Protein AF-0000000074023931 (afdb_homodimer)

Radius of gyration: 25.96 Å; Cα contacts (8 Å, |Δi|>4): 726; chains: 2; bounding box: 60×71×60 Å

InterPro domains:
  IPR027417 P-loop containing nucleoside triphosphate hydrolase [G3DSA:3.40.50.300] (7-245)
  IPR027417 P-loop containing nucleoside triphosphate hydrolase [SSF52540] (7-135)

Sequence (490 aa):
MSTPKPPQRTVVLHYHLFKNAGTSLDQILKHNFGTTWVTAEFDTGLASNTPDVENWIVQNPEACAFSSHTMKGPLPLIEGVKIIPVLLLRDPVSRIRSAYQFERAQTSDSWGAQLAKQHDFEGYVRARLERVKDRQCRNFQTHRLASFSQNKQPELMRAFDGVRLINATGVIGLVSDFNGTIQLLSKRLRTDFPDFHWVHARENSSKSNSILVSENLNQLLREKNADDLVVLRTLRDLLQTQRGEMSTPKPPQRTVVLHYHLFKNAGTSLDQILKHNFGTTWVTAEFDTGLASNTPDVENWIVQNPEACAFSSHTMKGPLPLIEGVKIIPVLLLRDPVSRIRSAYQFERAQTSDSWGAQLAKQHDFEGYVRARLERVKDRQCRNFQTHRLASFSQNKQPELMRAFDGVRLINATGVIGLVSDFNGTIQLLSKRLRTDFPDFHWVHARENSSKSNSILVSENLNQLLREKNADDLVVLRTLRDLLQTQRGE

Solvent-accessible surface area (backbone atoms only — not comparable to full-atom values): 26670 Å² total; per-residue (Å²): 131,82,72,78,71,76,62,79,39,67,33,36,36,33,50,31,44,87,55,26,60,34,68,45,52,47,49,35,47,34,69,67,44,44,87,23,37,46,74,59,78,55,72,68,87,51,83,51,38,31,70,59,50,42,50,53,51,65,74,37,77,77,44,41,34,39,38,23,67,40,74,36,23,44,77,68,85,49,92,47,48,41,66,30,39,34,40,48,43,54,60,65,66,61,23,41,52,45,43,43,55,49,29,42,70,45,96,51,83,46,70,66,19,47,40,27,64,74,32,57,69,66,55,32,51,52,58,44,62,69,38,82,84,49,35,80,71,34,29,40,64,31,53,58,30,14,30,41,37,85,68,92,61,40,59,67,62,22,16,50,49,22,52,51,50,29,48,73,54,38,36,64,35,37,49,92,41,46,67,60,34,51,53,51,42,43,64,70,34,35,86,85,37,70,80,57,61,90,55,89,48,71,74,74,64,65,74,71,70,75,71,82,69,51,69,66,56,49,50,49,46,47,63,49,21,43,60,32,51,51,53,51,53,47,48,52,49,40,53,52,54,56,67,76,98,131,83,72,80,71,76,62,79,39,67,33,38,37,34,49,32,44,88,58,28,60,36,68,45,52,48,49,36,47,34,70,67,45,46,87,23,37,45,74,58,77,55,70,69,87,51,82,51,38,30,70,60,51,44,49,52,51,64,73,36,77,78,43,40,35,41,38,22,68,41,76,37,22,45,81,67,84,49,92,47,47,40,66,29,39,33,40,46,44,53,60,64,67,60,23,43,52,47,44,43,54,49,30,40,68,44,95,52,82,46,68,65,19,46,42,27,62,73,32,56,72,66,54,33,51,51,58,44,61,70,38,82,85,49,36,79,71,34,30,41,64,32,54,58,30,15,29,40,37,84,67,91,62,41,58,69,61,24,16,50,50,23,51,51,50,31,50,73,56,37,36,61,34,38,49,94,39,47,69,59,33,50,51,51,43,42,63,70,34,37,86,86,38,69,80,58,63,92,55,91,50,72,73,76,62,64,73,73,69,75,70,82,69,52,69,67,56,48,51,49,46,46,63,48,21,43,61,32,52,51,52,49,53,47,50,51,50,40,52,52,54,57,67,75,98

Secondary structure (DSSP, 8-state):
-------SEEEEEEE--TTSSHHHHHHHHHHHHGGGEEE-----SSS--HHHHHHHHHH-TT--EEEESS--SSPP--TTEEEEEEEEE--HHHHHHHHHHHHHHS---SHHHHHHHHS-HHHHHHHHHHSTT--TTSSHHHHHHHTT--SSS-HHHHHHHHHHHHHHHSEEEEGGGHHHHHHHHHHHHTTT-TT-------------------HHHHHHHHHHTHHHHHHHHHHHHHHHHHHH-/-------SEEEEEEE--TTSSHHHHHHHHHHHHGGGEEE-----SSS--HHHHHHHHHH-TT--EEEESS--SSPP--TTEEEEEEEEE--HHHHHHHHHHHHHHS---SHHHHHHHHS-HHHHHHHHHHSTT--TTSSHHHHHHHTT--SSS-HHHHHHHHHHHHHHHSEEEEGGGHHHHHHHHHHHHTTT-TT-------------------HHHHHHHHHHTHHHHHHHHHHHHHHHHHHH-

pLDDT: mean 90.83, std 12.88, range [29.36, 98.75]

Nearest PDB structures (foldseek):
  1y63-assembly1_A  TM=3.913E-01  e=3.8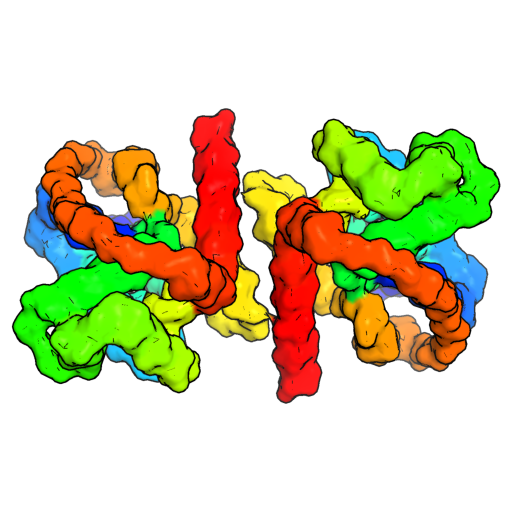46E-01  Leishmania major strain Friedlin
  7fsf-assembly1_A  TM=1.666E-01  e=6.868E-01  Thermotoga maritima MSB8
  2egw-assembly1_B  TM=2.455E-01  e=2.321E+00  Aquifex aeolicus
  9avj-assembly1_C  TM=2.202E-01  e=2.190E+00  Bacillus sp. PS3
  9avj-assembly1_B  TM=1.889E-01  e=1.092E+00  Bacillus sp. PS3

Foldseek 3Di:
DPDQDAQPEEAEEEQQAQQQCSVLVLVLVCVQFPPLEDEDEDDQPDLAPLVVVLVVCVVSVSHRYYYYNRHFAAHHDDRSYAYAYEEAAEDLVNSLVSQLVVLCPDPDPDPLSVQSVVDPSLSSLVVQVVDPPRCSLAQVLLQRLLRNDDDPDDSLVSSVVSVVVNVVRHFYYYSVCVVVRVVRRCVNCCVVRVPRDDDPRPPCVVPCPVPPDDPVRVVVSCVRNVSSVVSVVVVVVVVVVVVVD/DPDQDAQPEEAEEEQQAQQQCSVLVLVLVCVQFPPLEDEDEDDQPDLAPLVVVLVVCVVSVSHRYYYYNRHFAAHHDDRSYAYAYEEAAEDLVNSLVSQLVVLCPDPDPDPLSVQSVVDPSLSSLVVQVVDPPRCSLAQVLLQRLLRNDDDPDDSLVSSVVSVVVNVVRHFYYYSVCVVVRVVRRCVNCCVVRVPRDDDPRPPPPVPCPVPPDDPVRVVVSCVRNVSSVVSVVVVVVVVVVVVVD

Organism: NCBI:txid1655543

Structure (mmCIF, N/CA/C/O backbone):
data_AF-0000000074023931-model_v1
#
loop_
_entity.id
_entity.type
_entity.pdbx_description
1 polymer 'Sulfotransferase family protein'
#
loop_
_atom_site.group_PDB
_atom_site.id
_atom_site.type_symbol
_atom_site.label_atom_id
_atom_site.label_alt_id
_atom_site.label_comp_id
_atom_site.label_asym_id
_atom_site.label_entity_id
_atom_site.label_seq_id
_atom_site.pdbx_PDB_ins_code
_atom_site.Cartn_x
_atom_site.Cartn_y
_atom_site.Cartn_z
_atom_site.occupancy
_atom_site.B_iso_or_equiv
_atom_site.auth_seq_id
_atom_site.auth_comp_id
_atom_site.auth_asym_id
_atom_site.auth_atom_id
_atom_site.pdbx_PDB_model_num
ATOM 1 N N . MET A 1 1 ? 32.875 1.22 -12.375 1 29.64 1 MET A N 1
ATOM 2 C CA . MET A 1 1 ? 31.734 0.337 -12.109 1 29.64 1 MET A CA 1
ATOM 3 C C . MET A 1 1 ? 31.453 -0.554 -13.312 1 29.64 1 MET A C 1
ATOM 5 O O . MET A 1 1 ? 31.25 -0.059 -14.43 1 29.64 1 MET A O 1
ATOM 9 N N . SER A 1 2 ? 31.906 -1.811 -13.328 1 40.12 2 SER A N 1
ATOM 10 C CA . SER A 1 2 ? 31.828 -2.697 -14.484 1 40.12 2 SER A CA 1
ATOM 11 C C . SER A 1 2 ? 30.375 -2.84 -14.969 1 40.12 2 SER A C 1
ATOM 13 O O . SER A 1 2 ? 29.453 -2.945 -14.156 1 40.12 2 SER A O 1
ATOM 15 N N . THR A 1 3 ? 30.016 -2.418 -16.109 1 46.78 3 THR A N 1
ATOM 16 C CA . THR A 1 3 ? 28.703 -2.572 -16.734 1 46.78 3 THR A CA 1
ATOM 17 C C . THR A 1 3 ? 28.234 -4.023 -16.641 1 46.78 3 THR A C 1
ATOM 19 O O . THR A 1 3 ? 28.969 -4.941 -17.016 1 46.78 3 THR A O 1
ATOM 22 N N . PRO A 1 4 ? 27.281 -4.309 -15.695 1 49.06 4 PRO A N 1
ATOM 23 C CA . PRO A 1 4 ? 26.844 -5.711 -15.703 1 49.06 4 PRO A CA 1
ATOM 24 C C . PRO A 1 4 ? 26.703 -6.273 -17.109 1 49.06 4 PRO A C 1
ATOM 26 O O . PRO A 1 4 ? 26.234 -5.574 -18.016 1 49.06 4 PRO A O 1
ATOM 29 N N . LYS A 1 5 ? 27.438 -7.172 -17.438 1 55.62 5 LYS A N 1
ATOM 30 C CA . LYS A 1 5 ? 27.422 -7.863 -18.734 1 55.62 5 LYS A CA 1
ATOM 31 C C . LYS A 1 5 ? 26 -8.289 -19.094 1 55.62 5 LYS A C 1
ATOM 33 O O . LYS A 1 5 ? 25.234 -8.727 -18.234 1 55.62 5 LYS A O 1
ATOM 38 N N . PRO A 1 6 ? 25.422 -8.023 -20.328 1 59.28 6 PRO A N 1
ATOM 39 C CA . PRO A 1 6 ? 24.078 -8.391 -20.766 1 59.28 6 PRO A CA 1
ATOM 40 C C . PRO A 1 6 ? 23.703 -9.828 -20.406 1 59.28 6 PRO A C 1
ATOM 42 O O . PRO A 1 6 ? 24.578 -10.703 -20.391 1 59.28 6 PRO A O 1
ATOM 45 N N . PRO A 1 7 ? 22.422 -9.969 -19.781 1 61.53 7 PRO A N 1
ATOM 46 C CA . PRO A 1 7 ? 22.062 -11.344 -19.453 1 61.53 7 PRO A CA 1
ATOM 47 C C . PRO A 1 7 ? 22.203 -12.297 -20.641 1 61.53 7 PRO A C 1
ATOM 49 O O . PRO A 1 7 ? 21.922 -11.914 -21.781 1 61.53 7 PRO A O 1
ATOM 52 N N . GLN A 1 8 ? 22.719 -13.43 -20.391 1 78.81 8 GLN A N 1
ATOM 53 C CA . GLN A 1 8 ? 22.938 -14.477 -21.391 1 78.81 8 GLN A CA 1
ATOM 54 C C . GLN A 1 8 ? 21.703 -15.359 -21.547 1 78.81 8 GLN A C 1
ATOM 56 O O . GLN A 1 8 ? 21.484 -15.945 -22.609 1 78.81 8 GLN A O 1
ATOM 61 N N . ARG A 1 9 ? 20.812 -15.281 -20.578 1 93.75 9 ARG A N 1
ATOM 62 C CA . ARG A 1 9 ? 19.672 -16.188 -20.547 1 93.75 9 ARG A CA 1
ATOM 63 C C . ARG A 1 9 ? 18.453 -15.531 -19.906 1 93.75 9 ARG A C 1
ATOM 65 O O . ARG A 1 9 ? 18.578 -14.844 -18.891 1 93.75 9 ARG A O 1
ATOM 72 N N . THR A 1 10 ? 17.25 -15.641 -20.594 1 96.5 10 THR A N 1
ATOM 73 C CA . THR A 1 10 ? 16.016 -15.102 -20.031 1 96.5 10 THR A CA 1
ATOM 74 C C . THR A 1 10 ? 15.07 -16.234 -19.625 1 96.5 10 THR A C 1
ATOM 76 O O . THR A 1 10 ? 14.875 -17.188 -20.391 1 96.5 10 THR A O 1
ATOM 79 N N . VAL A 1 11 ? 14.492 -16.156 -18.453 1 97.25 11 VAL A N 1
ATOM 80 C CA . VAL A 1 11 ? 13.562 -17.188 -17.969 1 97.25 11 VAL A CA 1
ATOM 81 C C . VAL A 1 11 ? 12.266 -16.531 -17.516 1 97.25 11 VAL A C 1
ATOM 83 O O . VAL A 1 11 ? 12.281 -15.484 -16.859 1 97.25 11 VAL A O 1
ATOM 86 N N . VAL A 1 12 ? 11.141 -17.156 -17.891 1 98.12 12 VAL A N 1
ATOM 87 C CA . VAL A 1 12 ? 9.82 -16.766 -17.406 1 98.12 12 VAL A CA 1
ATOM 88 C C . VAL A 1 12 ? 9.469 -17.562 -16.156 1 98.12 12 VAL A C 1
ATOM 90 O O . VAL A 1 12 ? 9.523 -18.797 -16.172 1 98.12 12 VAL A O 1
ATOM 93 N N . LEU A 1 13 ? 9.195 -16.906 -15.117 1 98.56 13 LEU A N 1
ATOM 94 C CA . LEU A 1 13 ? 8.789 -17.547 -13.875 1 98.56 13 LEU A CA 1
ATOM 95 C C . LEU A 1 13 ? 7.309 -17.312 -13.594 1 98.56 13 LEU A C 1
ATOM 97 O O . LEU A 1 13 ? 6.914 -16.219 -13.203 1 98.56 13 LEU A O 1
ATOM 101 N N . HIS A 1 14 ? 6.539 -18.328 -13.805 1 98.69 14 HIS A N 1
ATOM 102 C CA . HIS A 1 14 ? 5.098 -18.234 -13.594 1 98.69 14 HIS A CA 1
ATOM 103 C C . HIS A 1 14 ? 4.719 -18.625 -12.172 1 98.69 14 HIS A C 1
ATOM 105 O O . HIS A 1 14 ? 4.758 -19.812 -11.82 1 98.69 14 HIS A O 1
ATOM 111 N N . TYR A 1 15 ? 4.41 -17.656 -11.375 1 98.62 15 TYR A N 1
ATOM 112 C CA . TYR A 1 15 ? 3.83 -17.922 -10.062 1 98.62 15 TYR A CA 1
ATOM 113 C C . TYR A 1 15 ? 2.375 -18.359 -10.188 1 98.62 15 TYR A C 1
ATOM 115 O O . TYR A 1 15 ? 1.471 -17.516 -10.219 1 98.62 15 TYR A O 1
ATOM 123 N N . HIS A 1 16 ? 2.201 -19.656 -10.188 1 97.69 16 HIS A N 1
ATOM 124 C CA . HIS A 1 16 ? 0.919 -20.297 -10.461 1 97.69 16 HIS A CA 1
ATOM 125 C C . HIS A 1 16 ? 0.048 -20.328 -9.211 1 97.69 16 HIS A C 1
ATOM 127 O O . HIS A 1 16 ? -0.22 -21.406 -8.672 1 97.69 16 HIS A O 1
ATOM 133 N N . LEU A 1 17 ? -0.462 -19.172 -8.875 1 97.62 17 LEU A N 1
ATOM 134 C CA . LEU A 1 17 ? -1.33 -19.109 -7.703 1 97.62 17 LEU A CA 1
ATOM 135 C C . LEU A 1 17 ? -2.557 -19.984 -7.887 1 97.62 17 LEU A C 1
ATOM 137 O O . LEU A 1 17 ? -3.121 -20.062 -8.977 1 97.62 17 LEU A O 1
ATOM 141 N N . PHE A 1 18 ? -2.955 -20.578 -6.781 1 95.12 18 PHE A N 1
ATOM 142 C CA . PHE A 1 18 ? -4.051 -21.547 -6.797 1 95.12 18 PHE A CA 1
ATOM 143 C C . PHE A 1 18 ? -5.355 -20.875 -7.219 1 95.12 18 PHE A C 1
ATOM 145 O O . PHE A 1 18 ? -5.832 -19.953 -6.543 1 95.12 18 PHE A O 1
ATOM 152 N N . LYS A 1 19 ? -5.871 -21.25 -8.391 1 96.12 19 LYS A N 1
ATOM 153 C CA . LYS A 1 19 ? -7.16 -20.875 -8.961 1 96.12 19 LYS A CA 1
ATOM 154 C C . LYS A 1 19 ? -7.176 -19.406 -9.367 1 96.12 19 LYS A C 1
ATOM 156 O O . LYS A 1 19 ? -8.172 -18.719 -9.164 1 96.12 19 LYS A O 1
ATOM 161 N N . ASN A 1 20 ? -6.094 -19.016 -9.891 1 97.06 20 ASN A N 1
ATOM 162 C CA . ASN A 1 20 ? -5.949 -17.688 -10.484 1 97.06 20 ASN A CA 1
ATOM 163 C C . ASN A 1 20 ? -5.695 -17.781 -11.992 1 97.06 20 ASN A C 1
ATOM 165 O O . ASN A 1 20 ? -4.902 -17.016 -12.539 1 97.06 20 ASN A O 1
ATOM 169 N N . ALA A 1 21 ? -6.262 -18.734 -12.648 1 93.5 21 ALA A N 1
ATOM 170 C CA . ALA A 1 21 ? -6.211 -18.922 -14.094 1 93.5 21 ALA A CA 1
ATOM 171 C C . ALA A 1 21 ? -4.801 -19.297 -14.547 1 93.5 21 ALA A C 1
ATOM 173 O O . ALA A 1 21 ? -4.391 -18.984 -15.664 1 93.5 21 ALA A O 1
ATOM 174 N N . GLY A 1 22 ? -4.078 -19.969 -13.703 1 95.25 22 GLY A N 1
ATOM 175 C CA . GLY A 1 22 ? -2.717 -20.375 -14 1 95.25 22 GLY A CA 1
ATOM 176 C C . GLY A 1 22 ? -2.641 -21.484 -15.031 1 95.25 22 GLY A C 1
ATOM 177 O O . GLY A 1 22 ? -1.677 -21.562 -15.797 1 95.25 22 GLY A O 1
ATOM 178 N N . THR A 1 23 ? -3.691 -22.312 -15.016 1 94.25 23 THR A N 1
ATOM 179 C CA . THR A 1 23 ? -3.707 -23.406 -15.977 1 94.25 23 THR A CA 1
ATOM 180 C C . THR A 1 23 ? -3.768 -22.875 -17.406 1 94.25 23 THR A C 1
ATOM 182 O O . THR A 1 23 ? -3.08 -23.375 -18.297 1 94.25 23 THR A O 1
ATOM 185 N N . SER A 1 24 ? -4.57 -21.891 -17.594 1 93.12 24 SER A N 1
ATOM 186 C CA . SER A 1 24 ? -4.656 -21.266 -18.906 1 93.12 24 SER A CA 1
ATOM 187 C C . SER A 1 24 ? -3.326 -20.641 -19.312 1 93.12 24 SER A C 1
ATOM 189 O O . SER A 1 24 ? -2.885 -20.812 -20.453 1 93.12 24 SER A O 1
ATOM 191 N N . LEU A 1 25 ? -2.695 -19.969 -18.391 1 95.5 25 LEU A N 1
ATOM 192 C CA . LEU A 1 25 ? -1.4 -19.375 -18.688 1 95.5 25 LEU A CA 1
ATOM 193 C C . LEU A 1 25 ? -0.35 -20.438 -18.953 1 95.5 25 LEU A C 1
ATOM 195 O O . LEU A 1 25 ? 0.446 -20.312 -19.891 1 95.5 25 LEU A O 1
ATOM 199 N N . ASP A 1 26 ? -0.365 -21.5 -18.219 1 95.69 26 ASP A N 1
ATOM 200 C CA . ASP A 1 26 ? 0.569 -22.609 -18.422 1 95.69 26 ASP A CA 1
ATOM 201 C C . ASP A 1 26 ? 0.402 -23.219 -19.812 1 95.69 26 ASP A C 1
ATOM 203 O O . ASP A 1 26 ? 1.382 -23.625 -20.438 1 95.69 26 ASP A O 1
ATOM 207 N N . GLN A 1 27 ? -0.812 -23.312 -20.234 1 93.94 27 GLN A N 1
ATOM 208 C CA . GLN A 1 27 ? -1.05 -23.844 -21.562 1 93.94 27 GLN A CA 1
ATOM 209 C C . GLN A 1 27 ? -0.392 -22.969 -22.625 1 93.94 27 GLN A C 1
ATOM 211 O O . GLN A 1 27 ? 0.195 -23.484 -23.578 1 93.94 27 GLN A O 1
ATOM 216 N N . ILE A 1 28 ? -0.504 -21.734 -22.469 1 94.44 28 ILE A N 1
ATOM 217 C CA . ILE A 1 28 ? 0.1 -20.797 -23.406 1 94.44 28 ILE A CA 1
ATOM 218 C C . ILE A 1 28 ? 1.62 -20.922 -23.359 1 94.44 28 ILE A C 1
ATOM 220 O O . ILE A 1 28 ? 2.277 -20.969 -24.406 1 94.44 28 ILE A O 1
ATOM 224 N N . LEU A 1 29 ? 2.184 -21.016 -22.141 1 95.62 29 LEU A N 1
ATOM 225 C CA . LEU A 1 29 ? 3.627 -21.156 -22 1 95.62 29 LEU A CA 1
ATOM 226 C C . LEU A 1 29 ? 4.109 -22.469 -22.594 1 95.62 29 LEU A C 1
ATOM 228 O O . LEU A 1 29 ? 5.121 -22.5 -23.297 1 95.62 29 LEU A O 1
ATOM 232 N N . LYS A 1 30 ? 3.314 -23.5 -22.344 1 94.56 30 LYS A N 1
ATOM 233 C CA . LYS A 1 30 ? 3.656 -24.812 -22.875 1 94.56 30 LYS A CA 1
ATOM 234 C C . LYS A 1 30 ? 3.605 -24.828 -24.406 1 94.56 30 LYS A C 1
ATOM 236 O O . LYS A 1 30 ? 4.457 -25.438 -25.062 1 94.56 30 LYS A O 1
ATOM 241 N N . HIS A 1 31 ? 2.652 -24.188 -24.875 1 93 31 HIS A N 1
ATOM 242 C CA . HIS A 1 31 ? 2.512 -24.094 -26.328 1 93 31 HIS A CA 1
ATOM 243 C C . HIS A 1 31 ? 3.699 -23.375 -26.953 1 93 31 HIS A C 1
ATOM 245 O O . HIS A 1 31 ? 4.18 -23.766 -28.031 1 93 31 HIS A O 1
ATOM 251 N N . ASN A 1 32 ? 4.164 -22.359 -26.375 1 93.81 32 ASN A N 1
ATOM 252 C CA . ASN A 1 32 ? 5.223 -21.531 -26.938 1 93.81 32 ASN A CA 1
ATOM 253 C C . ASN A 1 32 ? 6.602 -22.125 -26.688 1 93.81 32 ASN A C 1
ATOM 255 O O . ASN A 1 32 ? 7.496 -22.016 -27.531 1 93.81 32 ASN A O 1
ATOM 259 N N . PHE A 1 33 ? 6.738 -22.812 -25.547 1 94.94 33 PHE A N 1
ATOM 260 C CA . PHE A 1 33 ? 8.094 -23.188 -25.156 1 94.94 33 PHE A CA 1
ATOM 261 C C . PHE A 1 33 ? 8.266 -24.703 -25.188 1 94.94 33 PHE A C 1
ATOM 263 O O . PHE A 1 33 ? 9.391 -25.203 -25.109 1 94.94 33 PHE A O 1
ATOM 270 N N . GLY A 1 34 ? 7.148 -25.438 -25.297 1 93.62 34 GLY A N 1
ATOM 271 C CA . GLY A 1 34 ? 7.207 -26.891 -25.453 1 93.62 34 GLY A CA 1
ATOM 272 C C . GLY A 1 34 ? 7.902 -27.578 -24.297 1 93.62 34 GLY A C 1
ATOM 273 O O . GLY A 1 34 ? 7.539 -27.375 -23.125 1 93.62 34 GLY A O 1
ATOM 274 N N . THR A 1 35 ? 9.039 -28.266 -24.625 1 95 35 THR A N 1
ATOM 275 C CA . THR A 1 35 ? 9.75 -29.062 -23.625 1 95 35 THR A CA 1
ATOM 276 C C . THR A 1 35 ? 10.57 -28.156 -22.703 1 95 35 THR A C 1
ATOM 278 O O . THR A 1 35 ? 11.047 -28.609 -21.656 1 95 35 THR A O 1
ATOM 281 N N . THR A 1 36 ? 10.727 -26.922 -23.047 1 96.69 36 THR A N 1
ATOM 282 C CA . THR A 1 36 ? 11.516 -26.016 -22.219 1 96.69 36 THR A CA 1
ATOM 283 C C . THR A 1 36 ? 10.641 -25.312 -21.203 1 96.69 36 THR A C 1
ATOM 285 O O . THR A 1 36 ? 11.109 -24.438 -20.453 1 96.69 36 THR A O 1
ATOM 288 N N . TRP A 1 37 ? 9.367 -25.703 -21.188 1 97.62 37 TRP A N 1
ATOM 289 C CA . TRP A 1 37 ? 8.477 -25.375 -20.078 1 97.62 37 TRP A CA 1
ATOM 290 C C . TRP A 1 37 ? 8.523 -26.453 -19 1 97.62 37 TRP A C 1
ATOM 292 O O . TRP A 1 37 ? 8.281 -27.625 -19.281 1 97.62 37 TRP A O 1
ATOM 302 N N . VAL A 1 38 ? 8.867 -26.047 -17.812 1 98.38 38 VAL A N 1
ATOM 303 C CA . VAL A 1 38 ? 9.031 -27.047 -16.75 1 98.38 38 VAL A CA 1
ATOM 304 C C . VAL A 1 38 ? 8.266 -26.609 -15.508 1 98.38 38 VAL A C 1
ATOM 306 O O . VAL A 1 38 ? 7.988 -25.422 -15.32 1 98.38 38 VAL A O 1
ATOM 309 N N . THR A 1 39 ? 7.883 -27.578 -14.648 1 98.38 39 THR A N 1
ATOM 310 C CA . THR A 1 39 ? 7.152 -27.328 -13.406 1 98.38 39 THR A CA 1
ATOM 311 C C . THR A 1 39 ? 7.828 -28.016 -12.227 1 98.38 39 THR A C 1
ATOM 313 O O . THR A 1 39 ? 8.508 -29.031 -12.398 1 98.38 39 THR A O 1
ATOM 316 N N . ALA A 1 40 ? 7.75 -27.438 -11.148 1 98.12 40 ALA A N 1
ATOM 317 C CA . ALA A 1 40 ? 8.219 -28.031 -9.898 1 98.12 40 ALA A CA 1
ATOM 318 C C . ALA A 1 40 ? 7.5 -27.406 -8.703 1 98.12 40 ALA A C 1
ATOM 320 O O . ALA A 1 40 ? 6.883 -26.344 -8.82 1 98.12 40 ALA A O 1
ATOM 321 N N . GLU A 1 41 ? 7.5 -28.109 -7.566 1 97.69 41 GLU A N 1
ATOM 322 C CA . GLU A 1 41 ? 6.98 -27.609 -6.301 1 97.69 41 GLU A CA 1
ATOM 323 C C . GLU A 1 41 ? 8.047 -27.641 -5.211 1 97.69 41 GLU A C 1
ATOM 325 O O . GLU A 1 41 ? 8.953 -28.469 -5.25 1 97.69 41 GLU A O 1
ATOM 330 N N . PHE A 1 42 ? 7.91 -26.781 -4.266 1 97.5 42 PHE A N 1
ATOM 331 C CA . PHE A 1 42 ? 8.938 -26.594 -3.244 1 97.5 42 PHE A CA 1
ATOM 332 C C . PHE A 1 42 ? 8.32 -26.609 -1.849 1 97.5 42 PHE A C 1
ATOM 334 O O . PHE A 1 42 ? 7.109 -26.438 -1.694 1 97.5 42 PHE A O 1
ATOM 341 N N . ASP A 1 43 ? 9.156 -26.828 -0.959 1 94.38 43 ASP A N 1
ATOM 342 C CA . ASP A 1 43 ? 8.734 -26.797 0.437 1 94.38 43 ASP A CA 1
ATOM 343 C C . ASP A 1 43 ? 8.273 -25.391 0.836 1 94.38 43 ASP A C 1
ATOM 345 O O . ASP A 1 43 ? 8.945 -24.406 0.526 1 94.38 43 ASP A O 1
ATOM 349 N N . THR A 1 44 ? 7.137 -25.422 1.561 1 90.31 44 THR A N 1
ATOM 350 C CA . THR A 1 44 ? 6.562 -24.125 1.914 1 90.31 44 THR A CA 1
ATOM 351 C C . THR A 1 44 ? 6.688 -23.875 3.414 1 90.31 44 THR A C 1
ATOM 353 O O . THR A 1 44 ? 6.016 -22.984 3.957 1 90.31 44 THR A O 1
ATOM 356 N N . GLY A 1 45 ? 7.445 -24.641 4.047 1 88.44 45 GLY A N 1
ATOM 357 C CA . GLY A 1 45 ? 7.605 -24.5 5.488 1 88.44 45 GLY A CA 1
ATOM 358 C C . GLY A 1 45 ? 8.352 -23.25 5.891 1 88.44 45 GLY A C 1
ATOM 359 O O . GLY A 1 45 ? 8.148 -22.719 6.988 1 88.44 45 GLY A O 1
ATOM 360 N N . LEU A 1 46 ? 9.227 -22.828 4.988 1 86.25 46 LEU A N 1
ATOM 361 C CA . LEU A 1 46 ? 10.016 -21.625 5.266 1 86.25 46 LEU A CA 1
ATOM 362 C C . LEU A 1 46 ? 9.352 -20.391 4.652 1 86.25 46 LEU A C 1
ATOM 364 O O . LEU A 1 46 ? 8.492 -20.516 3.781 1 86.25 46 LEU A O 1
ATOM 368 N N . ALA A 1 47 ? 9.805 -19.234 5.168 1 88.06 47 ALA A N 1
ATOM 369 C CA . ALA A 1 47 ? 9.281 -17.953 4.664 1 88.06 47 ALA A CA 1
ATOM 370 C C . ALA A 1 47 ? 9.633 -17.766 3.193 1 88.06 47 ALA A C 1
ATOM 372 O O . ALA A 1 47 ? 8.891 -17.125 2.447 1 88.06 47 ALA A O 1
ATOM 373 N N . SER A 1 48 ? 10.742 -18.344 2.803 1 95.94 48 SER A N 1
ATOM 374 C CA . SER A 1 48 ? 11.219 -18.234 1.426 1 95.94 48 SER A CA 1
ATOM 375 C C . SER A 1 48 ? 11.852 -19.547 0.963 1 95.94 48 SER A C 1
ATOM 377 O O . SER A 1 48 ? 12.516 -20.234 1.743 1 95.94 48 SER A O 1
ATOM 379 N N . ASN A 1 49 ? 11.617 -19.906 -0.332 1 97.88 49 ASN A N 1
ATOM 380 C CA . ASN A 1 49 ? 12.312 -21.031 -0.945 1 97.88 49 ASN A CA 1
ATOM 381 C C . ASN A 1 49 ? 13.086 -20.594 -2.188 1 97.88 49 ASN A C 1
ATOM 383 O O . ASN A 1 49 ? 13.328 -21.406 -3.086 1 97.88 49 ASN A O 1
ATOM 387 N N . THR A 1 50 ? 13.461 -19.312 -2.211 1 98 50 THR A N 1
ATOM 388 C CA . THR A 1 50 ? 14.148 -18.703 -3.342 1 98 50 THR A CA 1
ATOM 389 C C . THR A 1 50 ? 15.43 -19.469 -3.678 1 98 50 THR A C 1
ATOM 391 O O . THR A 1 50 ? 15.703 -19.734 -4.848 1 98 50 THR A O 1
ATOM 394 N N . PRO A 1 51 ? 16.172 -19.922 -2.656 1 97.75 51 PRO A N 1
ATOM 395 C CA . PRO A 1 51 ? 17.391 -20.656 -3.008 1 97.75 51 PRO A CA 1
ATOM 396 C C . PRO A 1 51 ? 17.094 -21.953 -3.764 1 97.75 51 PRO A C 1
ATOM 398 O O . PRO A 1 51 ? 17.844 -22.312 -4.688 1 97.75 51 PRO A O 1
ATOM 401 N N . ASP A 1 52 ? 16.062 -22.609 -3.377 1 98.31 52 ASP A N 1
ATOM 402 C CA . ASP A 1 52 ? 15.68 -23.828 -4.07 1 98.31 52 ASP A CA 1
ATOM 403 C C . ASP A 1 52 ? 15.242 -23.531 -5.504 1 98.31 52 ASP A C 1
ATOM 405 O O . ASP A 1 52 ? 15.539 -24.312 -6.418 1 98.31 52 ASP A O 1
ATOM 409 N N . VAL A 1 53 ? 14.562 -22.469 -5.688 1 98.5 53 VAL A N 1
ATOM 410 C CA . VAL A 1 53 ? 14.109 -22.047 -7.012 1 98.5 53 VAL A CA 1
ATOM 411 C C . VAL A 1 53 ? 15.312 -21.703 -7.887 1 98.5 53 VAL A C 1
ATOM 413 O O . VAL A 1 53 ? 15.359 -22.078 -9.062 1 98.5 53 VAL A O 1
ATOM 416 N N . GLU A 1 54 ? 16.281 -21 -7.32 1 98.44 54 GLU A N 1
ATOM 417 C CA . GLU A 1 54 ? 17.5 -20.672 -8.039 1 98.44 54 GLU A CA 1
ATOM 418 C C . GLU A 1 54 ? 18.219 -21.938 -8.508 1 98.44 54 GLU A C 1
ATOM 420 O O . GLU A 1 54 ? 18.656 -22.031 -9.656 1 98.44 54 GLU A O 1
ATOM 425 N N . ASN A 1 55 ? 18.297 -22.844 -7.594 1 98.31 55 ASN A N 1
ATOM 426 C CA . ASN A 1 55 ? 18.922 -24.109 -7.938 1 98.31 55 ASN A CA 1
ATOM 427 C C . ASN A 1 55 ? 18.172 -24.828 -9.062 1 98.31 55 ASN A C 1
ATOM 429 O O . ASN A 1 55 ? 18.781 -25.406 -9.953 1 98.31 55 ASN A O 1
ATOM 433 N N . TRP A 1 56 ? 16.844 -24.828 -8.969 1 98.62 56 TRP A N 1
ATOM 434 C CA . TRP A 1 56 ? 15.992 -25.422 -9.992 1 98.62 56 TRP A CA 1
ATOM 435 C C . TRP A 1 56 ? 16.281 -24.812 -11.359 1 98.62 56 TRP A C 1
ATOM 437 O O . TRP A 1 56 ? 16.422 -25.531 -12.352 1 98.62 56 TRP A O 1
ATOM 447 N N . ILE A 1 57 ? 16.438 -23.5 -11.438 1 98.12 57 ILE A N 1
ATOM 448 C CA . ILE A 1 57 ? 16.688 -22.797 -12.688 1 98.12 57 ILE A CA 1
ATOM 449 C C . ILE A 1 57 ? 18.078 -23.156 -13.211 1 98.12 57 ILE A C 1
ATOM 451 O O . ILE A 1 57 ? 18.234 -23.453 -14.398 1 98.12 57 ILE A O 1
ATOM 455 N N . VAL A 1 58 ? 19.047 -23.188 -12.328 1 97.75 58 VAL A N 1
ATOM 456 C CA . VAL A 1 58 ? 20.422 -23.484 -12.703 1 97.75 58 VAL A CA 1
ATOM 457 C C . VAL A 1 58 ? 20.531 -24.906 -13.227 1 97.75 58 VAL A C 1
ATOM 459 O O . VAL A 1 58 ? 21.266 -25.188 -14.18 1 97.75 58 VAL A O 1
ATOM 462 N N . GLN A 1 59 ? 19.797 -25.797 -12.641 1 97.75 59 GLN A N 1
ATOM 463 C CA . GLN A 1 59 ? 19.875 -27.203 -12.969 1 97.75 59 GLN A CA 1
ATOM 464 C C . GLN A 1 59 ? 19.094 -27.516 -14.242 1 97.75 59 GLN A C 1
ATOM 466 O O . GLN A 1 59 ? 19.172 -28.641 -14.766 1 97.75 59 GLN A O 1
ATOM 471 N N . ASN A 1 60 ? 18.344 -26.562 -14.742 1 97.56 60 ASN A N 1
ATOM 472 C CA . ASN A 1 60 ? 17.609 -26.719 -15.992 1 97.56 60 ASN A CA 1
ATOM 473 C C . ASN A 1 60 ? 18 -25.641 -17 1 97.56 60 ASN A C 1
ATOM 475 O O . ASN A 1 60 ? 17.172 -24.812 -17.375 1 97.56 60 ASN A O 1
ATOM 479 N N . PRO A 1 61 ? 19.203 -25.734 -17.531 1 95.56 61 PRO A N 1
ATOM 480 C CA . PRO A 1 61 ? 19.75 -24.656 -18.359 1 95.56 61 PRO A CA 1
ATOM 481 C C . PRO A 1 61 ? 19 -24.5 -19.688 1 95.56 61 PRO A C 1
ATOM 483 O O . PRO A 1 61 ? 19.031 -23.422 -20.297 1 95.56 61 PRO A O 1
ATOM 486 N N . GLU A 1 62 ? 18.312 -25.516 -20.125 1 95.44 62 GLU A N 1
ATOM 487 C CA . GLU A 1 62 ? 17.625 -25.438 -21.406 1 95.44 62 GLU A CA 1
ATOM 488 C C . GLU A 1 62 ? 16.219 -24.859 -21.25 1 95.44 62 GLU A C 1
ATOM 490 O O . GLU A 1 62 ? 15.602 -24.453 -22.234 1 95.44 62 GLU A O 1
ATOM 495 N N . ALA A 1 63 ? 15.688 -24.828 -20.047 1 97.5 63 ALA A N 1
ATOM 496 C CA . ALA A 1 63 ? 14.312 -24.391 -19.812 1 97.5 63 ALA A CA 1
ATOM 497 C C . ALA A 1 63 ? 14.203 -22.875 -19.906 1 97.5 63 ALA A C 1
ATOM 499 O O . ALA A 1 63 ? 15.094 -22.141 -19.484 1 97.5 63 ALA A O 1
ATOM 500 N N . CYS A 1 64 ? 13.102 -22.438 -20.469 1 95.94 64 CYS A N 1
ATOM 501 C CA . CYS A 1 64 ? 12.859 -21.016 -20.656 1 95.94 64 CYS A CA 1
ATOM 502 C C . CYS A 1 64 ? 11.688 -20.547 -19.812 1 95.94 64 CYS A C 1
ATOM 504 O O . CYS A 1 64 ? 11.555 -19.344 -19.516 1 95.94 64 CYS A O 1
ATOM 506 N N . ALA A 1 65 ? 10.797 -21.453 -19.406 1 98.12 65 ALA A N 1
ATOM 507 C CA . ALA A 1 65 ? 9.617 -21.109 -18.609 1 98.12 65 ALA A CA 1
ATOM 508 C C . ALA A 1 65 ? 9.445 -22.094 -17.453 1 98.12 65 ALA A C 1
ATOM 510 O O . ALA A 1 65 ? 9.531 -23.312 -17.625 1 98.12 65 ALA A O 1
ATOM 511 N N . PHE A 1 66 ? 9.312 -21.516 -16.297 1 98.75 66 PHE A N 1
ATOM 512 C CA . PHE A 1 66 ? 9.195 -22.266 -15.055 1 98.75 66 PHE A CA 1
ATOM 513 C C . PHE A 1 66 ? 7.883 -21.953 -14.352 1 98.75 66 PHE A C 1
ATOM 515 O O . PHE A 1 66 ? 7.566 -20.781 -14.125 1 98.75 66 PHE A O 1
ATOM 522 N N . SER A 1 67 ? 7.098 -22.922 -14.078 1 98.62 67 SER A N 1
ATOM 523 C CA . SER A 1 67 ? 5.824 -22.703 -13.398 1 98.62 67 SER A CA 1
ATOM 524 C C . SER A 1 67 ? 5.762 -23.469 -12.078 1 98.62 67 SER A C 1
ATOM 526 O O . SER A 1 67 ? 6.184 -24.625 -12 1 98.62 67 SER A O 1
ATOM 528 N N . SER A 1 68 ? 5.379 -22.828 -11.055 1 98.56 68 SER A N 1
ATOM 529 C CA . SER A 1 68 ? 5.293 -23.438 -9.734 1 98.56 68 SER A CA 1
ATOM 530 C C . SER A 1 68 ? 4.152 -22.828 -8.922 1 98.56 68 SER A C 1
ATOM 532 O O . SER A 1 68 ? 3.936 -21.625 -8.953 1 98.56 68 SER A O 1
ATOM 534 N N . HIS A 1 69 ? 3.445 -23.656 -8.141 1 97.38 69 HIS A N 1
ATOM 535 C CA . HIS A 1 69 ? 2.398 -23.219 -7.23 1 97.38 69 HIS A CA 1
ATOM 536 C C . HIS A 1 69 ? 2.988 -22.734 -5.91 1 97.38 69 HIS A C 1
ATOM 538 O O . HIS A 1 69 ? 2.33 -22 -5.164 1 97.38 69 HIS A O 1
ATOM 544 N N . THR A 1 70 ? 4.227 -23.094 -5.652 1 97.19 70 THR A N 1
ATOM 545 C CA . THR A 1 70 ? 4.664 -22.984 -4.266 1 97.19 70 THR A CA 1
ATOM 546 C C . THR A 1 70 ? 5.879 -22.062 -4.156 1 97.19 70 THR A C 1
ATOM 548 O O . THR A 1 70 ? 6.367 -21.797 -3.055 1 97.19 70 THR A O 1
ATOM 551 N N . MET A 1 71 ? 6.395 -21.594 -5.273 1 97.38 71 MET A N 1
ATOM 552 C CA . MET A 1 71 ? 7.52 -20.672 -5.176 1 97.38 71 MET A CA 1
ATOM 553 C C . MET A 1 71 ? 7.133 -19.422 -4.391 1 97.38 71 MET A C 1
ATOM 555 O O . MET A 1 71 ? 6.047 -18.875 -4.594 1 97.38 71 MET A O 1
ATOM 559 N N . LYS A 1 72 ? 7.949 -19.109 -3.455 1 97.06 72 LYS A N 1
ATOM 560 C CA . LYS A 1 72 ? 7.703 -17.922 -2.641 1 97.06 72 LYS A CA 1
ATOM 561 C C . LYS A 1 72 ? 9.016 -17.328 -2.141 1 97.06 72 LYS A C 1
ATOM 563 O O . LYS A 1 72 ? 9.992 -18.047 -1.919 1 97.06 72 LYS A O 1
ATOM 568 N N . GLY A 1 73 ? 8.969 -15.953 -1.971 1 97.75 73 GLY A N 1
ATOM 569 C CA . GLY A 1 73 ? 10.148 -15.211 -1.547 1 97.75 73 GLY A CA 1
ATOM 570 C C . GLY A 1 73 ? 10.625 -14.211 -2.582 1 97.75 73 GLY A C 1
ATOM 571 O O . GLY A 1 73 ? 9.992 -14.031 -3.623 1 97.75 73 GLY A O 1
ATOM 572 N N . PRO A 1 74 ? 11.727 -13.578 -2.27 1 97.88 74 PRO A N 1
ATOM 573 C CA . PRO A 1 74 ? 12.305 -12.641 -3.236 1 97.88 74 PRO A CA 1
ATOM 574 C C . PRO A 1 74 ? 12.602 -13.289 -4.586 1 97.88 74 PRO A C 1
ATOM 576 O O . PRO A 1 74 ? 12.797 -14.508 -4.66 1 97.88 74 PRO A O 1
ATOM 579 N N . LEU A 1 75 ? 12.617 -12.492 -5.629 1 98.19 75 LEU A N 1
ATOM 580 C CA . LEU A 1 75 ? 12.961 -13.016 -6.945 1 98.19 75 LEU A CA 1
ATOM 581 C C . LEU A 1 75 ? 14.359 -13.625 -6.938 1 98.19 75 LEU A C 1
ATOM 583 O O . LEU A 1 75 ? 15.273 -13.086 -6.316 1 98.19 75 LEU A O 1
ATOM 587 N N . PRO A 1 76 ? 14.539 -14.68 -7.664 1 97.69 76 PRO A N 1
ATOM 588 C CA . PRO A 1 76 ? 15.891 -15.234 -7.801 1 97.69 76 PRO A CA 1
ATOM 589 C C . PRO A 1 76 ? 16.875 -14.258 -8.43 1 97.69 76 PRO A C 1
ATOM 591 O O . PRO A 1 76 ? 16.5 -13.492 -9.328 1 97.69 76 PRO A O 1
ATOM 594 N N . LEU A 1 77 ? 18.031 -14.297 -7.898 1 96.56 77 LEU A N 1
ATOM 595 C CA . LEU A 1 77 ? 19.156 -13.57 -8.477 1 96.56 77 LEU A CA 1
ATOM 596 C C . LEU A 1 77 ? 20.25 -14.531 -8.938 1 96.56 77 LEU A C 1
ATOM 598 O O . LEU A 1 77 ? 21 -15.062 -8.125 1 96.56 77 LEU A O 1
ATOM 602 N N . ILE A 1 78 ? 20.312 -14.711 -10.172 1 96.56 78 ILE A N 1
ATOM 603 C CA . ILE A 1 78 ? 21.266 -15.633 -10.797 1 96.56 78 ILE A CA 1
ATOM 604 C C . ILE A 1 78 ? 22.109 -14.891 -11.82 1 96.56 78 ILE A C 1
ATOM 606 O O . ILE A 1 78 ? 21.562 -14.219 -12.711 1 96.56 78 ILE A O 1
ATOM 610 N N . GLU A 1 79 ? 23.391 -15 -11.719 1 94.44 79 GLU A N 1
ATOM 611 C CA . GLU A 1 79 ? 24.281 -14.32 -12.656 1 94.44 79 GLU A CA 1
ATOM 612 C C . GLU A 1 79 ? 23.984 -14.75 -14.094 1 94.44 79 GLU A C 1
ATOM 614 O O . GLU A 1 79 ? 23.891 -15.938 -14.383 1 94.44 79 GLU A O 1
ATOM 619 N N . GLY A 1 80 ? 23.844 -13.781 -14.938 1 94.56 80 GLY A N 1
ATOM 620 C CA . GLY A 1 80 ? 23.656 -14.031 -16.359 1 94.56 80 GLY A CA 1
ATOM 621 C C . GLY A 1 80 ? 22.234 -14.438 -16.719 1 94.56 80 GLY A C 1
ATOM 622 O O . GLY A 1 80 ? 21.953 -14.789 -17.859 1 94.56 80 GLY A O 1
ATOM 623 N N . VAL A 1 81 ? 21.359 -14.469 -15.773 1 96.69 81 VAL A N 1
ATOM 624 C CA . VAL A 1 81 ? 19.984 -14.883 -16.031 1 96.69 81 VAL A CA 1
ATOM 625 C C . VAL A 1 81 ? 19.031 -13.727 -15.75 1 96.69 81 VAL A C 1
ATOM 627 O O . VAL A 1 81 ? 19.047 -13.156 -14.656 1 96.69 81 VAL A O 1
ATOM 630 N N . LYS A 1 82 ? 18.25 -13.375 -16.719 1 97.12 82 LYS A N 1
ATOM 631 C CA . LYS A 1 82 ? 17.172 -12.414 -16.547 1 97.12 82 LYS A CA 1
AT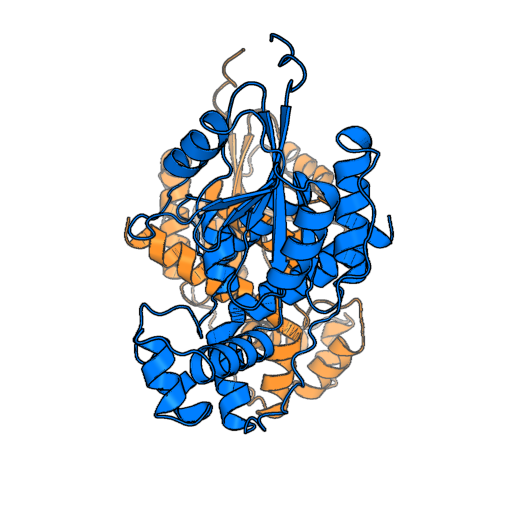OM 632 C C . LYS A 1 82 ? 15.875 -13.109 -16.156 1 97.12 82 LYS A C 1
ATOM 634 O O . LYS A 1 82 ? 15.406 -14.008 -16.859 1 97.12 82 LYS A O 1
ATOM 639 N N . ILE A 1 83 ? 15.297 -12.719 -15.07 1 98 83 ILE A N 1
ATOM 640 C CA . ILE A 1 83 ? 14.07 -13.336 -14.57 1 98 83 ILE A CA 1
ATOM 641 C C . ILE A 1 83 ? 12.875 -12.461 -14.938 1 98 83 ILE A C 1
ATOM 643 O O . ILE A 1 83 ? 12.852 -11.266 -14.641 1 98 83 ILE A O 1
ATOM 647 N N . ILE A 1 84 ? 11.875 -13.016 -15.531 1 98.25 84 ILE A N 1
ATOM 648 C CA . ILE A 1 84 ? 10.617 -12.344 -15.836 1 98.25 84 ILE A CA 1
ATOM 649 C C . ILE A 1 84 ? 9.469 -13.031 -15.094 1 98.25 84 ILE A C 1
ATOM 651 O O . ILE A 1 84 ? 8.945 -14.047 -15.555 1 98.25 84 ILE A O 1
ATOM 655 N N . PRO A 1 85 ? 9.117 -12.508 -13.945 1 98.69 85 PRO A N 1
ATOM 656 C CA . PRO A 1 85 ? 8.008 -13.094 -13.195 1 98.69 85 PRO A CA 1
ATOM 657 C C . PRO A 1 85 ? 6.648 -12.758 -13.797 1 98.69 85 PRO A C 1
ATOM 659 O O . PRO A 1 85 ? 6.445 -11.648 -14.305 1 98.69 85 PRO A O 1
ATOM 662 N N . VAL A 1 86 ? 5.734 -13.727 -13.703 1 98.5 86 VAL A N 1
ATOM 663 C CA . VAL A 1 86 ? 4.363 -13.523 -14.148 1 98.5 86 VAL A CA 1
ATOM 664 C C . VAL A 1 86 ? 3.391 -13.992 -13.07 1 98.5 86 VAL A C 1
ATOM 666 O O . VAL A 1 86 ? 3.551 -15.078 -12.516 1 98.5 86 VAL A O 1
ATOM 669 N N . LEU A 1 87 ? 2.438 -13.172 -12.781 1 98.25 87 LEU A N 1
ATOM 670 C CA . LEU A 1 87 ? 1.467 -13.461 -11.727 1 98.25 87 LEU A CA 1
ATOM 671 C C . LEU A 1 87 ? 0.103 -12.867 -12.07 1 98.25 87 LEU A C 1
ATOM 673 O O . LEU A 1 87 ? 0.016 -11.742 -12.562 1 98.25 87 LEU A O 1
ATOM 677 N N . LEU A 1 88 ? -0.986 -13.602 -11.859 1 98.31 88 LEU A N 1
ATOM 678 C CA . LEU A 1 88 ? -2.355 -13.148 -12.094 1 98.31 88 LEU A CA 1
ATOM 679 C C . LEU A 1 88 ? -3.115 -13.031 -10.773 1 98.31 88 LEU A C 1
ATOM 681 O O . LEU A 1 88 ? -3.01 -13.898 -9.906 1 98.31 88 LEU A O 1
ATOM 685 N N . LEU A 1 89 ? -3.822 -11.953 -10.664 1 98.62 89 LEU A N 1
ATOM 686 C CA . LEU A 1 89 ? -4.719 -11.789 -9.523 1 98.62 89 LEU A CA 1
ATOM 687 C C . LEU A 1 89 ? -6.176 -11.953 -9.953 1 98.62 89 LEU A C 1
ATOM 689 O O . LEU A 1 89 ? -6.527 -11.664 -11.094 1 98.62 89 LEU A O 1
ATOM 693 N N . ARG A 1 90 ? -6.949 -12.414 -9.016 1 98.12 90 ARG A N 1
ATOM 694 C CA . ARG A 1 90 ? -8.367 -12.688 -9.227 1 98.12 90 ARG A CA 1
ATOM 695 C C . ARG A 1 90 ? -9.211 -12.133 -8.078 1 98.12 90 ARG A C 1
ATOM 697 O O . ARG A 1 90 ? -8.695 -11.922 -6.977 1 98.12 90 ARG A O 1
ATOM 704 N N . ASP A 1 91 ? -10.445 -11.812 -8.375 1 97.81 91 ASP A N 1
ATOM 705 C CA . ASP A 1 91 ? -11.367 -11.531 -7.281 1 97.81 91 ASP A CA 1
ATOM 706 C C . ASP A 1 91 ? -11.336 -12.648 -6.238 1 97.81 91 ASP A C 1
ATOM 708 O O . ASP A 1 91 ? -11.508 -13.82 -6.566 1 97.81 91 ASP A O 1
ATOM 712 N N . PRO A 1 92 ? -11.109 -12.242 -5.012 1 97.81 92 PRO A N 1
ATOM 713 C CA . PRO A 1 92 ? -10.867 -13.289 -4.02 1 97.81 92 PRO A CA 1
ATOM 714 C C . PRO A 1 92 ? -12.078 -14.195 -3.811 1 97.81 92 PRO A C 1
ATOM 716 O O . PRO A 1 92 ? -11.93 -15.383 -3.543 1 97.81 92 PRO A O 1
ATOM 719 N N . VAL A 1 93 ? -13.273 -13.648 -3.93 1 96.62 93 VAL A N 1
ATOM 720 C CA . VAL A 1 93 ? -14.461 -14.469 -3.756 1 96.62 93 VAL A CA 1
ATOM 721 C C . VAL A 1 93 ? -14.578 -15.469 -4.906 1 96.62 93 VAL A C 1
ATOM 723 O O . VAL A 1 93 ? -14.836 -16.656 -4.684 1 96.62 93 VAL A O 1
ATOM 726 N N . SER A 1 94 ? -14.352 -14.969 -6.07 1 95.62 94 SER A N 1
ATOM 727 C CA . SER A 1 94 ? -14.359 -15.844 -7.238 1 95.62 94 SER A CA 1
ATOM 728 C C . SER A 1 94 ? -13.273 -16.906 -7.133 1 95.62 94 SER A C 1
ATOM 730 O O . SER A 1 94 ? -13.508 -18.062 -7.488 1 95.62 94 SER A O 1
ATOM 732 N N . ARG A 1 95 ? -12.156 -16.578 -6.68 1 97 95 ARG A N 1
ATOM 733 C CA . ARG A 1 95 ? -11.055 -17.516 -6.523 1 97 95 ARG A CA 1
ATOM 734 C C . ARG A 1 95 ? -11.414 -18.625 -5.543 1 97 95 ARG A C 1
ATOM 736 O O . ARG A 1 95 ? -11.18 -19.812 -5.816 1 97 95 ARG A O 1
ATOM 743 N N . ILE A 1 96 ? -11.953 -18.203 -4.406 1 96.81 96 ILE A N 1
ATOM 744 C CA . ILE A 1 96 ? -12.305 -19.156 -3.354 1 96.81 96 ILE A CA 1
ATOM 745 C C . ILE A 1 96 ? -13.383 -20.109 -3.855 1 96.81 96 ILE A C 1
ATOM 747 O O . ILE A 1 96 ? -13.336 -21.312 -3.578 1 96.81 96 ILE A O 1
ATOM 751 N N . ARG A 1 97 ? -14.344 -19.562 -4.605 1 94.75 97 ARG A N 1
ATOM 752 C CA . ARG A 1 97 ? -15.367 -20.422 -5.219 1 94.75 97 ARG A CA 1
ATOM 753 C C . ARG A 1 97 ? -14.734 -21.438 -6.16 1 94.75 97 ARG A C 1
ATOM 755 O O . ARG A 1 97 ? -15.094 -22.609 -6.141 1 94.75 97 ARG A O 1
ATOM 762 N N . SER A 1 98 ? -13.82 -20.969 -6.953 1 93.44 98 SER A N 1
ATOM 763 C CA . SER A 1 98 ? -13.117 -21.844 -7.883 1 93.44 98 SER A CA 1
ATOM 764 C C . SER A 1 98 ? -12.32 -22.906 -7.137 1 93.44 98 SER A C 1
ATOM 766 O O . SER A 1 98 ? -12.297 -24.078 -7.543 1 93.44 98 SER A O 1
ATOM 768 N N . ALA A 1 99 ? -11.703 -22.531 -6.07 1 94.56 99 ALA A N 1
ATOM 769 C CA . ALA A 1 99 ? -10.93 -23.469 -5.258 1 94.56 99 ALA A CA 1
ATOM 770 C C . ALA A 1 99 ? -11.828 -24.562 -4.664 1 94.56 99 ALA A C 1
ATOM 772 O O . ALA A 1 99 ? -11.484 -25.734 -4.684 1 94.56 99 ALA A O 1
ATOM 773 N N . TYR A 1 100 ? -12.984 -24.125 -4.176 1 94.81 100 TYR A N 1
ATOM 774 C CA . TYR A 1 100 ? -13.945 -25.062 -3.615 1 94.81 100 TYR A CA 1
ATOM 775 C C . TYR A 1 100 ? -14.391 -26.078 -4.66 1 94.81 100 TYR A C 1
ATOM 777 O O . TYR A 1 100 ? -14.375 -27.281 -4.406 1 94.81 100 TYR A O 1
ATOM 785 N N . GLN A 1 101 ? -14.742 -25.578 -5.836 1 92.69 101 GLN A N 1
ATOM 786 C CA . GLN A 1 101 ? -15.211 -26.453 -6.91 1 92.69 101 GLN A CA 1
ATOM 787 C C . GLN A 1 101 ? -14.117 -27.422 -7.344 1 92.69 101 GLN A C 1
ATOM 789 O O . GLN A 1 101 ? -14.391 -28.594 -7.582 1 92.69 101 GLN A O 1
ATOM 794 N N . PHE A 1 102 ? -12.992 -26.984 -7.41 1 92.06 102 PHE A N 1
ATOM 795 C CA . PHE A 1 102 ? -11.859 -27.797 -7.816 1 92.06 102 PHE A CA 1
ATOM 796 C C . PHE A 1 102 ? -11.586 -28.891 -6.793 1 92.06 102 PHE A C 1
ATOM 798 O O . PHE A 1 102 ? -11.438 -30.062 -7.152 1 92.06 102 PHE A O 1
ATOM 805 N N . GLU A 1 103 ? -11.492 -28.469 -5.531 1 91.44 103 GLU A N 1
ATOM 806 C CA . GLU A 1 103 ? -11.195 -29.422 -4.469 1 91.44 103 GLU A CA 1
ATOM 807 C C . GLU A 1 103 ? -12.32 -30.438 -4.305 1 91.44 103 GLU A C 1
ATOM 809 O O . GLU A 1 103 ? -12.062 -31.594 -3.988 1 91.44 103 GLU A O 1
ATOM 814 N N . ARG A 1 104 ? -13.547 -30.016 -4.57 1 90.75 104 ARG A N 1
ATOM 815 C CA . ARG A 1 104 ? -14.688 -30.906 -4.48 1 90.75 104 ARG A CA 1
ATOM 816 C C . ARG A 1 104 ? -14.641 -31.969 -5.578 1 90.75 104 ARG A C 1
ATOM 818 O O . ARG A 1 104 ? -15.047 -33.125 -5.367 1 90.75 104 ARG A O 1
ATOM 825 N N . ALA A 1 105 ? -14.133 -31.625 -6.707 1 88.44 105 ALA A N 1
ATOM 826 C CA . ALA A 1 105 ? -14.102 -32.5 -7.875 1 88.44 105 ALA A CA 1
ATOM 827 C C . ALA A 1 105 ? -12.891 -33.438 -7.828 1 88.44 105 ALA A C 1
ATOM 829 O O . ALA A 1 105 ? -12.867 -34.469 -8.508 1 88.44 105 ALA A O 1
ATOM 830 N N . GLN A 1 106 ? -11.953 -33.125 -7.109 1 82.81 106 GLN A N 1
ATOM 831 C CA . GLN A 1 106 ? -10.703 -33.875 -7.105 1 82.81 106 GLN A CA 1
ATOM 832 C C . GLN A 1 106 ? -10.852 -35.188 -6.332 1 82.81 106 GLN A C 1
ATOM 834 O O . GLN A 1 106 ? -11.57 -35.219 -5.332 1 82.81 106 GLN A O 1
ATOM 839 N N . THR A 1 107 ? -10.156 -36.094 -6.914 1 78.44 107 THR A N 1
ATOM 840 C CA . THR A 1 107 ? -10.031 -37.375 -6.176 1 78.44 107 THR A CA 1
ATOM 841 C C . THR A 1 107 ? -8.836 -37.312 -5.23 1 78.44 107 THR A C 1
ATOM 843 O O . THR A 1 107 ? -7.727 -37.719 -5.605 1 78.44 107 THR A O 1
ATOM 846 N N . SER A 1 108 ? -8.703 -36.406 -4.461 1 75.62 108 SER A N 1
ATOM 847 C CA . SER A 1 108 ? -7.613 -36.219 -3.51 1 75.62 108 SER A CA 1
ATOM 848 C C . SER A 1 108 ? -8.086 -36.438 -2.076 1 75.62 108 SER A C 1
ATOM 850 O O . SER A 1 108 ? -9.273 -36.281 -1.779 1 75.62 108 SER A O 1
ATOM 852 N N . ASP A 1 109 ? -7.137 -36.812 -1.314 1 77.31 109 ASP A N 1
ATOM 853 C CA . ASP A 1 109 ? -7.449 -37 0.098 1 77.31 109 ASP A CA 1
ATOM 854 C C . ASP A 1 109 ? -6.887 -35.875 0.947 1 77.31 109 ASP A C 1
ATOM 856 O O . ASP A 1 109 ? -6.75 -36 2.164 1 77.31 109 ASP A O 1
ATOM 860 N N . SER A 1 110 ? -6.52 -34.844 0.281 1 81.06 110 SER A N 1
ATOM 861 C CA . SER A 1 110 ? -6.055 -33.719 1.066 1 81.06 110 SER A CA 1
ATOM 862 C C . SER A 1 110 ? -7.152 -33.188 1.979 1 81.06 110 SER A C 1
ATOM 864 O O . SER A 1 110 ? -8.336 -33.469 1.765 1 81.06 110 SER A O 1
ATOM 866 N N . TRP A 1 111 ? -6.738 -32.562 2.992 1 82.56 111 TRP A N 1
ATOM 867 C CA . TRP A 1 111 ? -7.707 -32.031 3.941 1 82.56 111 TRP A CA 1
ATOM 868 C C . TRP A 1 111 ? -8.695 -31.094 3.24 1 82.56 111 TRP A C 1
ATOM 870 O O . TRP A 1 111 ? -9.906 -31.188 3.457 1 82.56 111 TRP A O 1
ATOM 880 N N . GLY A 1 112 ? -8.242 -30.266 2.43 1 82.94 112 GLY A N 1
ATOM 881 C CA . GLY A 1 112 ? -9.102 -29.359 1.687 1 82.94 112 GLY A CA 1
ATOM 882 C C . GLY A 1 112 ? -10.102 -30.078 0.8 1 82.94 112 GLY A C 1
ATOM 883 O O . GLY A 1 112 ? -11.273 -29.688 0.743 1 82.94 112 GLY A O 1
ATOM 884 N N . ALA A 1 113 ? -9.672 -31.047 0.139 1 83.69 113 ALA A N 1
ATOM 885 C CA . ALA A 1 113 ? -10.555 -31.828 -0.727 1 83.69 113 ALA A CA 1
ATOM 886 C C . ALA A 1 113 ? -11.633 -32.531 0.084 1 83.69 113 ALA A C 1
ATOM 888 O O . ALA A 1 113 ? -12.805 -32.562 -0.311 1 83.69 113 ALA A O 1
ATOM 889 N N . GLN A 1 114 ? -11.203 -33.094 1.156 1 86.06 114 GLN A N 1
ATOM 890 C CA . GLN A 1 114 ? -12.172 -33.781 2.021 1 86.06 114 GLN A CA 1
ATOM 891 C C . GLN A 1 114 ? -13.195 -32.781 2.559 1 86.06 114 GLN A C 1
ATOM 893 O O . GLN A 1 114 ? -14.391 -33.094 2.598 1 86.06 114 GLN A O 1
ATOM 898 N N . LEU A 1 115 ? -12.695 -31.641 2.982 1 88.19 115 LEU A N 1
ATOM 899 C CA . LEU A 1 115 ? -13.57 -30.594 3.486 1 88.19 115 LEU A CA 1
ATOM 900 C C . LEU A 1 115 ? -14.586 -30.172 2.428 1 88.19 115 LEU A C 1
ATOM 902 O O . LEU A 1 115 ? -15.773 -30.016 2.727 1 88.19 115 LEU A O 1
ATOM 906 N N . ALA A 1 116 ? -14.18 -30.016 1.254 1 87.75 116 ALA A N 1
ATOM 907 C CA . ALA A 1 116 ? -15.039 -29.578 0.159 1 87.75 116 ALA A CA 1
ATOM 908 C C . ALA A 1 116 ? -16.094 -30.625 -0.18 1 87.75 116 ALA A C 1
ATOM 910 O O . ALA A 1 116 ? -17.234 -30.281 -0.521 1 87.75 116 ALA A O 1
ATOM 911 N N . LYS A 1 117 ? -15.734 -31.875 -0.068 1 87.38 117 LYS A N 1
ATOM 912 C CA . LYS A 1 117 ? -16.641 -32.969 -0.388 1 87.38 117 LYS A CA 1
ATOM 913 C C . LYS A 1 117 ? -17.688 -33.156 0.712 1 87.38 117 LYS A C 1
ATOM 915 O O . LYS A 1 117 ? -18.812 -33.562 0.442 1 87.38 117 LYS A O 1
ATOM 920 N N . GLN A 1 118 ? -17.297 -32.75 1.89 1 90.56 118 GLN A N 1
ATOM 921 C CA . GLN A 1 118 ? -18.141 -33.031 3.047 1 90.56 118 GLN A CA 1
ATOM 922 C C . GLN A 1 118 ? -19.031 -31.859 3.381 1 90.56 118 GLN A C 1
ATOM 924 O O . GLN A 1 118 ? -20 -31.984 4.141 1 90.56 118 GLN A O 1
ATOM 929 N N . HIS A 1 119 ? -18.75 -30.719 2.855 1 92.38 119 HIS A N 1
ATOM 930 C CA . HIS A 1 119 ? -19.484 -29.5 3.188 1 92.38 119 HIS A CA 1
ATOM 931 C C . HIS A 1 119 ? -19.953 -28.781 1.928 1 92.38 119 HIS A C 1
ATOM 933 O O . HIS A 1 119 ? -19.391 -28.969 0.849 1 92.38 119 HIS A O 1
ATOM 939 N N . ASP A 1 120 ? -21 -27.969 2.1 1 93.25 120 ASP A N 1
ATOM 940 C CA . ASP A 1 120 ? -21.312 -27.016 1.038 1 93.25 120 ASP A CA 1
ATOM 941 C C . ASP A 1 120 ? -20.344 -25.844 1.051 1 93.25 120 ASP A C 1
ATOM 943 O O . ASP A 1 120 ? -19.406 -25.828 1.848 1 93.25 120 ASP A O 1
ATOM 947 N N . PHE A 1 121 ? -20.453 -24.953 0.19 1 94.75 121 PHE A N 1
ATOM 948 C CA . PHE A 1 121 ? -19.5 -23.859 0.011 1 94.75 121 PHE A CA 1
ATOM 949 C C . PHE A 1 121 ? -19.328 -23.078 1.304 1 94.75 121 PHE A C 1
ATOM 951 O O . PHE A 1 121 ? -18.203 -22.797 1.714 1 94.75 121 PHE A O 1
ATOM 958 N N . GLU A 1 122 ? -20.453 -22.719 1.946 1 95.06 122 GLU A N 1
ATOM 959 C CA . GLU A 1 122 ? -20.375 -21.953 3.186 1 95.06 122 GLU A CA 1
ATOM 960 C C . GLU A 1 122 ? -19.656 -22.734 4.277 1 95.06 122 GLU A C 1
ATOM 962 O O . GLU A 1 122 ? -18.812 -22.188 4.992 1 95.06 122 GLU A O 1
ATOM 967 N N . GLY A 1 123 ? -20.062 -23.984 4.449 1 94.5 123 GLY A N 1
ATOM 968 C CA . GLY A 1 123 ? -19.375 -24.828 5.414 1 94.5 123 GLY A CA 1
ATOM 969 C C . GLY A 1 123 ? -17.891 -24.938 5.152 1 94.5 123 GLY A C 1
ATOM 970 O O . GLY A 1 123 ? -17.078 -24.875 6.082 1 94.5 123 GLY A O 1
ATOM 971 N N . TYR A 1 124 ? -17.516 -25.125 3.898 1 95.69 124 TYR A N 1
ATOM 972 C CA . TYR A 1 124 ? -16.125 -25.172 3.467 1 95.69 124 TYR A CA 1
ATOM 973 C C . TYR A 1 124 ? -15.383 -23.906 3.869 1 95.69 124 TYR A C 1
ATOM 975 O O . TYR A 1 124 ? -14.305 -23.984 4.477 1 95.69 124 TYR A O 1
ATOM 983 N N . VAL A 1 125 ? -15.914 -22.719 3.596 1 96.31 125 VAL A N 1
ATOM 984 C CA . VAL A 1 125 ? -15.312 -21.422 3.854 1 96.31 125 VAL A CA 1
ATOM 985 C C . VAL A 1 125 ? -15.148 -21.219 5.359 1 96.31 125 VAL A C 1
ATOM 987 O O . VAL A 1 125 ? -14.07 -20.844 5.832 1 96.31 125 VAL A O 1
ATOM 990 N N . ARG A 1 126 ? -16.156 -21.516 6.109 1 95 126 ARG A N 1
ATOM 991 C CA . ARG A 1 126 ? -16.125 -21.281 7.551 1 95 126 ARG A CA 1
ATOM 992 C C . ARG A 1 126 ? -15.109 -22.203 8.227 1 95 126 ARG A C 1
ATOM 994 O O . ARG A 1 126 ? -14.414 -21.781 9.156 1 95 126 ARG A O 1
ATOM 1001 N N . ALA A 1 127 ? -15.109 -23.422 7.754 1 94.75 127 ALA A N 1
ATOM 1002 C CA . ALA A 1 127 ? -14.141 -24.359 8.305 1 94.75 127 ALA A CA 1
ATOM 1003 C C . ALA A 1 127 ? -12.711 -23.875 8.062 1 94.75 127 ALA A C 1
ATOM 1005 O O . ALA A 1 127 ? -11.859 -23.969 8.953 1 94.75 127 ALA A O 1
ATOM 1006 N N . ARG A 1 128 ? -12.453 -23.391 6.941 1 95.5 128 ARG A N 1
ATOM 1007 C CA . ARG A 1 128 ? -11.117 -22.891 6.609 1 95.5 128 ARG A CA 1
ATOM 1008 C C . ARG A 1 128 ? -10.797 -21.609 7.375 1 95.5 128 ARG A C 1
ATOM 1010 O O . ARG A 1 128 ? -9.672 -21.438 7.859 1 95.5 128 ARG A O 1
ATOM 1017 N N . LEU A 1 129 ? -11.766 -20.75 7.551 1 95.5 129 LEU A N 1
ATOM 1018 C CA . LEU A 1 129 ? -11.57 -19.484 8.258 1 95.5 129 LEU A CA 1
ATOM 1019 C C . LEU A 1 129 ? -11.312 -19.734 9.734 1 95.5 129 LEU A C 1
ATOM 1021 O O . LEU A 1 129 ? -10.727 -18.891 10.414 1 95.5 129 LEU A O 1
ATOM 1025 N N . GLU A 1 130 ? -11.75 -20.891 10.242 1 93.81 130 GLU A N 1
ATOM 1026 C CA . GLU A 1 130 ? -11.523 -21.219 11.648 1 93.81 130 GLU A CA 1
ATOM 1027 C C . GLU A 1 130 ? -10.062 -21.578 11.906 1 93.81 130 GLU A C 1
ATOM 1029 O O . GLU A 1 130 ? -9.586 -21.484 13.039 1 93.81 130 GLU A O 1
ATOM 1034 N N . ARG A 1 131 ? -9.438 -21.938 10.844 1 92.44 131 ARG A N 1
ATOM 1035 C CA . ARG A 1 131 ? -8.008 -22.219 10.961 1 92.44 131 ARG A CA 1
ATOM 1036 C C . ARG A 1 131 ? -7.191 -20.953 10.727 1 92.44 131 ARG A C 1
ATOM 1038 O O . ARG A 1 131 ? -7.035 -20.5 9.578 1 92.44 131 ARG A O 1
ATOM 1045 N N . VAL A 1 132 ? -6.57 -20.422 11.656 1 86.94 132 VAL A N 1
ATOM 1046 C CA . VAL A 1 132 ? -5.977 -19.094 11.672 1 86.94 132 VAL A CA 1
ATOM 1047 C C . VAL A 1 132 ? -4.816 -19.031 10.68 1 86.94 132 VAL A C 1
ATOM 1049 O O . VAL A 1 132 ? -4.605 -18 10.023 1 86.94 132 VAL A O 1
ATOM 1052 N N . LYS A 1 133 ? -4.164 -20.078 10.461 1 89.5 133 LYS A N 1
ATOM 1053 C CA . LYS A 1 133 ? -2.975 -20.062 9.609 1 89.5 133 LYS A CA 1
ATOM 1054 C C . LYS A 1 133 ? -3.324 -20.406 8.164 1 89.5 133 LYS A C 1
ATOM 1056 O O . LYS A 1 133 ? -2.471 -20.328 7.281 1 89.5 133 LYS A O 1
ATOM 1061 N N . ASP A 1 134 ? -4.492 -20.828 7.914 1 93.38 134 ASP A N 1
ATOM 1062 C CA . ASP A 1 134 ? -4.938 -21.141 6.559 1 93.38 134 ASP A CA 1
ATOM 1063 C C . ASP A 1 134 ? -5.254 -19.859 5.781 1 93.38 134 ASP A C 1
ATOM 1065 O O . ASP A 1 134 ? -6.211 -19.156 6.102 1 93.38 134 ASP A O 1
ATOM 1069 N N . ARG A 1 135 ? -4.594 -19.594 4.789 1 95.69 135 ARG A N 1
ATOM 1070 C CA . ARG A 1 135 ? -4.719 -18.344 4.051 1 95.69 135 ARG A CA 1
ATOM 1071 C C . ARG A 1 135 ? -5.559 -18.531 2.793 1 95.69 135 ARG A C 1
ATOM 1073 O O . ARG A 1 135 ? -5.836 -17.562 2.078 1 95.69 135 ARG A O 1
ATOM 1080 N N . GLN A 1 136 ? -6.039 -19.672 2.566 1 95.81 136 GLN A N 1
ATOM 1081 C CA . GLN A 1 136 ? -6.73 -19.969 1.315 1 95.81 136 GLN A CA 1
ATOM 1082 C C . GLN A 1 136 ? -7.996 -19.125 1.175 1 95.81 136 GLN A C 1
ATOM 1084 O O . GLN A 1 136 ? -8.383 -18.75 0.064 1 95.81 136 GLN A O 1
ATOM 1089 N N . CYS A 1 137 ? -8.664 -18.812 2.314 1 97.31 137 CYS A N 1
ATOM 1090 C CA . CYS A 1 137 ? -9.875 -18 2.283 1 97.31 137 CYS A CA 1
ATOM 1091 C C . CYS A 1 137 ? -9.664 -16.672 2.996 1 97.31 137 CYS A C 1
ATOM 1093 O O . CYS A 1 137 ? -10.625 -16.047 3.438 1 97.31 137 CYS A O 1
ATOM 1095 N N . ARG A 1 138 ? -8.383 -16.344 3.217 1 97.81 138 ARG A N 1
ATOM 1096 C CA . ARG A 1 138 ? -8.039 -15.125 3.943 1 97.81 138 ARG A CA 1
ATOM 1097 C C . ARG A 1 138 ? -6.836 -14.43 3.305 1 97.81 138 ARG A C 1
ATOM 1099 O O . ARG A 1 138 ? -5.688 -14.789 3.574 1 97.81 138 ARG A O 1
ATOM 1106 N N . ASN A 1 139 ? -7.098 -13.43 2.514 1 98.25 139 ASN A N 1
ATOM 1107 C CA . ASN A 1 139 ? -6.055 -12.594 1.926 1 98.25 139 ASN A CA 1
ATOM 1108 C C . ASN A 1 139 ? -4.926 -13.438 1.338 1 98.25 139 ASN A C 1
ATOM 1110 O O . ASN A 1 139 ? -3.75 -13.172 1.587 1 98.25 139 ASN A O 1
ATOM 1114 N N . PHE A 1 140 ? -5.293 -14.5 0.599 1 98.5 140 PHE A N 1
ATOM 1115 C CA . PHE A 1 140 ? -4.352 -15.438 -0.004 1 98.5 140 PHE A CA 1
ATOM 1116 C C . PHE A 1 140 ? -3.396 -14.719 -0.946 1 98.5 140 PHE A C 1
ATOM 1118 O O . PHE A 1 140 ? -2.18 -14.906 -0.869 1 98.5 140 PHE A O 1
ATOM 1125 N N . GLN A 1 141 ? -3.898 -13.852 -1.787 1 98.75 141 GLN A N 1
ATOM 1126 C CA . GLN A 1 141 ? -3.098 -13.195 -2.818 1 98.75 141 GLN A CA 1
ATOM 1127 C C . GLN A 1 141 ? -2.17 -12.148 -2.215 1 98.75 141 GLN A C 1
ATOM 1129 O O . GLN A 1 141 ? -1.016 -12.016 -2.625 1 98.75 141 GLN A O 1
ATOM 1134 N N . THR A 1 142 ? -2.701 -11.422 -1.22 1 98.69 142 THR A N 1
ATOM 1135 C CA . THR A 1 142 ? -1.876 -10.469 -0.485 1 98.69 142 THR A CA 1
ATOM 1136 C C . THR A 1 142 ? -0.704 -11.172 0.189 1 98.69 142 THR A C 1
ATOM 1138 O O . THR A 1 142 ? 0.433 -10.703 0.127 1 98.69 142 THR A O 1
ATOM 1141 N N . HIS A 1 143 ? -1.01 -12.305 0.757 1 98.06 143 HIS A N 1
ATOM 1142 C CA . HIS A 1 143 ? 0.01 -13.094 1.44 1 98.06 143 HIS A CA 1
ATOM 1143 C C . HIS A 1 143 ? 1.1 -13.539 0.472 1 98.06 143 HIS A C 1
ATOM 1145 O O . HIS A 1 143 ? 2.289 -13.445 0.781 1 98.06 143 HIS A O 1
ATOM 1151 N N . ARG A 1 144 ? 0.731 -13.984 -0.634 1 98.19 144 ARG A N 1
ATOM 1152 C CA . ARG A 1 144 ? 1.676 -14.469 -1.634 1 98.19 144 ARG A CA 1
ATOM 1153 C C . ARG A 1 144 ? 2.518 -13.328 -2.193 1 98.19 144 ARG A C 1
ATOM 1155 O O . ARG A 1 144 ? 3.734 -13.461 -2.346 1 98.19 144 ARG A O 1
ATOM 1162 N N . LEU A 1 145 ? 1.892 -12.195 -2.438 1 98.62 145 LEU A N 1
ATOM 1163 C CA . LEU A 1 145 ? 2.605 -11.023 -2.941 1 98.62 145 LEU A CA 1
ATOM 1164 C C . LEU A 1 145 ? 3.592 -10.5 -1.903 1 98.62 145 LEU A C 1
ATOM 1166 O O . LEU A 1 145 ? 4.695 -10.078 -2.25 1 98.62 145 LEU A O 1
ATOM 1170 N N . ALA A 1 146 ? 3.193 -10.586 -0.69 1 98.12 146 ALA A N 1
ATOM 1171 C CA . ALA A 1 146 ? 4.02 -10.047 0.386 1 98.12 146 ALA A CA 1
ATOM 1172 C C . ALA A 1 146 ? 5.316 -10.836 0.528 1 98.12 146 ALA A C 1
ATOM 1174 O O . ALA A 1 146 ? 6.309 -10.32 1.052 1 98.12 146 ALA A O 1
ATOM 1175 N N . SER A 1 147 ? 5.332 -12.062 0.047 1 97.62 147 SER A N 1
ATOM 1176 C CA . SER A 1 147 ? 6.496 -12.922 0.216 1 97.62 147 SER A CA 1
ATOM 1177 C C . SER A 1 147 ? 7.688 -12.406 -0.586 1 97.62 147 SER A C 1
ATOM 1179 O O . SER A 1 147 ? 8.836 -12.766 -0.308 1 97.62 147 SER A O 1
ATOM 1181 N N . PHE A 1 148 ? 7.477 -11.539 -1.543 1 98 148 PHE A N 1
ATOM 1182 C CA . PHE A 1 148 ? 8.547 -11.016 -2.383 1 98 148 PHE A CA 1
ATOM 1183 C C . PHE A 1 148 ? 9.43 -10.055 -1.599 1 98 148 PHE A C 1
ATOM 1185 O O . PHE A 1 148 ? 10.539 -9.727 -2.029 1 98 148 PHE A O 1
ATOM 1192 N N . SER A 1 149 ? 8.828 -9.531 -0.548 1 95.69 149 SER A N 1
ATOM 1193 C CA . SER A 1 149 ? 9.547 -8.578 0.293 1 95.69 149 SER A CA 1
ATOM 1194 C C . SER A 1 149 ? 9.742 -9.125 1.702 1 95.69 149 SER A C 1
ATOM 1196 O O . SER A 1 149 ? 8.781 -9.5 2.371 1 95.69 149 SER A O 1
ATOM 1198 N N . GLN A 1 150 ? 10.977 -9.164 2.182 1 92.12 150 GLN A N 1
ATOM 1199 C CA . GLN A 1 150 ? 11.273 -9.773 3.475 1 92.12 150 GLN A CA 1
ATOM 1200 C C . GLN A 1 150 ? 11.5 -8.703 4.543 1 92.12 150 GLN A C 1
ATOM 1202 O O . GLN A 1 150 ? 11.984 -9.008 5.637 1 92.12 150 GLN A O 1
ATOM 1207 N N . ASN A 1 151 ? 11.133 -7.523 4.258 1 90.56 151 ASN A N 1
ATOM 1208 C CA . ASN A 1 151 ? 11.305 -6.492 5.277 1 90.56 151 ASN A CA 1
ATOM 1209 C C . ASN A 1 151 ? 10.289 -6.641 6.406 1 90.56 151 ASN A C 1
ATOM 1211 O O . ASN A 1 151 ? 9.469 -7.559 6.391 1 90.56 151 ASN A O 1
ATOM 1215 N N . LYS A 1 152 ? 10.32 -5.848 7.445 1 90.69 152 LYS A N 1
ATOM 1216 C CA . LYS A 1 152 ? 9.523 -6.012 8.656 1 90.69 152 LYS A CA 1
ATOM 1217 C C . LYS A 1 152 ? 8.25 -5.168 8.594 1 90.69 152 LYS A C 1
ATOM 1219 O O . LYS A 1 152 ? 7.551 -5.012 9.602 1 90.69 152 LYS A O 1
ATOM 1224 N N . GLN A 1 153 ? 7.918 -4.711 7.465 1 93.94 153 GLN A N 1
ATOM 1225 C CA . GLN A 1 153 ? 6.727 -3.887 7.301 1 93.94 153 GLN A CA 1
ATOM 1226 C C . GLN A 1 153 ? 5.461 -4.738 7.324 1 93.94 153 GLN A C 1
ATOM 1228 O O . GLN A 1 153 ? 5.527 -5.961 7.188 1 93.94 153 GLN A O 1
ATOM 1233 N N . PRO A 1 154 ? 4.301 -4.129 7.523 1 95.5 154 PRO A N 1
ATOM 1234 C CA . PRO A 1 154 ? 3.037 -4.875 7.492 1 95.5 154 PRO A CA 1
ATOM 1235 C C . PRO A 1 154 ? 2.816 -5.605 6.168 1 95.5 154 PRO A C 1
ATOM 1237 O O . PRO A 1 154 ? 3.301 -5.16 5.125 1 95.5 154 PRO A O 1
ATOM 1240 N N . GLU A 1 155 ? 2.082 -6.648 6.199 1 96.88 155 GLU A N 1
ATOM 1241 C CA . GLU A 1 155 ? 1.884 -7.559 5.078 1 96.88 155 GLU A CA 1
ATOM 1242 C C . GLU A 1 155 ? 1.373 -6.816 3.848 1 96.88 155 GLU A C 1
ATOM 1244 O O . GLU A 1 155 ? 1.855 -7.039 2.734 1 96.88 155 GLU A O 1
ATOM 1249 N N . LEU A 1 156 ? 0.406 -5.914 4.035 1 97.69 156 LEU A N 1
ATOM 1250 C CA . LEU A 1 156 ? -0.174 -5.207 2.896 1 97.69 156 LEU A CA 1
ATOM 1251 C C . LEU A 1 156 ? 0.871 -4.336 2.207 1 97.69 156 LEU A C 1
ATOM 1253 O O . LEU A 1 156 ? 0.918 -4.273 0.977 1 97.69 156 LEU A O 1
ATOM 1257 N N . MET A 1 157 ? 1.7 -3.629 2.969 1 96.38 157 MET A N 1
ATOM 1258 C CA . MET A 1 157 ? 2.766 -2.816 2.389 1 96.38 157 MET A CA 1
ATOM 1259 C C . MET A 1 157 ? 3.75 -3.686 1.61 1 96.38 157 MET A C 1
ATOM 1261 O O . MET A 1 157 ? 4.18 -3.316 0.516 1 96.38 157 MET A O 1
ATOM 1265 N N . ARG A 1 158 ? 4.113 -4.848 2.203 1 97.5 158 ARG A N 1
ATOM 1266 C CA . ARG A 1 158 ? 5 -5.773 1.513 1 97.5 158 ARG A CA 1
ATOM 1267 C C . ARG A 1 158 ? 4.359 -6.297 0.233 1 97.5 158 ARG A C 1
ATOM 1269 O O . ARG A 1 158 ? 5.043 -6.527 -0.766 1 97.5 158 ARG A O 1
ATOM 1276 N N . ALA A 1 159 ? 3.035 -6.5 0.291 1 98.44 159 ALA A N 1
ATOM 1277 C CA . ALA A 1 159 ? 2.322 -6.949 -0.903 1 98.44 159 ALA A CA 1
ATOM 1278 C C . ALA A 1 159 ? 2.449 -5.926 -2.031 1 98.44 159 ALA A C 1
ATOM 1280 O O . ALA A 1 159 ? 2.637 -6.297 -3.193 1 98.44 159 ALA A O 1
ATOM 1281 N N . PHE A 1 160 ? 2.377 -4.652 -1.69 1 97.69 160 PHE A N 1
ATOM 1282 C CA . PHE A 1 160 ? 2.514 -3.613 -2.705 1 97.69 160 PHE A CA 1
ATOM 1283 C C . PHE A 1 160 ? 3.941 -3.561 -3.236 1 97.69 160 PHE A C 1
ATOM 1285 O O . PHE A 1 160 ? 4.16 -3.271 -4.414 1 97.69 160 PHE A O 1
ATOM 1292 N N . ASP A 1 161 ? 4.922 -3.857 -2.371 1 97.25 161 ASP A N 1
ATOM 1293 C CA . ASP A 1 161 ? 6.285 -4.031 -2.867 1 97.25 161 ASP A CA 1
ATOM 1294 C C . ASP A 1 161 ? 6.348 -5.125 -3.93 1 97.25 161 ASP A C 1
ATOM 1296 O O . ASP A 1 161 ? 7.031 -4.973 -4.945 1 97.25 161 ASP A O 1
ATOM 1300 N N . GLY A 1 162 ? 5.656 -6.223 -3.631 1 98.19 162 GLY A N 1
ATOM 1301 C CA . GLY A 1 162 ? 5.594 -7.316 -4.59 1 98.19 162 GLY A CA 1
ATOM 1302 C C . GLY A 1 162 ? 4.961 -6.918 -5.906 1 98.19 162 GLY A C 1
ATOM 1303 O O . GLY A 1 162 ? 5.48 -7.25 -6.977 1 98.19 162 GLY A O 1
ATOM 1304 N N . VAL A 1 163 ? 3.852 -6.164 -5.805 1 98.25 163 VAL A N 1
ATOM 1305 C CA . VAL A 1 163 ? 3.172 -5.68 -7.004 1 98.25 163 VAL A CA 1
ATOM 1306 C C . VAL A 1 163 ? 4.133 -4.824 -7.832 1 98.25 163 VAL A C 1
ATOM 1308 O O . VAL A 1 163 ? 4.258 -5.02 -9.039 1 98.25 163 VAL A O 1
ATOM 1311 N N . ARG A 1 164 ? 4.812 -3.932 -7.203 1 96.44 164 ARG A N 1
ATOM 1312 C CA . ARG A 1 164 ? 5.75 -3.039 -7.875 1 96.44 164 ARG A CA 1
ATOM 1313 C C . ARG A 1 164 ? 6.871 -3.826 -8.539 1 96.44 164 ARG A C 1
ATOM 1315 O O . ARG A 1 164 ? 7.227 -3.561 -9.695 1 96.44 164 ARG A O 1
ATOM 1322 N N . LEU A 1 165 ? 7.402 -4.754 -7.816 1 97.44 165 LEU A N 1
ATOM 1323 C CA . LEU A 1 165 ? 8.531 -5.551 -8.297 1 97.44 165 LEU A CA 1
ATOM 1324 C C . LEU A 1 165 ? 8.148 -6.344 -9.539 1 97.44 165 LEU A C 1
ATOM 1326 O O . LEU A 1 165 ? 8.852 -6.293 -10.547 1 97.44 165 LEU A O 1
ATOM 1330 N N . ILE A 1 166 ? 7.031 -6.996 -9.469 1 98.25 166 ILE A N 1
ATOM 1331 C CA . ILE A 1 166 ? 6.613 -7.844 -10.578 1 98.25 166 ILE A CA 1
ATOM 1332 C C . ILE A 1 166 ? 6.242 -6.977 -11.773 1 98.25 166 ILE A C 1
ATOM 1334 O O . ILE A 1 166 ? 6.574 -7.309 -12.914 1 98.25 166 ILE A O 1
ATOM 1338 N N . ASN A 1 167 ? 5.582 -5.906 -11.461 1 97 167 ASN A N 1
ATOM 1339 C CA . ASN A 1 167 ? 5.219 -5 -12.547 1 97 167 ASN A CA 1
ATOM 1340 C C . ASN A 1 167 ? 6.453 -4.43 -13.234 1 97 167 ASN A C 1
ATOM 1342 O O . ASN A 1 167 ? 6.465 -4.266 -14.461 1 97 167 ASN A O 1
ATOM 1346 N N . ALA A 1 168 ? 7.465 -4.137 -12.531 1 96.31 168 ALA A N 1
ATOM 1347 C CA . ALA A 1 168 ? 8.68 -3.518 -13.062 1 96.31 168 ALA A CA 1
ATOM 1348 C C . ALA A 1 168 ? 9.516 -4.531 -13.844 1 96.31 168 ALA A C 1
ATOM 1350 O O . ALA A 1 168 ? 10.133 -4.188 -14.852 1 96.31 168 ALA A O 1
ATOM 1351 N N . THR A 1 169 ? 9.555 -5.766 -13.422 1 97.25 169 THR A N 1
ATOM 1352 C CA . THR A 1 169 ? 10.516 -6.715 -13.969 1 97.25 169 THR A CA 1
ATOM 1353 C C . THR A 1 169 ? 9.812 -7.766 -14.828 1 97.25 169 THR A C 1
ATOM 1355 O O . THR A 1 169 ? 10.461 -8.492 -15.578 1 97.25 169 THR A O 1
ATOM 1358 N N . GLY A 1 170 ? 8.523 -7.852 -14.695 1 98.12 170 GLY A N 1
ATOM 1359 C CA . GLY A 1 170 ? 7.746 -8.859 -15.398 1 98.12 170 GLY A CA 1
ATOM 1360 C C . GLY A 1 170 ? 6.348 -8.398 -15.75 1 98.12 170 GLY A C 1
ATOM 1361 O O . GLY A 1 170 ? 6.176 -7.344 -16.375 1 98.12 170 GLY A O 1
ATOM 1362 N N . VAL A 1 171 ? 5.363 -9.297 -15.375 1 98 171 VAL A N 1
ATOM 1363 C CA . VAL A 1 171 ? 3.977 -8.984 -15.703 1 98 171 VAL A CA 1
ATOM 1364 C C . VAL A 1 171 ? 3.066 -9.422 -14.555 1 98 171 VAL A C 1
ATOM 1366 O O . VAL A 1 171 ? 3.113 -10.578 -14.125 1 98 171 VAL A O 1
ATOM 1369 N N . ILE A 1 172 ? 2.32 -8.508 -14.07 1 98.44 172 ILE A N 1
ATOM 1370 C CA . ILE A 1 172 ? 1.225 -8.797 -13.148 1 98.44 172 ILE A CA 1
ATOM 1371 C C . ILE A 1 172 ? -0.102 -8.375 -13.773 1 98.44 172 ILE A C 1
ATOM 1373 O O . ILE A 1 172 ? -0.245 -7.246 -14.242 1 98.44 172 ILE A O 1
ATOM 1377 N N . GLY A 1 173 ? -1.001 -9.32 -13.852 1 97.62 173 GLY A N 1
ATOM 1378 C CA . GLY A 1 173 ? -2.244 -9.039 -14.547 1 97.62 173 GLY A CA 1
ATOM 1379 C C . GLY A 1 173 ? -3.475 -9.492 -13.781 1 97.62 173 GLY A C 1
ATOM 1380 O O . GLY A 1 173 ? -3.383 -9.859 -12.609 1 97.62 173 GLY A O 1
ATOM 1381 N N . LEU A 1 174 ? -4.609 -9.359 -14.43 1 97.25 174 LEU A N 1
ATOM 1382 C CA . LEU A 1 174 ? -5.906 -9.695 -13.859 1 97.25 174 LEU A CA 1
ATOM 1383 C C . LEU A 1 174 ? -6.547 -10.859 -14.609 1 97.25 174 LEU A C 1
ATOM 1385 O O . LEU A 1 174 ? -6.559 -10.875 -15.836 1 97.25 174 LEU A O 1
ATOM 1389 N N . VAL A 1 175 ? -7.074 -11.789 -13.766 1 96.75 175 VAL A N 1
ATOM 1390 C CA . VAL A 1 175 ? -7.812 -12.883 -14.391 1 96.75 175 VAL A CA 1
ATOM 1391 C C . VAL A 1 175 ? -8.992 -12.328 -15.18 1 96.75 175 VAL A C 1
ATOM 1393 O O . VAL A 1 175 ? -9.32 -12.82 -16.266 1 96.75 175 VAL A O 1
ATOM 1396 N N . SER A 1 176 ? -9.633 -11.242 -14.688 1 95.44 176 SER A N 1
ATOM 1397 C CA . SER A 1 176 ? -10.781 -10.617 -15.336 1 95.44 176 SER A CA 1
ATOM 1398 C C . SER A 1 176 ? -10.391 -9.977 -16.656 1 95.44 176 SER A C 1
ATOM 1400 O O . SER A 1 176 ? -11.25 -9.648 -17.469 1 95.44 176 SER A O 1
ATOM 1402 N N . ASP A 1 177 ? -9.164 -9.75 -16.891 1 94.19 177 ASP A N 1
ATOM 1403 C CA . ASP A 1 177 ? -8.625 -9.258 -18.156 1 94.19 177 ASP A CA 1
ATOM 1404 C C . ASP A 1 177 ? -7.453 -10.117 -18.625 1 94.19 177 ASP A C 1
ATOM 1406 O O . ASP A 1 177 ? -6.355 -9.602 -18.844 1 94.19 177 ASP A O 1
ATOM 1410 N N . PHE A 1 178 ? -7.727 -11.352 -18.828 1 93.88 178 PHE A N 1
ATOM 1411 C CA . PHE A 1 178 ? -6.715 -12.344 -19.172 1 93.88 178 PHE A CA 1
ATOM 1412 C C . PHE A 1 178 ? -6.027 -11.992 -20.484 1 93.88 178 PHE A C 1
ATOM 1414 O O . PHE A 1 178 ? -4.801 -12.047 -20.578 1 93.88 178 PHE A O 1
ATOM 1421 N N . ASN A 1 179 ? -6.812 -11.555 -21.438 1 91.12 179 ASN A N 1
ATOM 1422 C CA . ASN A 1 179 ? -6.246 -11.188 -22.734 1 91.12 179 ASN A CA 1
ATOM 1423 C C . ASN A 1 179 ? -5.273 -10.016 -22.609 1 91.12 179 ASN A C 1
ATOM 1425 O O . ASN A 1 179 ? -4.211 -10.023 -23.234 1 91.12 179 ASN A O 1
ATOM 1429 N N . GLY A 1 180 ? -5.672 -9.07 -21.828 1 92.12 180 GLY A N 1
ATOM 1430 C CA . GLY A 1 180 ? -4.77 -7.957 -21.594 1 92.12 180 GLY A CA 1
ATOM 1431 C C . GLY A 1 180 ? -3.455 -8.375 -20.969 1 92.12 180 GLY A C 1
ATOM 1432 O O . GLY A 1 180 ? -2.4 -7.832 -21.297 1 92.12 180 GLY A O 1
ATOM 1433 N N . THR A 1 181 ? -3.535 -9.328 -20.078 1 93.44 181 THR A N 1
ATOM 1434 C CA . THR A 1 181 ? -2.338 -9.844 -19.406 1 93.44 181 THR A CA 1
ATOM 1435 C C . THR A 1 181 ? -1.409 -10.508 -20.422 1 93.44 181 THR A C 1
ATOM 1437 O O . THR A 1 181 ? -0.196 -10.297 -20.391 1 93.44 181 THR A O 1
ATOM 1440 N N . ILE A 1 182 ? -1.987 -11.266 -21.297 1 93.25 182 ILE A N 1
ATOM 1441 C CA . ILE A 1 182 ? -1.188 -11.969 -22.281 1 93.25 182 ILE A CA 1
ATOM 1442 C C . ILE A 1 182 ? -0.558 -10.969 -23.25 1 93.25 182 ILE A C 1
ATOM 1444 O O . ILE A 1 182 ? 0.579 -11.156 -23.688 1 93.25 182 ILE A O 1
ATOM 1448 N N . GLN A 1 183 ? -1.263 -9.969 -23.562 1 91.75 183 GLN A N 1
ATOM 1449 C CA . GLN A 1 183 ? -0.7 -8.922 -24.406 1 91.75 183 GLN A CA 1
ATOM 1450 C C . GLN A 1 183 ? 0.506 -8.266 -23.75 1 91.75 183 GLN A C 1
ATOM 1452 O O . GLN A 1 183 ? 1.527 -8.031 -24.391 1 91.75 183 GLN A O 1
ATOM 1457 N N . LEU A 1 184 ? 0.357 -8.008 -22.5 1 93.25 184 LEU A N 1
ATOM 1458 C CA . LEU A 1 184 ? 1.463 -7.43 -21.734 1 93.25 184 LEU A CA 1
ATOM 1459 C C . LEU A 1 184 ? 2.656 -8.383 -21.719 1 93.25 184 LEU A C 1
ATOM 1461 O O . LEU A 1 184 ? 3.803 -7.945 -21.828 1 93.25 184 LEU A O 1
ATOM 1465 N N . LEU A 1 185 ? 2.35 -9.625 -21.516 1 95 185 LEU A N 1
ATOM 1466 C CA . LEU A 1 185 ? 3.406 -10.633 -21.484 1 95 185 LEU A CA 1
ATOM 1467 C C . LEU A 1 185 ? 4.125 -10.719 -22.828 1 95 185 LEU A C 1
ATOM 1469 O O . LEU A 1 185 ? 5.355 -10.781 -22.859 1 95 185 LEU A O 1
ATOM 1473 N N . SER A 1 186 ? 3.371 -10.711 -23.859 1 93.5 186 SER A N 1
ATOM 1474 C CA . SER A 1 186 ? 3.949 -10.742 -25.188 1 93.5 186 SER A CA 1
ATOM 1475 C C . SER A 1 186 ? 4.875 -9.555 -25.422 1 93.5 186 SER A C 1
ATOM 1477 O O . SER A 1 186 ? 5.969 -9.711 -25.969 1 93.5 186 SER A O 1
ATOM 1479 N N . LYS A 1 187 ? 4.41 -8.438 -25.031 1 93 187 LYS A N 1
ATOM 1480 C CA . LYS A 1 187 ? 5.227 -7.23 -25.172 1 93 187 LYS A CA 1
ATOM 1481 C C . LYS A 1 187 ? 6.523 -7.352 -24.375 1 93 187 LYS A C 1
ATOM 1483 O O . LYS A 1 187 ? 7.598 -6.996 -24.859 1 93 187 LYS A O 1
ATOM 1488 N N . ARG A 1 188 ? 6.406 -7.891 -23.172 1 94.94 188 ARG A N 1
ATOM 1489 C CA . ARG A 1 188 ? 7.547 -8.023 -22.266 1 94.94 188 ARG A CA 1
ATOM 1490 C C . ARG A 1 188 ? 8.57 -9.016 -22.828 1 94.94 188 ARG A C 1
ATOM 1492 O O . ARG A 1 188 ? 9.773 -8.828 -22.672 1 94.94 188 ARG A O 1
ATOM 1499 N N . LEU A 1 189 ? 8.102 -10 -23.531 1 95 189 LEU A N 1
ATOM 1500 C CA . LEU A 1 189 ? 8.953 -11.094 -23.969 1 95 189 LEU A CA 1
ATOM 1501 C C . LEU A 1 189 ? 9.453 -10.867 -25.391 1 95 189 LEU A C 1
ATOM 1503 O O . LEU A 1 189 ? 10.266 -11.641 -25.906 1 95 189 LEU A O 1
ATOM 1507 N N . ARG A 1 190 ? 9.039 -9.852 -26 1 91.25 190 ARG A N 1
ATOM 1508 C CA . ARG A 1 190 ? 9.227 -9.641 -27.438 1 91.25 190 ARG A CA 1
ATOM 1509 C C . ARG A 1 190 ? 10.703 -9.688 -27.812 1 91.25 190 ARG A C 1
ATOM 1511 O O . ARG A 1 190 ? 11.07 -10.289 -28.828 1 91.25 190 ARG A O 1
ATOM 1518 N N . THR A 1 191 ? 11.516 -9.031 -27 1 90.81 191 THR A N 1
ATOM 1519 C CA . THR A 1 191 ? 12.938 -8.93 -27.312 1 90.81 191 THR A CA 1
ATOM 1520 C C . THR A 1 191 ? 13.633 -10.273 -27.094 1 90.81 191 THR A C 1
ATOM 1522 O O . THR A 1 191 ? 14.43 -10.703 -27.938 1 90.81 191 THR A O 1
ATOM 1525 N N . ASP A 1 192 ? 13.258 -11 -26.109 1 92.69 192 ASP A N 1
ATOM 1526 C CA . ASP A 1 192 ? 13.938 -12.227 -25.719 1 92.69 192 ASP A CA 1
ATOM 1527 C C . ASP A 1 192 ? 13.336 -13.438 -26.422 1 92.69 192 ASP A C 1
ATOM 1529 O O . ASP A 1 192 ? 14.031 -14.422 -26.688 1 92.69 192 ASP A O 1
ATOM 1533 N N . PHE A 1 193 ? 12.062 -13.328 -26.703 1 93.56 193 PHE A N 1
ATOM 1534 C CA . PHE A 1 193 ? 11.328 -14.398 -27.359 1 93.56 193 PHE A CA 1
ATOM 1535 C C . PHE A 1 193 ? 10.445 -13.852 -28.469 1 93.56 193 PHE A C 1
ATOM 1537 O O . PHE A 1 193 ? 9.211 -13.859 -28.344 1 93.56 193 PHE A O 1
ATOM 1544 N N . PRO A 1 194 ? 10.992 -13.555 -29.562 1 89.88 194 PRO A N 1
ATOM 1545 C CA . PRO A 1 194 ? 10.242 -12.891 -30.625 1 89.88 194 PRO A CA 1
ATOM 1546 C C . PRO A 1 194 ? 9.125 -13.773 -31.203 1 89.88 194 PRO A C 1
ATOM 1548 O O . PRO A 1 194 ? 8.156 -13.258 -31.766 1 89.88 194 PRO A O 1
ATOM 1551 N N . ASP A 1 195 ? 9.266 -15.047 -31 1 88.88 195 ASP A N 1
ATOM 1552 C CA . ASP A 1 195 ? 8.297 -15.969 -31.578 1 88.88 195 ASP A CA 1
ATOM 1553 C C . ASP A 1 195 ? 7.152 -16.25 -30.609 1 88.88 195 ASP A C 1
ATOM 1555 O O . ASP A 1 195 ? 6.223 -16.984 -30.938 1 88.88 195 ASP A O 1
ATOM 1559 N N . PHE A 1 196 ? 7.266 -15.625 -29.453 1 90.81 196 PHE A N 1
ATOM 1560 C CA . PHE A 1 196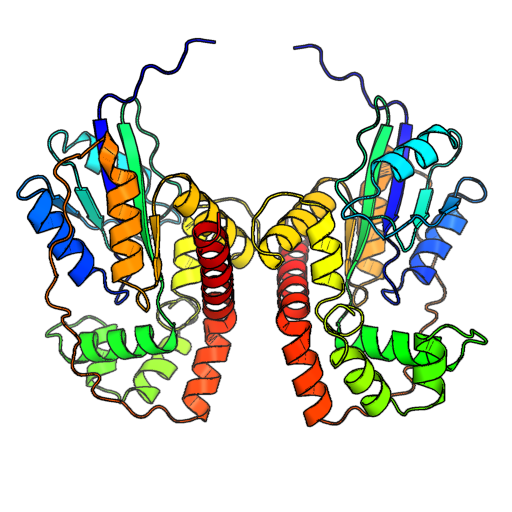 ? 6.188 -15.82 -28.5 1 90.81 196 PHE A CA 1
ATOM 1561 C C . PHE A 1 196 ? 4.875 -15.266 -29.031 1 90.81 196 PHE A C 1
ATOM 1563 O O . PHE A 1 196 ? 4.816 -14.117 -29.484 1 90.81 196 PHE A O 1
ATOM 1570 N N . HIS A 1 197 ? 3.906 -16.047 -29.141 1 81.44 197 HIS A N 1
ATOM 1571 C CA . HIS A 1 197 ? 2.629 -15.578 -29.656 1 81.44 197 HIS A CA 1
ATOM 1572 C C . HIS A 1 197 ? 1.468 -16.062 -28.797 1 81.44 197 HIS A C 1
ATOM 1574 O O . HIS A 1 197 ? 1.583 -17.078 -28.094 1 81.44 197 HIS A O 1
ATOM 1580 N N . TRP A 1 198 ? 0.503 -15.234 -28.891 1 74 198 TRP A N 1
ATOM 1581 C CA . TRP A 1 198 ? -0.733 -15.531 -28.188 1 74 198 TRP A CA 1
ATOM 1582 C C . TRP A 1 198 ? -1.44 -16.734 -28.797 1 74 198 TRP A C 1
ATOM 1584 O O . TRP A 1 198 ? -1.503 -16.875 -30.016 1 74 198 TRP A O 1
ATOM 1594 N N . VAL A 1 199 ? -1.618 -17.75 -28 1 66.88 199 VAL A N 1
ATOM 1595 C CA . VAL A 1 199 ? -2.482 -18.844 -28.438 1 66.88 199 VAL A CA 1
ATOM 1596 C C . VAL A 1 199 ? -3.768 -18.844 -27.609 1 66.88 199 VAL A C 1
ATOM 1598 O O . VAL A 1 199 ? -3.742 -18.562 -26.406 1 66.88 199 VAL A O 1
ATOM 1601 N N . HIS A 1 200 ? -4.922 -18.625 -28.328 1 61.59 200 HIS A N 1
ATOM 1602 C CA . HIS A 1 200 ? -6.199 -18.672 -27.625 1 61.59 200 HIS A CA 1
ATOM 1603 C C . HIS A 1 200 ? -6.277 -19.891 -26.703 1 61.59 200 HIS A C 1
ATOM 1605 O O . HIS A 1 200 ? -6.098 -21.016 -27.156 1 61.59 200 HIS A O 1
ATOM 1611 N N . ALA A 1 201 ? -5.82 -19.75 -25.531 1 56.38 201 ALA A N 1
ATOM 1612 C CA . ALA A 1 201 ? -6.012 -20.828 -24.562 1 56.38 201 ALA A CA 1
ATOM 1613 C C . ALA A 1 201 ? -7.496 -21.078 -24.297 1 56.38 201 ALA A C 1
ATOM 1615 O O . ALA A 1 201 ? -8.297 -20.141 -24.328 1 56.38 201 ALA A O 1
ATOM 1616 N N . ARG A 1 202 ? -7.988 -22.266 -24.625 1 51.34 202 ARG A N 1
ATOM 1617 C CA . ARG A 1 202 ? -9.367 -22.609 -24.281 1 51.34 202 ARG A CA 1
ATOM 1618 C C . ARG A 1 202 ? -9.727 -22.125 -22.875 1 51.34 202 ARG A C 1
ATOM 1620 O O . ARG A 1 202 ? -8.977 -22.359 -21.922 1 51.34 202 ARG A O 1
ATOM 1627 N N . GLU A 1 203 ? -10.312 -21.031 -22.812 1 50.34 203 GLU A N 1
ATOM 1628 C CA . GLU A 1 203 ? -10.836 -20.547 -21.547 1 50.34 203 GLU A CA 1
ATOM 1629 C C . GLU A 1 203 ? -11.555 -21.656 -20.781 1 50.34 203 GLU A C 1
ATOM 1631 O O . GLU A 1 203 ? -12.516 -22.234 -21.297 1 50.34 203 GLU A O 1
ATOM 1636 N N . ASN A 1 204 ? -10.812 -22.594 -20.25 1 47.62 204 ASN A N 1
ATOM 1637 C CA . ASN A 1 204 ? -11.594 -23.5 -19.406 1 47.62 204 ASN A CA 1
ATOM 1638 C C . ASN A 1 204 ? -12.484 -22.734 -18.438 1 47.62 204 ASN A C 1
ATOM 1640 O O . ASN A 1 204 ? -12.047 -22.359 -17.359 1 47.62 204 ASN A O 1
ATOM 1644 N N . SER A 1 205 ? -13.281 -21.891 -18.969 1 49.38 205 SER A N 1
ATOM 1645 C CA . SER A 1 205 ? -14.258 -21.281 -18.078 1 49.38 205 SER A CA 1
ATOM 1646 C C . SER A 1 205 ? -15.039 -22.344 -17.312 1 49.38 205 SER A C 1
ATOM 1648 O O . SER A 1 205 ? -15.75 -23.156 -17.922 1 49.38 205 SER A O 1
ATOM 1650 N N . SER A 1 206 ? -14.391 -23.078 -16.438 1 47.91 206 SER A N 1
ATOM 1651 C CA . SER A 1 206 ? -15.328 -23.891 -15.664 1 47.91 206 SER A CA 1
ATOM 1652 C C . SER A 1 206 ? -16.703 -23.234 -15.586 1 47.91 206 SER A C 1
ATOM 1654 O O . SER A 1 206 ? -16.797 -22.016 -15.516 1 47.91 206 SER A O 1
ATOM 1656 N N . LYS A 1 207 ? -17.578 -23.844 -16.125 1 48.25 207 LYS A N 1
ATOM 1657 C CA . LYS A 1 207 ? -18.969 -23.422 -15.977 1 48.25 207 LYS A CA 1
ATOM 1658 C C . LYS A 1 207 ? -19.203 -22.828 -14.586 1 48.25 207 LYS A C 1
ATOM 1660 O O . LYS A 1 207 ? -18.891 -23.469 -13.578 1 48.25 207 LYS A O 1
ATOM 1665 N N . SER A 1 208 ? -18.969 -21.594 -14.391 1 47.88 208 SER A N 1
ATOM 1666 C CA . SER A 1 208 ? -19.453 -20.922 -13.195 1 47.88 208 SER A CA 1
ATOM 1667 C C . SER A 1 208 ? -20.641 -21.672 -12.594 1 47.88 208 SER A C 1
ATOM 1669 O O . SER A 1 208 ? -21.781 -21.516 -13.062 1 47.88 208 SER A O 1
ATOM 1671 N N . ASN A 1 209 ? -20.5 -22.859 -12.445 1 52.03 209 ASN A N 1
ATOM 1672 C CA . ASN A 1 209 ? -21.656 -23.25 -11.641 1 52.03 209 ASN A CA 1
ATOM 1673 C C . ASN A 1 209 ? -21.891 -22.25 -10.5 1 52.03 209 ASN A C 1
ATOM 1675 O O . ASN A 1 209 ? -21.031 -22.078 -9.641 1 52.03 209 ASN A O 1
ATOM 1679 N N . SER A 1 210 ? -22.656 -21.266 -10.766 1 61.09 210 SER A N 1
ATOM 1680 C CA . SER A 1 210 ? -23.062 -20.109 -9.953 1 61.09 210 SER A CA 1
ATOM 1681 C C . SER A 1 210 ? -23.469 -20.547 -8.547 1 61.09 210 SER A C 1
ATOM 1683 O O . SER A 1 210 ? -24.562 -21.062 -8.344 1 61.09 210 SER A O 1
ATOM 1685 N N . ILE A 1 211 ? -22.453 -21.156 -7.84 1 67.44 211 ILE A N 1
ATOM 1686 C CA . ILE A 1 211 ? -22.812 -21.297 -6.434 1 67.44 211 ILE A CA 1
ATOM 1687 C C . ILE A 1 211 ? -23.359 -19.969 -5.906 1 67.44 211 ILE A C 1
ATOM 1689 O O . ILE A 1 211 ? -22.703 -18.938 -6.016 1 67.44 211 ILE A O 1
ATOM 1693 N N . LEU A 1 212 ? -24.578 -20.031 -5.629 1 74.56 212 LEU A N 1
ATOM 1694 C CA . LEU A 1 212 ? -25.188 -18.859 -5.016 1 74.56 212 LEU A CA 1
ATOM 1695 C C . LEU A 1 212 ? -24.578 -18.578 -3.652 1 74.56 212 LEU A C 1
ATOM 1697 O O . LEU A 1 212 ? -24.469 -19.469 -2.812 1 74.56 212 LEU A O 1
ATOM 1701 N N . VAL A 1 213 ? -23.938 -17.547 -3.537 1 82.75 213 VAL A N 1
ATOM 1702 C CA . VAL A 1 213 ? -23.344 -17.125 -2.27 1 82.75 213 VAL A CA 1
ATOM 1703 C C . VAL A 1 213 ? -24.297 -16.156 -1.565 1 82.75 213 VAL A C 1
ATOM 1705 O O . VAL A 1 213 ? -24.719 -15.156 -2.154 1 82.75 213 VAL A O 1
ATOM 1708 N N . SER A 1 214 ? -24.688 -16.516 -0.343 1 90.69 214 SER A N 1
ATOM 1709 C CA . SER A 1 214 ? -25.531 -15.625 0.438 1 90.69 214 SER A CA 1
ATOM 1710 C C . SER A 1 214 ? -24.859 -14.266 0.634 1 90.69 214 SER A C 1
ATOM 1712 O O . SER A 1 214 ? -23.625 -14.164 0.571 1 90.69 214 SER A O 1
ATOM 1714 N N . GLU A 1 215 ? -25.656 -13.312 0.801 1 91.94 215 GLU A N 1
ATOM 1715 C CA . GLU A 1 215 ? -25.141 -11.961 1.034 1 91.94 215 GLU A CA 1
ATOM 1716 C C . GLU A 1 215 ? -24.25 -11.922 2.271 1 91.94 215 GLU A C 1
ATOM 1718 O O . GLU A 1 21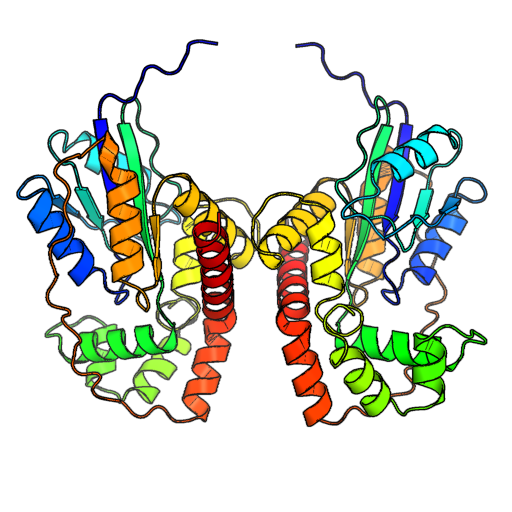5 ? -23.219 -11.234 2.277 1 91.94 215 GLU A O 1
ATOM 1723 N N . ASN A 1 216 ? -24.672 -12.648 3.268 1 93.69 216 ASN A N 1
ATOM 1724 C CA . ASN A 1 216 ? -23.906 -12.688 4.508 1 93.69 216 ASN A CA 1
ATOM 1725 C C . ASN A 1 216 ? -22.531 -13.328 4.297 1 93.69 216 ASN A C 1
ATOM 1727 O O . ASN A 1 216 ? -21.531 -12.828 4.805 1 93.69 216 ASN A O 1
ATOM 1731 N N . LEU A 1 217 ? -22.531 -14.422 3.568 1 94.88 217 LEU A N 1
ATOM 1732 C CA . LEU A 1 217 ? -21.266 -15.094 3.307 1 94.88 217 LEU A CA 1
ATOM 1733 C C . LEU A 1 217 ? -20.359 -14.234 2.426 1 94.88 217 LEU A C 1
ATOM 1735 O O . LEU A 1 217 ? -19.156 -14.164 2.648 1 94.88 217 LEU A O 1
ATOM 1739 N N . ASN A 1 218 ? -21.016 -13.617 1.438 1 95.31 218 ASN A N 1
ATOM 1740 C CA . ASN A 1 218 ? -20.25 -12.711 0.579 1 95.31 218 ASN A CA 1
ATOM 1741 C C . ASN A 1 218 ? -19.609 -11.586 1.383 1 95.31 218 ASN A C 1
ATOM 1743 O O . ASN A 1 218 ? -18.453 -11.242 1.159 1 95.31 218 ASN A O 1
ATOM 1747 N N . GLN A 1 219 ? -20.344 -10.992 2.285 1 94.56 219 GLN A N 1
ATOM 1748 C CA . GLN A 1 219 ? -19.812 -9.93 3.143 1 94.56 219 GLN A CA 1
ATOM 1749 C C . GLN A 1 219 ? -18.672 -10.438 4.012 1 94.56 219 GLN A C 1
ATOM 1751 O O . GLN A 1 219 ? -17.672 -9.758 4.184 1 94.56 219 GLN A O 1
ATOM 1756 N N . LEU A 1 220 ? -18.875 -11.641 4.543 1 96.06 220 LEU A N 1
ATOM 1757 C CA . LEU A 1 220 ? -17.844 -12.242 5.359 1 96.06 220 LEU A CA 1
ATOM 1758 C C . LEU A 1 220 ? -16.562 -12.453 4.547 1 96.06 220 LEU A C 1
ATOM 1760 O O . LEU A 1 220 ? -15.469 -12.125 5.004 1 96.06 220 LEU A O 1
ATOM 1764 N N . LEU A 1 221 ? -16.719 -13 3.344 1 97.12 221 LEU A N 1
ATOM 1765 C CA . LEU A 1 221 ? -15.578 -13.273 2.479 1 97.12 221 LEU A CA 1
ATOM 1766 C C . LEU A 1 221 ? -14.859 -11.984 2.1 1 97.12 221 LEU A C 1
ATOM 1768 O O . LEU A 1 221 ? -13.633 -11.93 2.072 1 97.12 221 LEU A O 1
ATOM 1772 N N . ARG A 1 222 ? -15.633 -10.938 1.831 1 96.31 222 ARG A N 1
ATOM 1773 C CA . ARG A 1 222 ? -15.031 -9.664 1.47 1 96.31 222 ARG A CA 1
ATOM 1774 C C . ARG A 1 222 ? -14.289 -9.055 2.654 1 96.31 222 ARG A C 1
ATOM 1776 O O . ARG A 1 222 ? -13.211 -8.477 2.488 1 96.31 222 ARG A O 1
ATOM 1783 N N . GLU A 1 223 ? -14.828 -9.219 3.811 1 96.06 223 GLU A N 1
ATOM 1784 C CA . GLU A 1 223 ? -14.188 -8.719 5.023 1 96.06 223 GLU A CA 1
ATOM 1785 C C . GLU A 1 223 ? -12.875 -9.461 5.297 1 96.06 223 GLU A C 1
ATOM 1787 O O . GLU A 1 223 ? -11.867 -8.844 5.629 1 96.06 223 GLU A O 1
ATOM 1792 N N . LYS A 1 224 ? -12.953 -10.805 5.148 1 97.75 224 LYS A N 1
ATOM 1793 C CA . LYS A 1 224 ? -11.797 -11.633 5.465 1 97.75 224 LYS A CA 1
ATOM 1794 C C . LYS A 1 224 ? -10.734 -11.539 4.367 1 97.75 224 LYS A C 1
ATOM 1796 O O . LYS A 1 224 ? -9.609 -12.008 4.543 1 97.75 224 LYS A O 1
ATOM 1801 N N . ASN A 1 225 ? -11.102 -10.938 3.238 1 98.38 225 ASN A N 1
ATOM 1802 C CA . ASN A 1 225 ? -10.18 -10.75 2.127 1 98.38 225 ASN A CA 1
ATOM 1803 C C . ASN A 1 225 ? -10.086 -9.281 1.722 1 98.38 225 ASN A C 1
ATOM 1805 O O . ASN A 1 225 ? -9.961 -8.969 0.536 1 98.38 225 ASN A O 1
ATOM 1809 N N . ALA A 1 226 ? -10.195 -8.414 2.697 1 97.56 226 ALA A N 1
ATOM 1810 C CA . ALA A 1 226 ? -10.203 -6.977 2.457 1 97.56 226 ALA A CA 1
ATOM 1811 C C . ALA A 1 226 ? -8.898 -6.516 1.81 1 97.56 226 ALA A C 1
ATOM 1813 O O . ALA A 1 226 ? -8.914 -5.672 0.911 1 97.56 226 ALA A O 1
ATOM 1814 N N . ASP A 1 227 ? -7.785 -7.051 2.227 1 98.44 227 ASP A N 1
ATOM 1815 C CA . ASP A 1 227 ? -6.5 -6.652 1.658 1 98.44 227 ASP A CA 1
ATOM 1816 C C . ASP A 1 227 ? -6.367 -7.125 0.213 1 98.44 227 ASP A C 1
ATOM 1818 O O . ASP A 1 227 ? -5.816 -6.418 -0.63 1 98.44 227 ASP A O 1
ATOM 1822 N N . ASP A 1 228 ? -6.844 -8.312 -0.089 1 98.69 228 ASP A N 1
ATOM 1823 C CA . ASP A 1 228 ? -6.863 -8.758 -1.479 1 98.69 228 ASP A CA 1
ATOM 1824 C C . ASP A 1 228 ? -7.645 -7.785 -2.357 1 98.69 228 ASP A C 1
ATOM 1826 O O . ASP A 1 228 ? -7.23 -7.488 -3.482 1 98.69 228 ASP A O 1
ATOM 1830 N N . LEU A 1 229 ? -8.773 -7.348 -1.823 1 98.31 229 LEU A N 1
ATOM 1831 C CA . LEU A 1 229 ? -9.609 -6.426 -2.586 1 98.31 229 LEU A CA 1
ATOM 1832 C C . LEU A 1 229 ? -8.891 -5.102 -2.809 1 98.31 229 LEU A C 1
ATOM 1834 O O . LEU A 1 229 ? -8.977 -4.516 -3.893 1 98.31 229 LEU A O 1
ATOM 1838 N N . VAL A 1 230 ? -8.18 -4.637 -1.801 1 98.25 230 VAL A N 1
ATOM 1839 C CA . VAL A 1 230 ? -7.414 -3.398 -1.898 1 98.25 230 VAL A CA 1
ATOM 1840 C C . VAL A 1 230 ? -6.309 -3.559 -2.941 1 98.25 230 VAL A C 1
ATOM 1842 O O . VAL A 1 230 ? -6.129 -2.691 -3.801 1 98.25 230 VAL A O 1
ATOM 1845 N N . VAL A 1 231 ? -5.59 -4.656 -2.928 1 98.56 231 VAL A N 1
ATOM 1846 C CA . VAL A 1 231 ? -4.5 -4.922 -3.863 1 98.56 231 VAL A CA 1
ATOM 1847 C C . VAL A 1 231 ? -5.047 -4.988 -5.289 1 98.56 231 VAL A C 1
ATOM 1849 O O . VAL A 1 231 ? -4.477 -4.402 -6.207 1 98.56 231 VAL A O 1
ATOM 1852 N N . LEU A 1 232 ? -6.148 -5.648 -5.426 1 98.12 232 LEU A N 1
ATOM 1853 C CA . LEU A 1 232 ? -6.754 -5.82 -6.742 1 98.12 232 LEU A CA 1
ATOM 1854 C C . LEU A 1 232 ? -7.18 -4.473 -7.324 1 98.12 232 LEU A C 1
ATOM 1856 O O . LEU A 1 232 ? -6.906 -4.184 -8.492 1 98.12 232 LEU A O 1
ATOM 1860 N N . ARG A 1 233 ? -7.852 -3.699 -6.535 1 96.81 233 ARG A N 1
ATOM 1861 C CA . ARG A 1 233 ? -8.305 -2.393 -7.004 1 96.81 233 ARG A CA 1
ATOM 1862 C C . ARG A 1 233 ? -7.117 -1.502 -7.363 1 96.81 233 ARG A C 1
ATOM 1864 O O . ARG A 1 233 ? -7.156 -0.787 -8.367 1 96.81 233 ARG A O 1
ATOM 1871 N N . THR A 1 234 ? -6.137 -1.536 -6.547 1 96.38 234 THR A N 1
ATOM 1872 C CA . THR A 1 234 ? -4.949 -0.728 -6.789 1 96.38 234 THR A CA 1
ATOM 1873 C C . THR A 1 234 ? -4.238 -1.18 -8.062 1 96.38 234 THR A C 1
ATOM 1875 O O . THR A 1 234 ? -3.752 -0.351 -8.836 1 96.38 234 THR A O 1
ATOM 1878 N N . LEU A 1 235 ? -4.141 -2.48 -8.258 1 97.19 235 LEU A N 1
ATOM 1879 C CA . LEU A 1 235 ? -3.539 -2.996 -9.484 1 97.19 235 LEU A CA 1
ATOM 1880 C C . LEU A 1 235 ? -4.32 -2.539 -10.711 1 97.19 235 LEU A C 1
ATOM 1882 O O . LEU A 1 235 ? -3.729 -2.18 -11.727 1 97.19 235 LEU A O 1
ATOM 1886 N N . ARG A 1 236 ? -5.645 -2.58 -10.609 1 96.12 236 ARG A N 1
ATOM 1887 C CA . ARG A 1 236 ? -6.469 -2.105 -11.719 1 96.12 236 ARG A CA 1
ATOM 1888 C C . ARG A 1 236 ? -6.129 -0.664 -12.078 1 96.12 236 ARG A C 1
ATOM 1890 O O . ARG A 1 236 ? -5.984 -0.329 -13.25 1 96.12 236 ARG A O 1
ATOM 1897 N N . ASP A 1 237 ? -5.984 0.151 -11.055 1 94.12 237 ASP A N 1
ATOM 1898 C CA . ASP A 1 237 ? -5.617 1.548 -11.266 1 94.12 237 ASP A CA 1
ATOM 1899 C C . ASP A 1 237 ? -4.234 1.661 -11.906 1 94.12 237 ASP A C 1
ATOM 1901 O O . ASP A 1 237 ? -4.023 2.488 -12.797 1 94.12 237 ASP A O 1
ATOM 1905 N N . LEU A 1 238 ? -3.34 0.877 -11.461 1 95.19 238 LEU A N 1
ATOM 1906 C CA . LEU A 1 238 ? -1.975 0.882 -11.977 1 95.19 238 LEU A CA 1
ATOM 1907 C C . LEU A 1 238 ? -1.952 0.536 -13.461 1 95.19 238 LEU A C 1
ATOM 1909 O O . LEU A 1 238 ? -1.332 1.243 -14.258 1 95.19 238 LEU A O 1
ATOM 1913 N N . LEU A 1 239 ? -2.664 -0.508 -13.797 1 94.62 239 LEU A N 1
ATOM 1914 C CA . LEU A 1 239 ? -2.666 -0.988 -15.172 1 94.62 239 LEU A CA 1
ATOM 1915 C C . LEU A 1 239 ? -3.396 -0.01 -16.094 1 94.62 239 LEU A C 1
ATOM 1917 O O . LEU A 1 239 ? -3.029 0.146 -17.25 1 94.62 239 LEU A O 1
ATOM 1921 N N . GLN A 1 240 ? -4.422 0.601 -15.57 1 90.75 240 GLN A N 1
ATOM 1922 C CA . GLN A 1 240 ? -5.148 1.601 -16.344 1 90.75 240 GLN A CA 1
ATOM 1923 C C . GLN A 1 240 ? -4.258 2.799 -16.672 1 90.75 240 GLN A C 1
ATOM 1925 O O . GLN A 1 240 ? -4.301 3.326 -17.781 1 90.75 240 GLN A O 1
ATOM 1930 N N . THR A 1 241 ? -3.473 3.205 -15.695 1 88.31 241 THR A N 1
ATOM 1931 C CA . THR A 1 241 ? -2.561 4.328 -15.891 1 88.31 241 THR A CA 1
ATOM 1932 C C . THR A 1 241 ? -1.491 3.986 -16.922 1 88.31 241 THR A C 1
ATOM 1934 O O . THR A 1 241 ? -1.096 4.84 -17.719 1 88.31 241 THR A O 1
ATOM 1937 N N . GLN A 1 242 ? -1.043 2.838 -16.969 1 87.75 242 GLN A N 1
ATOM 1938 C CA . GLN A 1 242 ? 0.015 2.402 -17.875 1 87.75 242 GLN A CA 1
ATOM 1939 C C . GLN A 1 242 ? -0.509 2.246 -19.297 1 87.75 242 GLN A C 1
ATOM 1941 O O . GLN A 1 242 ? 0.244 2.393 -20.266 1 87.75 242 GLN A O 1
ATOM 1946 N N . ARG A 1 243 ? -1.81 1.898 -19.406 1 81.62 243 ARG A N 1
ATOM 1947 C CA . ARG A 1 243 ? -2.406 1.79 -20.734 1 81.62 243 ARG A CA 1
ATOM 1948 C C . ARG A 1 243 ? -2.568 3.164 -21.375 1 81.62 243 ARG A C 1
ATOM 1950 O O . ARG A 1 243 ? -2.502 3.295 -22.609 1 81.62 243 ARG A O 1
ATOM 1957 N N . GLY A 1 244 ? -2.885 4.188 -20.516 1 71.44 244 GLY A N 1
ATOM 1958 C CA . GLY A 1 244 ? -3.047 5.535 -21.016 1 71.44 244 GLY A CA 1
ATOM 1959 C C . GLY A 1 244 ? -1.731 6.207 -21.375 1 71.44 244 GLY A C 1
ATOM 1960 O O . GLY A 1 244 ? -1.715 7.262 -22.016 1 71.44 244 GLY A O 1
ATOM 1961 N N . GLU A 1 245 ? -0.564 5.77 -20.969 1 61.53 245 GLU A N 1
ATOM 1962 C CA . GLU A 1 245 ? 0.75 6.293 -21.328 1 61.53 245 GLU A CA 1
ATOM 1963 C C . GLU A 1 245 ? 1.266 5.66 -22.609 1 61.53 245 GLU A C 1
ATOM 1965 O O . GLU A 1 245 ? 0.989 4.492 -22.891 1 61.53 245 GLU A O 1
ATOM 1970 N N . MET B 1 1 ? 34.344 8.453 -2.287 1 29.36 1 MET B N 1
ATOM 1971 C CA . MET B 1 1 ? 33 9 -2.031 1 29.36 1 MET B CA 1
ATOM 1972 C C . MET B 1 1 ? 33 9.805 -0.734 1 29.36 1 MET B C 1
ATOM 1974 O O . MET B 1 1 ? 33.375 9.297 0.32 1 29.36 1 MET B O 1
ATOM 1978 N N . SER B 1 2 ? 33.062 11.141 -0.77 1 40.12 2 SER B N 1
ATOM 1979 C CA . SER B 1 2 ? 33.219 12 0.396 1 40.12 2 SER B CA 1
ATOM 1980 C C . SER B 1 2 ? 32.125 11.75 1.418 1 40.12 2 SER B C 1
ATOM 1982 O O . SER B 1 2 ? 30.953 11.555 1.051 1 40.12 2 SER B O 1
ATOM 1984 N N . THR B 1 3 ? 32.375 11.281 2.572 1 45.72 3 THR B N 1
ATOM 1985 C CA . THR B 1 3 ? 31.453 11.07 3.678 1 45.72 3 THR B CA 1
ATOM 1986 C C . THR B 1 3 ? 30.578 12.305 3.9 1 45.72 3 THR B C 1
ATOM 1988 O O . THR B 1 3 ? 31.094 13.422 3.998 1 45.72 3 THR B O 1
ATOM 1991 N N . PRO B 1 4 ? 29.266 12.25 3.438 1 48.28 4 PRO B N 1
ATOM 1992 C CA . PRO B 1 4 ? 28.484 13.453 3.723 1 48.28 4 PRO B CA 1
ATOM 1993 C C . PRO B 1 4 ? 28.781 14.031 5.109 1 48.28 4 PRO B C 1
ATOM 1995 O O . PRO B 1 4 ? 28.953 13.273 6.07 1 48.28 4 PRO B O 1
ATOM 1998 N N . LYS B 1 5 ? 29.297 15.141 5.184 1 54.09 5 LYS B N 1
ATOM 1999 C CA . LYS B 1 5 ? 29.594 15.867 6.414 1 54.09 5 LYS B CA 1
ATOM 2000 C C . LYS B 1 5 ? 28.391 15.875 7.352 1 54.09 5 LYS B C 1
ATOM 2002 O O . LYS B 1 5 ? 27.25 16.031 6.91 1 54.09 5 LYS B O 1
ATOM 2007 N N . PRO B 1 6 ? 28.469 15.484 8.672 1 57.69 6 PRO B N 1
ATOM 2008 C CA . PRO B 1 6 ? 27.391 15.469 9.648 1 57.69 6 PRO B CA 1
ATOM 2009 C C . PRO B 1 6 ? 26.5 16.703 9.57 1 57.69 6 PRO B C 1
ATOM 2011 O O . PRO B 1 6 ? 26.984 17.797 9.25 1 57.69 6 PRO B O 1
ATOM 2014 N N . PRO B 1 7 ? 25.109 16.453 9.484 1 59.91 7 PRO B N 1
ATOM 2015 C CA . PRO B 1 7 ? 24.266 17.641 9.43 1 59.91 7 PRO B CA 1
ATOM 2016 C C . PRO B 1 7 ? 24.594 18.656 10.523 1 59.91 7 PRO B C 1
ATOM 2018 O O . PRO B 1 7 ? 24.922 18.266 11.648 1 59.91 7 PRO B O 1
ATOM 2021 N N . GLN B 1 8 ? 24.641 19.875 10.195 1 78.31 8 GLN B N 1
ATOM 2022 C CA . GLN B 1 8 ? 24.953 20.984 11.086 1 78.31 8 GLN B CA 1
ATOM 2023 C C . GLN B 1 8 ? 23.703 21.516 11.766 1 78.31 8 GLN B C 1
ATOM 2025 O O . GLN B 1 8 ? 23.766 22.062 12.867 1 78.31 8 GLN B O 1
ATOM 2030 N N . ARG B 1 9 ? 22.547 21.141 11.234 1 93.62 9 ARG B N 1
ATOM 2031 C CA . ARG B 1 9 ? 21.297 21.719 11.727 1 93.62 9 ARG B CA 1
ATOM 2032 C C . ARG B 1 9 ? 20.141 20.719 11.586 1 93.62 9 ARG B C 1
ATOM 2034 O O . ARG B 1 9 ? 20.031 20.047 10.57 1 93.62 9 ARG B O 1
ATOM 2041 N N . THR B 1 10 ? 19.344 20.531 12.719 1 96.5 10 THR B N 1
ATOM 2042 C CA . THR B 1 10 ? 18.172 19.672 12.664 1 96.5 10 THR B CA 1
ATOM 2043 C C . THR B 1 10 ? 16.891 20.484 12.75 1 96.5 10 THR B C 1
ATOM 2045 O O . THR B 1 10 ? 16.781 21.406 13.57 1 96.5 10 THR B O 1
ATOM 2048 N N . VAL B 1 11 ? 15.93 20.203 11.906 1 97.19 11 VAL B N 1
ATOM 2049 C CA . VAL B 1 11 ? 14.656 20.922 11.891 1 97.19 11 VAL B CA 1
ATOM 2050 C C . VAL B 1 11 ? 13.5 19.922 11.969 1 97.19 11 VAL B C 1
ATOM 2052 O O . VAL B 1 11 ? 13.523 18.875 11.312 1 97.19 11 VAL B O 1
ATOM 2055 N N . VAL B 1 12 ? 12.516 20.25 12.805 1 98.12 12 VAL B N 1
ATOM 2056 C CA . VAL B 1 12 ? 11.266 19.484 12.875 1 98.12 12 VAL B CA 1
ATOM 2057 C C . VAL B 1 12 ? 10.234 20.094 11.93 1 98.12 12 VAL B C 1
ATOM 2059 O O . VAL B 1 12 ? 9.969 21.297 11.984 1 98.12 12 VAL B O 1
ATOM 2062 N N . LEU B 1 13 ? 9.742 19.328 11.047 1 98.56 13 LEU B N 1
ATOM 2063 C CA . LEU B 1 13 ? 8.711 19.766 10.109 1 98.56 13 LEU B CA 1
ATOM 2064 C C . LEU B 1 13 ? 7.367 19.125 10.445 1 98.56 13 LEU B C 1
ATOM 2066 O O . LEU B 1 13 ? 7.152 17.953 10.18 1 98.56 13 LEU B O 1
ATOM 2070 N N . HIS B 1 14 ? 6.508 19.922 11 1 98.69 14 HIS B N 1
ATOM 2071 C CA . HIS B 1 14 ? 5.188 19.438 11.383 1 98.69 14 HIS B CA 1
ATOM 2072 C C . HIS B 1 14 ? 4.18 19.641 10.258 1 98.69 14 HIS B C 1
ATOM 2074 O O . HIS B 1 14 ? 3.752 20.766 9.992 1 98.69 14 HIS B O 1
ATOM 2080 N N . TYR B 1 15 ? 3.852 18.562 9.609 1 98.62 15 TYR B N 1
ATOM 2081 C CA . TYR B 1 15 ? 2.744 18.578 8.656 1 98.62 15 TYR B CA 1
ATOM 2082 C C . TYR B 1 15 ? 1.404 18.625 9.383 1 98.62 15 TYR B C 1
ATOM 2084 O O . TYR B 1 15 ? 0.847 17.578 9.734 1 98.62 15 TYR B O 1
ATOM 2092 N N . HIS B 1 16 ? 0.913 19.844 9.531 1 97.75 16 HIS B N 1
ATOM 2093 C CA . HIS B 1 16 ? -0.266 20.125 10.336 1 97.75 16 HIS B CA 1
ATOM 2094 C C . HIS B 1 16 ? -1.549 19.875 9.555 1 97.75 16 HIS B C 1
ATOM 2096 O O . HIS B 1 16 ? -2.289 20.797 9.242 1 97.75 16 HIS B O 1
ATOM 2102 N N . LEU B 1 17 ? -1.814 18.594 9.398 1 97.75 17 LEU B N 1
ATOM 2103 C CA . LEU B 1 17 ? -3.031 18.234 8.68 1 97.75 17 LEU B CA 1
ATOM 2104 C C . LEU B 1 17 ? -4.266 18.766 9.398 1 97.75 17 LEU B C 1
ATOM 2106 O O . LEU B 1 17 ? -4.332 18.75 10.625 1 97.75 17 LEU B O 1
ATOM 2110 N N . PHE B 1 18 ? -5.223 19.188 8.578 1 95.19 18 PHE B N 1
ATOM 2111 C CA . PHE B 1 18 ? -6.43 19.828 9.094 1 95.19 18 PHE B CA 1
ATOM 2112 C C . PHE B 1 18 ? -7.223 18.859 9.961 1 95.19 18 PHE B C 1
ATOM 2114 O O . PHE B 1 18 ? -7.672 17.812 9.492 1 95.19 18 PHE B O 1
ATOM 2121 N N . LYS B 1 19 ? -7.305 19.141 11.266 1 96.31 19 LYS B N 1
ATOM 2122 C CA . LYS B 1 19 ? -8.102 18.484 12.289 1 96.31 19 LYS B CA 1
ATOM 2123 C C . LYS B 1 19 ? -7.562 17.094 12.586 1 96.31 19 LYS B C 1
ATOM 2125 O O . LYS B 1 19 ? -8.336 16.141 12.758 1 96.31 19 LYS B O 1
ATOM 2130 N N . ASN B 1 20 ? -6.305 17.016 12.594 1 97.19 20 ASN B N 1
ATOM 2131 C CA . ASN B 1 20 ? -5.59 15.82 13.008 1 97.19 20 ASN B CA 1
ATOM 2132 C C . ASN B 1 20 ? -4.785 16.047 14.281 1 97.19 20 ASN B C 1
ATOM 2134 O O . ASN B 1 20 ? -3.664 15.555 14.422 1 97.19 20 ASN B O 1
ATOM 2138 N N . ALA B 1 21 ? -5.258 16.859 15.164 1 93.88 21 ALA B N 1
ATOM 2139 C CA . ALA B 1 21 ? -4.676 17.141 16.469 1 93.88 21 ALA B CA 1
ATOM 2140 C C . ALA B 1 21 ? -3.363 17.906 16.328 1 93.88 21 ALA B C 1
ATOM 2142 O O . ALA B 1 21 ? -2.469 17.781 17.172 1 93.88 21 ALA B O 1
ATOM 2143 N N . GLY B 1 22 ? -3.254 18.688 15.305 1 95.5 22 GLY B N 1
ATOM 2144 C CA . GLY B 1 22 ? -2.053 19.469 15.047 1 95.5 22 GLY B CA 1
ATOM 2145 C C . GLY B 1 22 ? -1.865 20.609 16.016 1 95.5 22 GLY B C 1
ATOM 2146 O O . GLY B 1 22 ? -0.733 20.984 16.328 1 95.5 22 GLY B O 1
ATOM 2147 N N . THR B 1 23 ? -3.01 21.125 16.484 1 94.44 23 THR B N 1
ATOM 2148 C CA . THR B 1 23 ? -2.924 22.234 17.422 1 94.44 23 THR B CA 1
ATOM 2149 C C . THR B 1 23 ? -2.258 21.781 18.719 1 94.44 23 THR B C 1
ATOM 2151 O O . THR B 1 23 ? -1.43 22.516 19.281 1 94.44 23 THR B O 1
ATOM 2154 N N . SER B 1 24 ? -2.625 20.641 19.156 1 93.31 24 SER B N 1
ATOM 2155 C CA . SER B 1 24 ? -2.006 20.094 20.375 1 93.31 24 SER B CA 1
ATOM 2156 C C . SER B 1 24 ? -0.512 19.875 20.172 1 93.31 24 SER B C 1
ATOM 2158 O O . SER B 1 24 ? 0.295 20.203 21.031 1 93.31 24 SER B O 1
ATOM 2160 N N . LEU B 1 25 ? -0.16 19.328 19.031 1 95.69 25 LEU B N 1
ATOM 2161 C CA . LEU B 1 25 ? 1.252 19.109 18.734 1 95.69 25 LEU B CA 1
ATOM 2162 C C . LEU B 1 25 ? 2.004 20.422 18.625 1 95.69 25 LEU B C 1
ATOM 2164 O O . LEU B 1 25 ? 3.113 20.562 19.156 1 95.69 25 LEU B O 1
ATOM 2168 N N . ASP B 1 26 ? 1.417 21.406 18.016 1 95.88 26 ASP B N 1
ATOM 2169 C CA . ASP B 1 26 ? 2.029 22.719 17.875 1 95.88 26 ASP B CA 1
ATOM 2170 C C . ASP B 1 26 ? 2.277 23.359 19.25 1 95.88 26 ASP B C 1
ATOM 2172 O O . ASP B 1 26 ? 3.275 24.047 19.453 1 95.88 26 ASP B O 1
ATOM 2176 N N . GLN B 1 27 ? 1.357 23.141 20.125 1 94 27 GLN B N 1
ATOM 2177 C CA . GLN B 1 27 ? 1.548 23.672 21.484 1 94 27 GLN B CA 1
ATOM 2178 C C . GLN B 1 27 ? 2.785 23.078 22.141 1 94 27 GLN B C 1
ATOM 2180 O O . GLN B 1 27 ? 3.547 23.781 22.797 1 94 27 GLN B O 1
ATOM 2185 N N . ILE B 1 28 ? 2.953 21.828 21.969 1 94.38 28 ILE B N 1
ATOM 2186 C CA . ILE B 1 28 ? 4.113 21.141 22.516 1 94.38 28 ILE B CA 1
ATOM 2187 C C . ILE B 1 28 ? 5.391 21.672 21.875 1 94.38 28 ILE B C 1
ATOM 2189 O O . ILE B 1 28 ? 6.371 21.953 22.562 1 94.38 28 ILE B O 1
ATOM 2193 N N . LEU B 1 29 ? 5.367 21.828 20.531 1 95.69 29 LEU B N 1
ATOM 2194 C CA . LEU B 1 29 ? 6.531 22.328 19.828 1 95.69 29 LEU B CA 1
ATOM 2195 C C . LEU B 1 29 ? 6.848 23.766 20.234 1 95.69 29 LEU B C 1
ATOM 2197 O O . LEU B 1 29 ? 8.008 24.109 20.469 1 95.69 29 LEU B O 1
ATOM 2201 N N . LYS B 1 30 ? 5.777 24.531 20.391 1 94.56 30 LYS B N 1
ATOM 2202 C CA . LYS B 1 30 ? 5.949 25.922 20.812 1 94.56 30 LYS B CA 1
ATOM 2203 C C . LYS B 1 30 ? 6.52 26.016 22.219 1 94.56 30 LYS B C 1
ATOM 2205 O O . LYS B 1 30 ? 7.367 26.859 22.5 1 94.56 30 LYS B O 1
ATOM 2210 N N . HIS B 1 31 ? 6.055 25.172 23.016 1 92.88 31 HIS B N 1
ATOM 2211 C CA . HIS B 1 31 ? 6.543 25.141 24.391 1 92.88 31 HIS B CA 1
ATOM 2212 C C . HIS B 1 31 ? 8.023 24.797 24.438 1 92.88 31 HIS B C 1
ATOM 2214 O O . HIS B 1 31 ? 8.773 25.359 25.25 1 92.88 31 HIS B O 1
ATOM 2220 N N . ASN B 1 32 ? 8.461 23.906 23.656 1 93.69 32 ASN B N 1
ATOM 2221 C CA . ASN B 1 32 ? 9.836 23.422 23.703 1 93.69 32 ASN B CA 1
ATOM 2222 C C . ASN B 1 32 ? 10.781 24.344 22.938 1 93.69 32 ASN B C 1
ATOM 2224 O O . ASN B 1 32 ? 11.93 24.531 23.328 1 93.69 32 ASN B O 1
ATOM 2228 N N . PHE B 1 33 ? 10.258 24.984 21.891 1 94.88 33 PHE B N 1
ATOM 2229 C CA . PHE B 1 33 ? 11.18 25.672 20.984 1 94.88 33 PHE B CA 1
ATOM 2230 C C . PHE B 1 33 ? 10.953 27.172 21.031 1 94.88 33 PHE B C 1
ATOM 2232 O O . PHE B 1 33 ? 11.773 27.953 20.531 1 94.88 33 PHE B O 1
ATOM 2239 N N . GLY B 1 34 ? 9.812 27.609 21.625 1 93.56 34 GLY B N 1
ATOM 2240 C CA . GLY B 1 34 ? 9.547 29.016 21.828 1 93.56 34 GLY B CA 1
ATOM 2241 C C . GLY B 1 34 ? 9.508 29.797 20.531 1 93.56 34 GLY B C 1
ATOM 2242 O O . GLY B 1 34 ? 8.766 29.453 19.609 1 93.56 34 GLY B O 1
ATOM 2243 N N . THR B 1 35 ? 10.453 30.766 20.406 1 95 35 THR B N 1
ATOM 2244 C CA . THR B 1 35 ? 10.461 31.672 19.266 1 95 35 THR B CA 1
ATOM 2245 C C . THR B 1 35 ? 11.047 30.984 18.031 1 95 35 THR B C 1
ATOM 2247 O O . THR B 1 35 ? 10.914 31.469 16.906 1 95 35 THR B O 1
ATOM 2250 N N . THR B 1 36 ? 11.648 29.844 18.219 1 96.69 36 THR B N 1
ATOM 2251 C CA . THR B 1 36 ? 12.242 29.141 17.094 1 96.69 36 THR B CA 1
ATOM 2252 C C . THR B 1 36 ? 11.242 28.172 16.469 1 96.69 36 THR B C 1
ATOM 2254 O O . THR B 1 36 ? 11.586 27.406 15.562 1 96.69 36 THR B O 1
ATOM 2257 N N . TRP B 1 37 ? 10.016 28.203 17 1 97.69 37 TRP B N 1
ATOM 2258 C CA . TRP B 1 37 ? 8.867 27.594 16.328 1 97.69 37 TRP B CA 1
ATOM 2259 C C . TRP B 1 37 ? 8.195 28.578 15.391 1 97.69 37 TRP B C 1
ATOM 2261 O O . TRP B 1 37 ? 7.785 29.672 15.805 1 97.69 37 TRP B O 1
ATOM 2271 N N . VAL B 1 38 ? 8.125 28.203 14.141 1 98.44 38 VAL B N 1
ATOM 2272 C CA . VAL B 1 38 ? 7.578 29.156 13.164 1 98.44 38 VAL B CA 1
ATOM 2273 C C . VAL B 1 38 ? 6.52 28.453 12.312 1 98.44 38 VAL B C 1
ATOM 2275 O O . VAL B 1 38 ? 6.508 27.234 12.195 1 98.44 38 VAL B O 1
ATOM 2278 N N . THR B 1 39 ? 5.586 29.234 11.734 1 98.38 39 THR B N 1
ATOM 2279 C CA . THR B 1 39 ? 4.52 28.719 10.883 1 98.38 39 THR B CA 1
ATOM 2280 C C . THR B 1 39 ? 4.449 29.5 9.57 1 98.38 39 THR B C 1
ATOM 2282 O O . THR B 1 39 ? 4.836 30.672 9.516 1 98.38 39 THR B O 1
ATOM 2285 N N . ALA B 1 40 ? 4.105 28.859 8.586 1 98.12 40 ALA B N 1
ATOM 2286 C CA . ALA B 1 40 ? 3.852 29.484 7.281 1 98.12 40 ALA B CA 1
ATOM 2287 C C . ALA B 1 40 ? 2.896 28.625 6.453 1 98.12 40 ALA B C 1
ATOM 2289 O O . ALA B 1 40 ? 2.682 27.453 6.754 1 98.12 40 ALA B O 1
ATOM 2290 N N . GLU B 1 41 ? 2.25 29.234 5.465 1 97.75 41 GLU B N 1
ATOM 2291 C CA . GLU B 1 41 ? 1.415 28.547 4.496 1 97.75 41 GLU B CA 1
ATOM 2292 C C . GLU B 1 41 ? 1.898 28.781 3.068 1 97.75 41 GLU B C 1
ATOM 2294 O O . GLU B 1 41 ? 2.496 29.828 2.781 1 97.75 41 GLU B O 1
ATOM 2299 N N . PHE B 1 42 ? 1.615 27.859 2.211 1 97.5 42 PHE B N 1
ATOM 2300 C CA . PHE B 1 42 ? 2.146 27.891 0.854 1 97.5 42 PHE B CA 1
ATOM 2301 C C . PHE B 1 42 ? 1.035 27.672 -0.167 1 97.5 42 PHE B C 1
ATOM 2303 O O . PHE B 1 42 ? -0.044 27.188 0.175 1 97.5 42 PHE B O 1
ATOM 2310 N N . ASP B 1 43 ? 1.356 28.062 -1.31 1 94.25 43 ASP B N 1
ATOM 2311 C CA . ASP B 1 43 ? 0.43 27.828 -2.414 1 94.25 43 ASP B CA 1
ATOM 2312 C C . ASP B 1 43 ? 0.239 26.328 -2.668 1 94.25 43 ASP B C 1
ATOM 2314 O O . ASP B 1 43 ? 1.211 25.578 -2.715 1 94.25 43 ASP B O 1
ATOM 2318 N N . THR B 1 44 ? -1.066 26.016 -2.85 1 90.44 44 THR B N 1
ATOM 2319 C CA . THR B 1 44 ? -1.364 24.594 -3.012 1 90.44 44 THR B CA 1
ATOM 2320 C C . THR B 1 44 ? -1.799 24.281 -4.445 1 90.44 44 THR B C 1
ATOM 2322 O O . THR B 1 44 ? -2.377 23.234 -4.715 1 90.44 44 THR B O 1
ATOM 2325 N N . GLY B 1 45 ? -1.586 25.188 -5.297 1 88.31 45 GLY B N 1
ATOM 2326 C CA . GLY B 1 45 ? -1.993 25.016 -6.68 1 88.31 45 GLY B CA 1
ATOM 2327 C C . GLY B 1 45 ? -1.167 23.984 -7.426 1 88.31 45 GLY B C 1
ATOM 2328 O O . GLY B 1 45 ? -1.648 23.359 -8.375 1 88.31 45 GLY B O 1
ATOM 2329 N N . LEU B 1 46 ? 0.078 23.844 -6.977 1 86.19 46 LEU B N 1
ATOM 2330 C CA . LEU B 1 46 ? 0.971 22.891 -7.613 1 86.19 46 LEU B CA 1
ATOM 2331 C C . LEU B 1 46 ? 0.971 21.562 -6.859 1 86.19 46 LEU B C 1
ATOM 2333 O O . LEU B 1 46 ? 0.53 21.5 -5.711 1 86.19 46 LEU B O 1
ATOM 2337 N N . ALA B 1 47 ? 1.463 20.531 -7.586 1 87.94 47 ALA B N 1
ATOM 2338 C CA . ALA B 1 47 ? 1.549 19.203 -6.988 1 87.94 47 ALA B CA 1
ATOM 2339 C C . ALA B 1 47 ? 2.506 19.203 -5.801 1 87.94 47 ALA B C 1
ATOM 2341 O O . ALA B 1 47 ? 2.328 18.422 -4.855 1 87.94 47 ALA B O 1
ATOM 2342 N N . SER B 1 48 ? 3.479 20.047 -5.859 1 95.88 48 SER B N 1
ATOM 2343 C CA . SER B 1 48 ? 4.473 20.172 -4.797 1 95.88 48 SER B CA 1
ATOM 2344 C C . SER B 1 48 ? 4.867 21.625 -4.559 1 95.88 48 SER B C 1
ATOM 2346 O O . SER B 1 48 ? 4.934 22.422 -5.5 1 95.88 48 SER B O 1
ATOM 2348 N N . ASN B 1 49 ? 5.09 21.984 -3.26 1 97.88 49 ASN B N 1
ATOM 2349 C CA . ASN B 1 49 ? 5.652 23.281 -2.916 1 97.88 49 ASN B CA 1
ATOM 2350 C C . ASN B 1 49 ? 6.945 23.156 -2.119 1 97.88 49 ASN B C 1
ATOM 2352 O O . ASN B 1 49 ? 7.301 24.047 -1.349 1 97.88 49 ASN B O 1
ATOM 2356 N N . THR B 1 50 ? 7.629 22.016 -2.322 1 98.06 50 THR B N 1
ATOM 2357 C CA . THR B 1 50 ? 8.852 21.672 -1.604 1 98.06 50 THR B CA 1
ATOM 2358 C C . THR B 1 50 ? 9.906 22.766 -1.771 1 98.06 50 THR B C 1
ATOM 2360 O O . THR B 1 50 ? 10.547 23.156 -0.799 1 98.06 50 THR B O 1
ATOM 2363 N N . PRO B 1 51 ? 10.023 23.344 -2.984 1 97.69 51 PRO B N 1
ATOM 2364 C CA . PRO B 1 51 ? 11.039 24.391 -3.117 1 97.69 51 PRO B CA 1
ATOM 2365 C C . PRO B 1 51 ? 10.75 25.609 -2.238 1 97.69 51 PRO B C 1
ATOM 2367 O O . PRO B 1 51 ? 11.672 26.203 -1.675 1 97.69 51 PRO B O 1
ATOM 2370 N N . ASP B 1 52 ? 9.516 25.938 -2.141 1 98.25 52 ASP B N 1
ATOM 2371 C CA . ASP B 1 52 ? 9.141 27.047 -1.287 1 98.25 52 ASP B CA 1
ATOM 2372 C C . ASP B 1 52 ? 9.414 26.734 0.183 1 98.25 52 ASP B C 1
ATOM 2374 O O . ASP B 1 52 ? 9.828 27.625 0.941 1 98.25 52 ASP B O 1
ATOM 2378 N N . VAL B 1 53 ? 9.164 25.531 0.566 1 98.5 53 VAL B N 1
ATOM 2379 C CA . VAL B 1 53 ? 9.414 25.094 1.935 1 98.5 53 VAL B CA 1
ATOM 2380 C C . VAL B 1 53 ? 10.906 25.125 2.227 1 98.5 53 VAL B C 1
ATOM 2382 O O . VAL B 1 53 ? 11.328 25.578 3.299 1 98.5 53 VAL B O 1
ATOM 2385 N N . GLU B 1 54 ? 11.711 24.672 1.286 1 98.44 54 GLU B N 1
ATOM 2386 C CA . GLU B 1 54 ? 13.164 24.734 1.429 1 98.44 54 GLU B CA 1
ATOM 2387 C C . GLU B 1 54 ? 13.648 26.172 1.634 1 98.44 54 GLU B C 1
ATOM 2389 O O . GLU B 1 54 ? 14.461 26.438 2.52 1 98.44 54 GLU B O 1
ATOM 2394 N N . ASN B 1 55 ? 13.094 27 0.825 1 98.25 55 ASN B N 1
ATOM 2395 C CA . ASN B 1 55 ? 13.453 28.406 0.953 1 98.25 55 ASN B CA 1
ATOM 2396 C C . ASN B 1 55 ? 13.062 28.969 2.318 1 98.25 55 ASN B C 1
ATOM 2398 O O . ASN B 1 55 ? 13.805 29.734 2.916 1 98.25 55 ASN B O 1
ATOM 2402 N N . TRP B 1 56 ? 11.867 28.594 2.773 1 98.62 56 TRP B N 1
ATOM 2403 C CA . TRP B 1 56 ? 11.383 29.016 4.086 1 98.62 56 TRP B CA 1
ATOM 2404 C C . TRP B 1 56 ? 12.344 28.594 5.184 1 98.62 56 TRP B C 1
ATOM 2406 O O . TRP B 1 56 ? 12.68 29.375 6.07 1 98.62 56 TRP B O 1
ATOM 2416 N N . ILE B 1 57 ? 12.852 27.375 5.113 1 98.12 57 ILE B N 1
ATOM 2417 C CA . ILE B 1 57 ? 13.766 26.828 6.113 1 98.12 57 ILE B CA 1
ATOM 2418 C C . ILE B 1 57 ? 15.102 27.562 6.059 1 98.12 57 ILE B C 1
ATOM 2420 O O . ILE B 1 57 ? 15.641 27.969 7.094 1 98.12 57 ILE B O 1
ATOM 2424 N N . VAL B 1 58 ? 15.578 27.812 4.855 1 97.75 58 VAL B N 1
ATOM 2425 C CA . VAL B 1 58 ? 16.859 28.484 4.66 1 97.75 58 VAL B CA 1
ATOM 2426 C C . VAL B 1 58 ? 16.781 29.922 5.168 1 97.75 58 VAL B C 1
ATOM 2428 O O . VAL B 1 58 ? 17.734 30.422 5.762 1 97.75 58 VAL B O 1
ATOM 2431 N N . GLN B 1 59 ? 15.664 30.531 4.969 1 97.75 59 GLN B N 1
ATOM 2432 C CA . GLN B 1 59 ? 15.484 31.938 5.316 1 97.75 59 GLN B CA 1
ATOM 2433 C C . GLN B 1 59 ? 15.242 32.094 6.812 1 97.75 59 GLN B C 1
ATOM 2435 O O . GLN B 1 59 ? 15.211 33.219 7.32 1 97.75 59 GLN B O 1
ATOM 2440 N N . ASN B 1 60 ? 15.047 31.031 7.535 1 97.56 60 ASN B N 1
ATOM 2441 C CA . ASN B 1 60 ? 14.875 31.047 8.984 1 97.56 60 ASN B CA 1
ATOM 2442 C C . ASN B 1 60 ? 15.906 30.172 9.688 1 97.56 60 ASN B C 1
ATOM 2444 O O . ASN B 1 60 ? 15.547 29.172 10.32 1 97.56 60 ASN B O 1
ATOM 2448 N N . PRO B 1 61 ? 17.156 30.625 9.672 1 95.5 61 PRO B N 1
ATOM 2449 C CA . PRO B 1 61 ? 18.25 29.781 10.148 1 95.5 61 PRO B CA 1
ATOM 2450 C C . PRO B 1 61 ? 18.172 29.516 11.656 1 95.5 61 PRO B C 1
ATOM 2452 O O . PRO B 1 61 ? 18.719 28.516 12.133 1 95.5 61 PRO B O 1
ATOM 2455 N N . GLU B 1 62 ? 17.484 30.312 12.391 1 95.5 62 GLU B N 1
ATOM 2456 C CA . GLU B 1 62 ? 17.422 30.141 13.844 1 95.5 62 GLU B CA 1
ATOM 2457 C C . GLU B 1 62 ? 16.281 29.203 14.242 1 95.5 62 GLU B C 1
ATOM 2459 O O . GLU B 1 62 ? 16.25 28.719 15.367 1 95.5 62 GLU B O 1
ATOM 2464 N N . ALA B 1 63 ? 15.336 28.969 13.352 1 97.5 63 ALA B N 1
ATOM 2465 C CA . ALA B 1 63 ? 14.156 28.156 13.672 1 97.5 63 ALA B CA 1
ATOM 2466 C C . ALA B 1 63 ? 14.5 26.672 13.727 1 97.5 63 ALA B C 1
ATOM 2468 O O . ALA B 1 63 ? 15.305 26.188 12.93 1 97.5 63 ALA B O 1
ATOM 2469 N N . CYS B 1 64 ? 13.875 26 14.648 1 95.88 64 CYS B N 1
ATOM 2470 C CA . CYS B 1 64 ? 14.109 24.578 14.844 1 95.88 64 CYS B CA 1
ATOM 2471 C C . CYS B 1 64 ? 12.867 23.766 14.516 1 95.88 64 CYS B C 1
ATOM 2473 O O . CYS B 1 64 ? 12.953 22.562 14.227 1 95.88 64 CYS B O 1
ATOM 2475 N N . ALA B 1 65 ? 11.688 24.375 14.578 1 98.12 65 ALA B N 1
ATOM 2476 C CA . ALA B 1 65 ? 10.422 23.703 14.32 1 98.12 65 ALA B CA 1
ATOM 2477 C C . ALA B 1 65 ? 9.547 24.516 13.375 1 98.12 65 ALA B C 1
ATOM 2479 O O . ALA B 1 65 ? 9.359 25.719 13.578 1 98.12 65 ALA B O 1
ATOM 2480 N N . PHE B 1 66 ? 9.125 23.875 12.336 1 98.75 66 PHE B N 1
ATOM 2481 C CA . PHE B 1 66 ? 8.32 24.484 11.289 1 98.75 66 PHE B CA 1
ATOM 2482 C C . PHE B 1 66 ? 6.973 23.781 11.156 1 98.75 66 PHE B C 1
ATOM 2484 O O . PHE B 1 66 ? 6.91 22.562 11.031 1 98.75 66 PHE B O 1
ATOM 2491 N N . SER B 1 67 ? 5.91 24.516 11.266 1 98.69 67 SER B N 1
ATOM 2492 C CA . SER B 1 67 ? 4.578 23.922 11.164 1 98.69 67 SER B CA 1
ATOM 2493 C C . SER B 1 67 ? 3.783 24.562 10.023 1 98.69 67 SER B C 1
ATOM 2495 O O . SER B 1 67 ? 3.814 25.781 9.844 1 98.69 67 SER B O 1
ATOM 2497 N N . SER B 1 68 ? 3.195 23.797 9.219 1 98.56 68 SER B N 1
ATOM 2498 C CA . SER B 1 68 ? 2.426 24.266 8.07 1 98.56 68 SER B CA 1
ATOM 2499 C C . SER B 1 68 ? 1.26 23.344 7.758 1 98.56 68 SER B C 1
ATOM 2501 O O . SER B 1 68 ? 1.406 22.125 7.801 1 98.56 68 SER B O 1
ATOM 2503 N N . HIS B 1 69 ? 0.117 23.906 7.387 1 97.5 69 HIS B N 1
ATOM 2504 C CA . HIS B 1 69 ? -1.052 23.156 6.949 1 97.5 69 HIS B CA 1
ATOM 2505 C C . HIS B 1 69 ? -0.937 22.766 5.48 1 97.5 69 HIS B C 1
ATOM 2507 O O . HIS B 1 69 ? -1.617 21.844 5.027 1 97.5 69 HIS B O 1
ATOM 2513 N N . THR B 1 70 ? -0.056 23.422 4.766 1 97.31 70 THR B N 1
ATOM 2514 C CA . THR B 1 70 ? -0.202 23.344 3.314 1 97.31 70 THR B CA 1
ATOM 2515 C C . THR B 1 70 ? 1.06 22.781 2.672 1 97.31 70 THR B C 1
ATOM 2517 O O . THR B 1 70 ? 1.114 22.594 1.453 1 97.31 70 THR B O 1
ATOM 2520 N N . MET B 1 71 ? 2.078 22.516 3.459 1 97.5 71 MET B N 1
ATOM 2521 C CA . MET B 1 71 ? 3.268 21.906 2.863 1 97.5 71 MET B CA 1
ATOM 2522 C C . MET B 1 71 ? 2.932 20.562 2.227 1 97.5 71 MET B C 1
ATOM 2524 O O . MET B 1 71 ? 2.199 19.766 2.809 1 97.5 71 MET B O 1
ATOM 2528 N N . LYS B 1 72 ? 3.363 20.422 1.023 1 97.06 72 LYS B N 1
ATOM 2529 C CA . LYS B 1 72 ? 3.131 19.172 0.307 1 97.06 72 LYS B CA 1
ATOM 2530 C C . LYS B 1 72 ? 4.238 18.906 -0.708 1 97.06 72 LYS B C 1
ATOM 2532 O O . LYS B 1 72 ? 4.816 19.844 -1.263 1 97.06 72 LYS B O 1
ATOM 2537 N N . GLY B 1 73 ? 4.488 17.578 -0.918 1 97.75 73 GLY B N 1
ATOM 2538 C CA . GLY B 1 73 ? 5.547 17.156 -1.818 1 97.75 73 GLY B CA 1
ATOM 2539 C C . GLY B 1 73 ? 6.652 16.375 -1.117 1 97.75 73 GLY B C 1
ATOM 2540 O O . GLY B 1 73 ? 6.562 16.109 0.083 1 97.75 73 GLY B O 1
ATOM 2541 N N . PRO B 1 74 ? 7.668 16.031 -1.886 1 97.88 74 PRO B N 1
ATOM 2542 C CA . PRO B 1 74 ? 8.812 15.344 -1.283 1 97.88 74 PRO B CA 1
ATOM 2543 C C . PRO B 1 74 ? 9.438 16.141 -0.139 1 97.88 74 PRO B C 1
ATOM 2545 O O . PRO B 1 74 ? 9.32 17.359 -0.093 1 97.88 74 PRO B O 1
ATOM 2548 N N . LEU B 1 75 ? 10.086 15.43 0.762 1 98.19 75 LEU B N 1
ATOM 2549 C CA . LEU B 1 75 ? 10.781 16.109 1.852 1 98.19 75 LEU B CA 1
ATOM 2550 C C . LEU B 1 75 ? 11.836 17.062 1.311 1 98.19 75 LEU B C 1
ATOM 2552 O O . LEU B 1 75 ? 12.531 16.734 0.34 1 98.19 75 LEU B O 1
ATOM 2556 N N . PRO B 1 76 ? 12.016 18.172 1.969 1 97.69 76 PRO B N 1
ATOM 2557 C CA . PRO B 1 76 ? 13.102 19.078 1.58 1 97.69 76 PRO B CA 1
ATOM 2558 C C . PRO B 1 76 ? 14.477 18.422 1.701 1 97.69 76 PRO B C 1
ATOM 2560 O O . PRO B 1 76 ? 14.719 17.656 2.631 1 97.69 76 PRO B O 1
ATOM 2563 N N . LEU B 1 77 ? 15.266 18.734 0.743 1 96.56 77 LEU B N 1
ATOM 2564 C CA . LEU B 1 77 ? 16.672 18.359 0.777 1 96.56 77 LEU B CA 1
ATOM 2565 C C . LEU B 1 77 ? 17.562 19.594 0.812 1 96.56 77 LEU B C 1
ATOM 2567 O O . LEU B 1 77 ? 17.734 20.266 -0.208 1 96.56 77 LEU B O 1
ATOM 2571 N N . ILE B 1 78 ? 18.078 19.859 1.927 1 96.56 78 ILE B N 1
ATOM 2572 C CA . ILE B 1 78 ? 18.906 21.031 2.158 1 96.56 78 ILE B CA 1
ATOM 2573 C C . ILE B 1 78 ? 20.266 20.594 2.715 1 96.56 78 ILE B C 1
ATOM 2575 O O . ILE B 1 78 ? 20.328 19.859 3.703 1 96.56 78 ILE B O 1
ATOM 2579 N N . GLU B 1 79 ? 21.312 21.031 2.09 1 94.38 79 GLU B N 1
ATOM 2580 C CA . GLU B 1 79 ? 22.656 20.672 2.547 1 94.38 79 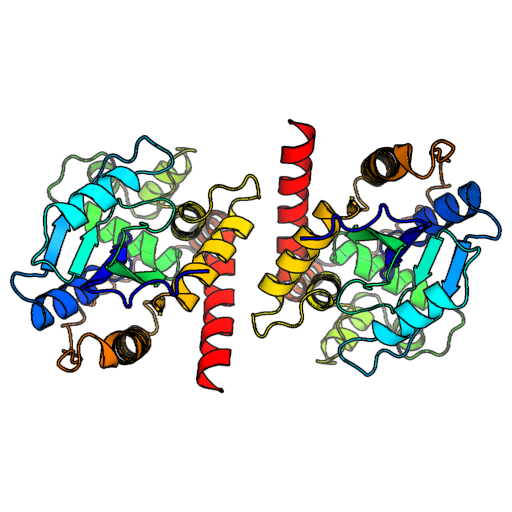GLU B CA 1
ATOM 2581 C C . GLU B 1 79 ? 22.875 21.094 4 1 94.38 79 GLU B C 1
ATOM 2583 O O . GLU B 1 79 ? 22.578 22.234 4.375 1 94.38 79 GLU B O 1
ATOM 2588 N N . GLY B 1 80 ? 23.344 20.156 4.789 1 94.56 80 GLY B N 1
ATOM 2589 C CA . GLY B 1 80 ? 23.688 20.438 6.172 1 94.56 80 GLY B CA 1
ATOM 2590 C C . GLY B 1 80 ? 22.484 20.484 7.094 1 94.56 80 GLY B C 1
ATOM 2591 O O . GLY B 1 80 ? 22.609 20.812 8.273 1 94.56 80 GLY B O 1
ATOM 2592 N N . VAL B 1 81 ? 21.328 20.219 6.59 1 96.62 81 VAL B N 1
ATOM 2593 C CA . VAL B 1 81 ? 20.125 20.281 7.41 1 96.62 81 VAL B CA 1
ATOM 2594 C C . VAL B 1 81 ? 19.469 18.891 7.469 1 96.62 81 VAL B C 1
ATOM 2596 O O . VAL B 1 81 ? 19.203 18.281 6.43 1 96.62 81 VAL B O 1
ATOM 2599 N N . LYS B 1 82 ? 19.266 18.406 8.641 1 97.12 82 LYS B N 1
ATOM 2600 C CA . LYS B 1 82 ? 18.5 17.188 8.875 1 97.12 82 LYS B CA 1
ATOM 2601 C C . LYS B 1 82 ? 17.031 17.484 9.078 1 97.12 82 LYS B C 1
ATOM 2603 O O . LYS B 1 82 ? 16.656 18.266 9.961 1 97.12 82 LYS B O 1
ATOM 2608 N N . ILE B 1 83 ? 16.188 16.906 8.297 1 97.94 83 ILE B N 1
ATOM 2609 C CA . ILE B 1 83 ? 14.75 17.141 8.375 1 97.94 83 ILE B CA 1
ATOM 2610 C C . ILE B 1 83 ? 14.078 16 9.156 1 97.94 83 ILE B C 1
ATOM 2612 O O . ILE B 1 83 ? 14.266 14.828 8.836 1 97.94 83 ILE B O 1
ATOM 2616 N N . ILE B 1 84 ? 13.312 16.312 10.133 1 98.25 84 ILE B N 1
ATOM 2617 C CA . ILE B 1 84 ? 12.508 15.352 10.883 1 98.25 84 ILE B CA 1
ATOM 2618 C C . ILE B 1 84 ? 11.023 15.672 10.711 1 98.25 84 ILE B C 1
ATOM 2620 O O . ILE B 1 84 ? 10.484 16.547 11.391 1 98.25 84 ILE B O 1
ATOM 2624 N N . PRO B 1 85 ? 10.383 15 9.773 1 98.69 85 PRO B N 1
ATOM 2625 C CA . PRO B 1 85 ? 8.953 15.234 9.57 1 98.69 85 PRO B CA 1
ATOM 2626 C C . PRO B 1 85 ? 8.086 14.586 10.648 1 98.69 85 PRO B C 1
ATOM 2628 O O . PRO B 1 85 ? 8.414 13.5 11.141 1 98.69 85 PRO B O 1
ATOM 2631 N N . VAL B 1 86 ? 6.992 15.273 10.984 1 98.5 86 VAL B N 1
ATOM 2632 C CA . VAL B 1 86 ? 6.027 14.742 11.938 1 98.5 86 VAL B CA 1
ATOM 2633 C C . VAL B 1 86 ? 4.613 14.867 11.367 1 98.5 86 VAL B C 1
ATOM 2635 O O . VAL B 1 86 ? 4.242 15.93 10.852 1 98.5 86 VAL B O 1
ATOM 2638 N N . LEU B 1 87 ? 3.877 13.82 11.438 1 98.25 87 LEU B N 1
ATOM 2639 C CA . LEU B 1 87 ? 2.527 13.773 10.891 1 98.25 87 LEU B CA 1
ATOM 2640 C C . LEU B 1 87 ? 1.63 12.867 11.727 1 98.25 87 LEU B C 1
ATOM 2642 O O . LEU B 1 87 ? 2.053 11.789 12.156 1 98.25 87 LEU B O 1
ATOM 2646 N N . LEU B 1 88 ? 0.392 13.273 12.008 1 98.31 88 LEU B N 1
ATOM 2647 C CA . LEU B 1 88 ? -0.592 12.492 12.75 1 98.31 88 LEU B CA 1
ATOM 2648 C C . LEU B 1 88 ? -1.76 12.102 11.859 1 98.31 88 LEU B C 1
ATOM 2650 O O . LEU B 1 88 ? -2.248 12.914 11.07 1 98.31 88 LEU B O 1
ATOM 2654 N N . LEU B 1 89 ? -2.139 10.867 11.992 1 98.62 89 LEU B N 1
ATOM 2655 C CA . LEU B 1 89 ? -3.342 10.406 11.305 1 98.62 89 LEU B CA 1
ATOM 2656 C C . LEU B 1 89 ? -4.488 10.203 12.289 1 98.62 89 LEU B C 1
ATOM 2658 O O . LEU B 1 89 ? -4.258 9.891 13.461 1 98.62 89 LEU B O 1
ATOM 2662 N N . ARG B 1 90 ? -5.668 10.391 11.773 1 98.19 90 ARG B N 1
ATOM 2663 C CA . ARG B 1 90 ? -6.895 10.297 12.555 1 98.19 90 ARG B CA 1
ATOM 2664 C C . ARG B 1 90 ? -7.949 9.477 11.812 1 98.19 90 ARG B C 1
ATOM 2666 O O . ARG B 1 90 ? -7.895 9.336 10.594 1 98.19 90 ARG B O 1
ATOM 2673 N N . ASP B 1 91 ? -8.82 8.852 12.57 1 97.88 91 ASP B N 1
ATOM 2674 C CA . ASP B 1 91 ? -10 8.273 11.93 1 97.88 91 ASP B CA 1
ATOM 2675 C C . ASP B 1 91 ? -10.688 9.297 11.023 1 97.88 91 ASP B C 1
ATOM 2677 O O . ASP B 1 91 ? -11.016 10.398 11.461 1 97.88 91 ASP B O 1
ATOM 2681 N N . PRO B 1 92 ? -10.883 8.898 9.797 1 97.81 92 PRO B N 1
ATOM 2682 C CA . PRO B 1 92 ? -11.344 9.914 8.852 1 97.81 92 PRO B CA 1
ATOM 2683 C C . PRO B 1 92 ? -12.734 10.453 9.203 1 97.81 92 PRO B C 1
ATOM 2685 O O . PRO B 1 92 ? -13.023 11.625 8.961 1 97.81 92 PRO B O 1
ATOM 2688 N N . VAL B 1 93 ? -13.586 9.617 9.766 1 96.62 93 VAL B N 1
ATOM 2689 C CA . VAL B 1 93 ? -14.914 10.086 10.133 1 96.62 93 VAL B CA 1
ATOM 2690 C C . VAL B 1 93 ? -14.812 11.086 11.281 1 96.62 93 VAL B C 1
ATOM 2692 O O . VAL B 1 93 ? -15.445 12.141 11.25 1 96.62 93 VAL B O 1
ATOM 2695 N N . SER B 1 94 ? -14.016 10.727 12.219 1 95.75 94 SER B N 1
ATOM 2696 C CA . SER B 1 94 ? -13.773 11.633 13.336 1 95.75 94 SER B CA 1
ATOM 2697 C C . SER B 1 94 ? -13.148 12.945 12.867 1 95.75 94 SER B C 1
ATOM 2699 O O . SER B 1 94 ? -13.508 14.016 13.344 1 95.75 94 SER B O 1
ATOM 2701 N N . ARG B 1 95 ? -12.266 12.891 11.984 1 97.06 95 ARG B N 1
ATOM 2702 C CA . ARG B 1 95 ? -11.609 14.078 11.445 1 97.06 95 ARG B CA 1
ATOM 2703 C C . ARG B 1 95 ? -12.617 15 10.758 1 97.06 95 ARG B C 1
ATOM 2705 O O . ARG B 1 95 ? -12.609 16.203 10.977 1 97.06 95 ARG B O 1
ATOM 2712 N N . ILE B 1 96 ? -13.438 14.391 9.906 1 96.88 96 ILE B N 1
ATOM 2713 C CA . ILE B 1 96 ? -14.414 15.148 9.141 1 96.88 96 ILE B CA 1
ATOM 2714 C C . ILE B 1 96 ? -15.414 15.812 10.094 1 96.88 96 ILE B C 1
ATOM 2716 O O . ILE B 1 96 ? -15.805 16.969 9.891 1 96.88 96 ILE B O 1
ATOM 2720 N N . ARG B 1 97 ? -15.812 15.086 11.133 1 94.81 97 ARG B N 1
ATOM 2721 C CA . ARG B 1 97 ? -16.688 15.672 12.148 1 94.81 97 ARG B CA 1
ATOM 2722 C C . ARG B 1 97 ? -16.016 16.875 12.812 1 94.81 97 ARG B C 1
ATOM 2724 O O . ARG B 1 97 ? -16.656 17.922 13.008 1 94.81 97 ARG B O 1
ATOM 2731 N N . SER B 1 98 ? -14.781 16.703 13.156 1 93.56 98 SER B N 1
ATOM 2732 C CA . SER B 1 98 ? -14.016 17.781 13.758 1 93.56 98 SER B CA 1
ATOM 2733 C C . SER B 1 98 ? -13.898 18.969 12.82 1 93.56 98 SER B C 1
ATOM 2735 O O . SER B 1 98 ? -14.023 20.125 13.242 1 93.56 98 SER B O 1
ATOM 2737 N N . ALA B 1 99 ? -13.664 18.703 11.578 1 94.75 99 ALA B N 1
ATOM 2738 C CA . ALA B 1 99 ? -13.562 19.766 10.578 1 94.75 99 ALA B CA 1
ATOM 2739 C C . ALA B 1 99 ? -14.875 20.531 10.461 1 94.75 99 ALA B C 1
ATOM 2741 O O . ALA B 1 99 ? -14.867 21.766 10.406 1 94.75 99 ALA B O 1
ATOM 2742 N N . TYR B 1 100 ? -15.984 19.781 10.445 1 94.62 100 TYR B N 1
ATOM 2743 C CA . TYR B 1 100 ? -17.312 20.406 10.375 1 94.62 100 TYR B CA 1
ATOM 2744 C C . TYR B 1 100 ? -17.531 21.328 11.562 1 94.62 100 TYR B C 1
ATOM 2746 O O . TYR B 1 100 ? -17.953 22.484 11.391 1 94.62 100 TYR B O 1
ATOM 2754 N N . GLN B 1 101 ? -17.25 20.828 12.742 1 92.69 101 GLN B N 1
ATOM 27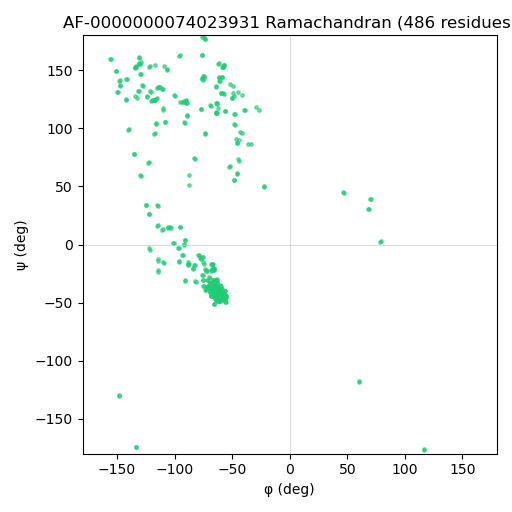55 C CA . GLN B 1 101 ? -17.453 21.609 13.961 1 92.69 101 GLN B CA 1
ATOM 2756 C C . GLN B 1 101 ? -16.578 22.859 13.969 1 92.69 101 GLN B C 1
ATOM 2758 O O . GLN B 1 101 ? -17.031 23.938 14.352 1 92.69 101 GLN B O 1
ATOM 2763 N N . PHE B 1 102 ? -15.453 22.734 13.555 1 92.44 102 PHE B N 1
ATOM 2764 C CA . PHE B 1 102 ? -14.508 23.844 13.516 1 92.44 102 PHE B CA 1
ATOM 2765 C C . PHE B 1 102 ? -14.984 24.906 12.531 1 92.44 102 PHE B C 1
ATOM 2767 O O . PHE B 1 102 ? -15.023 26.094 12.859 1 92.44 102 PHE B O 1
ATOM 2774 N N . GLU B 1 103 ? -15.289 24.453 11.312 1 91.56 103 GLU B N 1
ATOM 2775 C CA . GLU B 1 103 ? -15.703 25.391 10.273 1 91.56 103 GLU B CA 1
ATOM 2776 C C . GLU B 1 103 ? -17.031 26.062 10.633 1 91.56 103 GLU B C 1
ATOM 2778 O O . GLU B 1 103 ? -17.25 27.234 10.305 1 91.56 103 GLU B O 1
ATOM 2783 N N . ARG B 1 104 ? -17.875 25.344 11.359 1 90.81 104 ARG B N 1
ATOM 2784 C CA . ARG B 1 104 ? -19.156 25.906 11.789 1 90.81 104 ARG B CA 1
ATOM 2785 C C . ARG B 1 104 ? -18.938 27 12.828 1 90.81 104 ARG B C 1
ATOM 2787 O O . ARG B 1 104 ? -19.688 27.984 12.867 1 90.81 104 ARG B O 1
ATOM 2794 N N . ALA B 1 105 ? -17.969 26.875 13.625 1 88.56 105 ALA B N 1
ATOM 2795 C CA . ALA B 1 105 ? -17.703 27.797 14.727 1 88.56 105 ALA B CA 1
ATOM 2796 C C . ALA B 1 105 ? -16.906 29.016 14.25 1 88.56 105 ALA B C 1
ATOM 2798 O O . ALA B 1 105 ? -16.891 30.047 14.914 1 88.56 105 ALA B O 1
ATOM 2799 N N . GLN B 1 106 ? -16.281 28.891 13.203 1 82.94 106 GLN B N 1
ATOM 2800 C CA . GLN B 1 106 ? -15.383 29.938 12.734 1 82.94 106 GLN B CA 1
ATOM 2801 C C . GLN B 1 106 ? -16.156 31.125 12.156 1 82.94 106 GLN B C 1
ATOM 2803 O O . GLN B 1 106 ? -17.203 30.922 11.523 1 82.94 106 GLN B O 1
ATOM 2808 N N . THR B 1 107 ? -15.555 32.219 12.492 1 79.12 107 THR B N 1
ATOM 2809 C CA . THR B 1 107 ? -16.062 33.40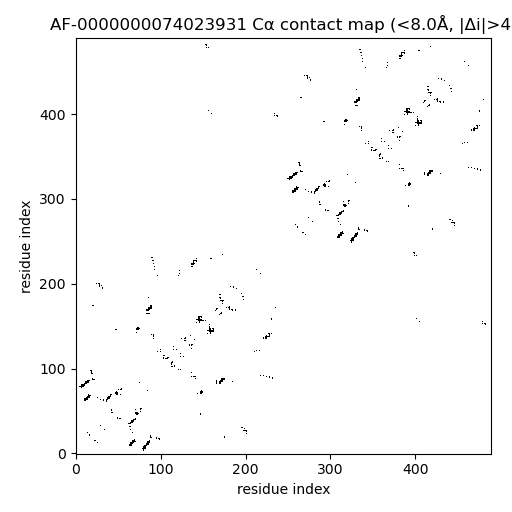6 11.828 1 79.12 107 THR B CA 1
ATOM 2810 C C . THR B 1 107 ? -15.359 33.625 10.492 1 79.12 107 THR B C 1
ATOM 2812 O O . THR B 1 107 ? -14.312 34.281 10.422 1 79.12 107 THR B O 1
ATOM 2815 N N . SER B 1 108 ? -15.422 32.781 9.625 1 76.19 108 SER B N 1
ATOM 2816 C CA . SER B 1 108 ? -14.805 32.844 8.305 1 76.19 108 SER B CA 1
ATOM 2817 C C . SER B 1 108 ? -15.859 32.844 7.203 1 76.19 108 SER B C 1
ATOM 2819 O O . SER B 1 108 ? -16.984 32.375 7.406 1 76.19 108 SER B O 1
ATOM 2821 N N . ASP B 1 109 ? -15.43 33.406 6.137 1 77.31 109 ASP B N 1
ATOM 2822 C CA . ASP B 1 109 ? -16.328 33.438 4.984 1 77.31 109 ASP B CA 1
ATOM 2823 C C . ASP B 1 109 ? -15.875 32.438 3.92 1 77.31 109 ASP B C 1
ATOM 2825 O O . ASP B 1 109 ? -16.281 32.531 2.762 1 77.31 109 ASP B O 1
ATOM 2829 N N . SER B 1 110 ? -15.008 31.578 4.328 1 81.31 110 SER B N 1
ATOM 2830 C CA . SER B 1 110 ? -14.617 30.562 3.359 1 81.31 110 SER B CA 1
ATOM 2831 C C . SER B 1 110 ? -15.805 29.703 2.945 1 81.31 110 SER B C 1
ATOM 2833 O O . SER B 1 110 ? -16.828 29.672 3.637 1 81.31 110 SER B O 1
ATOM 2835 N N . TRP B 1 111 ? -15.695 29.156 1.823 1 82.69 111 TRP B N 1
ATOM 2836 C CA . TRP B 1 111 ? -16.781 28.312 1.325 1 82.69 111 TRP B CA 1
ATOM 2837 C C . TRP B 1 111 ? -17.109 27.203 2.316 1 82.69 111 TRP B C 1
ATOM 2839 O O . TRP B 1 111 ? -18.281 26.953 2.619 1 82.69 111 TRP B O 1
ATOM 2849 N N . GLY B 1 112 ? -16.156 26.562 2.822 1 83.19 112 GLY B N 1
ATOM 2850 C CA . GLY B 1 112 ? -16.359 25.516 3.801 1 83.19 112 GLY B CA 1
ATOM 2851 C C . GLY B 1 112 ? -17.062 25.984 5.059 1 83.19 112 GLY B C 1
ATOM 2852 O O . GLY B 1 112 ? -17.969 25.312 5.574 1 83.19 112 GLY B O 1
ATOM 2853 N N . ALA B 1 113 ? -16.688 27.078 5.531 1 84 113 ALA B N 1
ATOM 2854 C CA . ALA B 1 113 ? -17.297 27.656 6.727 1 84 113 ALA B CA 1
ATOM 2855 C C . ALA B 1 113 ? -18.766 28 6.469 1 84 113 ALA B C 1
ATOM 2857 O O . ALA B 1 113 ? -19.625 27.734 7.309 1 84 113 ALA B O 1
ATOM 2858 N N . GLN B 1 114 ? -18.984 28.594 5.34 1 86.25 114 GLN B N 1
ATOM 2859 C CA . GLN B 1 114 ? -20.359 28.938 4.984 1 86.25 114 GLN B CA 1
ATOM 2860 C C . GLN B 1 114 ? -21.219 27.672 4.863 1 86.25 114 GLN B C 1
ATOM 2862 O O . GLN B 1 114 ? -22.344 27.656 5.336 1 86.25 114 GLN B O 1
ATOM 2867 N N . LEU B 1 115 ? -20.641 26.688 4.215 1 88.44 115 LEU B N 1
ATOM 2868 C CA . LEU B 1 115 ? -21.328 25.422 4.055 1 88.44 115 LEU B CA 1
ATOM 2869 C C . LEU B 1 115 ? -21.672 24.812 5.41 1 88.44 115 LEU B C 1
ATOM 2871 O O . LEU B 1 115 ? -22.797 24.328 5.613 1 88.44 115 LEU B O 1
ATOM 2875 N N . ALA B 1 116 ? -20.797 24.844 6.309 1 88 116 ALA B N 1
ATOM 2876 C CA . ALA B 1 116 ? -20.984 24.25 7.629 1 88 116 ALA B CA 1
ATOM 2877 C C . ALA B 1 116 ? -22.047 25 8.43 1 88 116 ALA B C 1
ATOM 2879 O O . ALA B 1 116 ? -22.812 24.391 9.18 1 88 116 ALA B O 1
ATOM 2880 N N . LYS B 1 117 ? -22.094 26.297 8.234 1 87.31 117 LYS B N 1
ATOM 2881 C CA . LYS B 1 117 ? -23.047 27.125 8.961 1 87.31 117 LYS B CA 1
ATOM 2882 C C . LYS B 1 117 ? -24.469 26.969 8.391 1 87.31 117 LYS B C 1
ATOM 2884 O O . LYS B 1 117 ? -25.453 27.094 9.125 1 87.31 117 LYS B O 1
ATOM 2889 N N . GLN B 1 118 ? -24.5 26.625 7.129 1 90.62 118 GLN B N 1
ATOM 2890 C CA . GLN B 1 118 ? -25.781 26.609 6.438 1 90.62 118 GLN B CA 1
ATOM 2891 C C . GLN B 1 118 ? -26.391 25.219 6.422 1 90.62 118 GLN B C 1
ATOM 2893 O O . GLN B 1 118 ? -27.578 25.047 6.129 1 90.62 118 GLN B O 1
ATOM 2898 N N . HIS B 1 119 ? -25.641 24.203 6.742 1 92.5 119 HIS B N 1
ATOM 2899 C CA . HIS B 1 119 ? -26.094 22.812 6.672 1 92.5 119 HIS B CA 1
ATOM 2900 C C . HIS B 1 119 ? -25.797 22.062 7.965 1 92.5 119 HIS B C 1
ATOM 2902 O O . HIS B 1 119 ? -24.906 22.469 8.734 1 92.5 119 HIS B O 1
ATOM 2908 N N . ASP B 1 120 ? -26.594 21.016 8.188 1 93.38 120 ASP B N 1
ATOM 2909 C CA . ASP B 1 120 ? -26.172 20.078 9.227 1 93.38 120 ASP B CA 1
ATOM 2910 C C . ASP B 1 120 ? -25.016 19.203 8.758 1 93.38 120 ASP B C 1
ATOM 2912 O O . ASP B 1 120 ? -24.516 19.391 7.645 1 93.38 120 ASP B O 1
ATOM 2916 N N . PHE B 1 121 ? -24.516 18.359 9.539 1 94.94 121 PHE B N 1
ATOM 2917 C CA . PHE B 1 121 ? -23.328 17.578 9.25 1 94.94 121 PHE B CA 1
ATOM 2918 C C . PHE B 1 121 ? -23.484 16.797 7.957 1 94.94 121 PHE B C 1
ATOM 2920 O O . PHE B 1 121 ? -22.594 16.781 7.109 1 94.94 121 PHE B O 1
ATOM 2927 N N . GLU B 1 122 ? -24.641 16.109 7.82 1 95.12 122 GLU B N 1
ATOM 2928 C CA . GLU B 1 122 ? -24.875 15.32 6.617 1 95.12 122 GLU B CA 1
ATOM 2929 C C . GLU B 1 122 ? -24.891 16.203 5.371 1 95.12 122 GLU B C 1
ATOM 2931 O O . GLU B 1 122 ? -24.297 15.852 4.352 1 95.12 122 GLU B O 1
ATOM 2936 N N . GLY B 1 123 ? -25.656 17.281 5.461 1 94.75 123 GLY B N 1
ATOM 2937 C CA . GLY B 1 123 ? -25.656 18.219 4.348 1 94.75 123 GLY B CA 1
ATOM 2938 C C . GLY B 1 123 ? -24.266 18.734 4 1 94.75 123 GLY B C 1
ATOM 2939 O O . GLY B 1 123 ? -23.922 18.844 2.822 1 94.75 123 GLY B O 1
ATOM 2940 N N . TYR B 1 124 ? -23.5 19.078 4.988 1 95.75 124 TYR B N 1
ATOM 2941 C CA . TYR B 1 124 ? -22.109 19.516 4.824 1 95.75 124 TYR B CA 1
ATOM 2942 C C . TYR B 1 124 ? -21.297 18.484 4.078 1 95.75 124 TYR B C 1
ATOM 2944 O O . TYR B 1 124 ? -20.609 18.797 3.096 1 95.75 124 TYR B O 1
ATOM 2952 N N . VAL B 1 125 ? -21.344 17.219 4.473 1 96.44 125 VAL B N 1
ATOM 2953 C CA . VAL B 1 125 ? -20.578 16.109 3.912 1 96.44 125 VAL B CA 1
ATOM 2954 C C . VAL B 1 125 ? -21 15.875 2.461 1 96.44 125 VAL B C 1
ATOM 2956 O O . VAL B 1 125 ? -20.141 15.789 1.573 1 96.44 125 VAL B O 1
ATOM 2959 N N . ARG B 1 126 ? -22.25 15.844 2.211 1 95.12 126 ARG B N 1
ATOM 2960 C CA . ARG B 1 126 ? -22.75 15.547 0.871 1 95.12 126 ARG B CA 1
ATOM 2961 C C . ARG B 1 126 ? -22.375 16.656 -0.108 1 95.12 126 ARG B C 1
ATOM 2963 O O . ARG B 1 126 ? -22.031 16.391 -1.259 1 95.12 126 ARG B O 1
ATOM 2970 N N . ALA B 1 127 ? -22.516 17.875 0.387 1 94.88 127 ALA B N 1
ATOM 2971 C CA . ALA B 1 127 ? -22.125 19 -0.458 1 94.88 127 ALA B CA 1
ATOM 2972 C C . ALA B 1 127 ? -20.656 18.922 -0.844 1 94.88 127 ALA B C 1
ATOM 2974 O O . ALA B 1 127 ? -20.297 19.188 -1.994 1 94.88 127 ALA B O 1
ATOM 2975 N N . ARG B 1 128 ? -19.844 18.562 0.034 1 95.62 128 ARG B N 1
ATOM 2976 C CA . ARG B 1 128 ? -18.406 18.469 -0.233 1 95.62 128 ARG B CA 1
ATOM 2977 C C . ARG B 1 128 ? -18.094 17.281 -1.132 1 95.62 128 ARG B C 1
ATOM 2979 O O . ARG B 1 128 ? -17.266 17.375 -2.035 1 95.62 128 ARG B O 1
ATOM 2986 N N . LEU B 1 129 ? -18.797 16.188 -0.929 1 95.62 129 LEU B N 1
ATOM 2987 C CA . LEU B 1 129 ? -18.562 14.977 -1.72 1 95.62 129 LEU B CA 1
ATOM 2988 C C . LEU B 1 129 ? -19 15.188 -3.166 1 95.62 129 LEU B C 1
ATOM 2990 O O . LEU B 1 129 ? -18.547 14.484 -4.066 1 95.62 129 LEU B O 1
ATOM 2994 N N . GLU B 1 130 ? -19.891 16.156 -3.387 1 93.88 130 GLU B N 1
ATOM 2995 C CA . GLU B 1 130 ? -20.359 16.453 -4.738 1 93.88 130 GLU B CA 1
ATOM 2996 C C . GLU B 1 130 ? -19.281 17.156 -5.551 1 93.88 130 GLU B C 1
ATOM 2998 O O . GLU B 1 130 ? -19.297 17.125 -6.785 1 93.88 130 GLU B O 1
ATOM 3003 N N . ARG B 1 131 ? -18.391 17.75 -4.824 1 92.56 131 ARG B N 1
ATOM 3004 C CA . ARG B 1 131 ? -17.266 18.375 -5.496 1 92.56 131 ARG B CA 1
ATOM 3005 C C . ARG B 1 131 ? -16.109 17.391 -5.68 1 92.56 131 ARG B C 1
ATOM 3007 O O . ARG B 1 131 ? -15.398 17.078 -4.73 1 92.56 131 ARG B O 1
ATOM 3014 N N . VAL B 1 132 ? -15.82 16.984 -6.809 1 87.06 132 VAL B N 1
ATOM 3015 C CA . VAL B 1 132 ? -14.953 15.859 -7.133 1 87.06 132 VAL B CA 1
ATOM 3016 C C . VAL B 1 132 ? -13.523 16.156 -6.703 1 87.06 132 VAL B C 1
ATOM 3018 O O . VAL B 1 132 ? -12.805 15.266 -6.254 1 87.06 132 VAL B O 1
ATOM 3021 N N . LYS B 1 133 ? -13.133 17.359 -6.719 1 89.62 133 LYS B N 1
ATOM 3022 C CA . LYS B 1 133 ? -11.75 17.703 -6.43 1 89.62 133 LYS B CA 1
ATOM 3023 C C . LYS B 1 133 ? -11.555 18.031 -4.953 1 89.62 133 LYS B C 1
ATOM 3025 O O . LYS B 1 133 ? -10.43 18.234 -4.496 1 89.62 133 LYS B O 1
ATOM 3030 N N . ASP B 1 134 ? -12.602 18.141 -4.223 1 93.44 134 ASP B N 1
ATOM 3031 C CA . ASP B 1 134 ? -12.531 18.406 -2.787 1 93.44 134 ASP B CA 1
ATOM 3032 C C . ASP B 1 134 ? -12.148 17.141 -2.021 1 93.44 134 ASP B C 1
ATOM 3034 O O . ASP B 1 134 ? -12.93 16.188 -1.96 1 93.44 134 ASP B O 1
ATOM 3038 N N . ARG B 1 135 ? -11.094 17.109 -1.396 1 95.75 135 ARG B N 1
ATOM 3039 C CA . ARG B 1 135 ? -10.57 15.906 -0.743 1 95.75 135 ARG B CA 1
ATOM 3040 C C . ARG B 1 135 ? -10.844 15.938 0.757 1 95.75 135 ARG B C 1
ATOM 3042 O O . ARG B 1 135 ? -10.547 14.977 1.468 1 95.75 135 ARG B O 1
ATOM 3049 N N . GLN B 1 136 ? -11.484 16.938 1.229 1 96 136 GLN B N 1
ATOM 3050 C CA . GLN B 1 136 ? -11.656 17.094 2.666 1 96 136 GLN B CA 1
ATOM 3051 C C . GLN B 1 136 ? -12.477 15.961 3.262 1 96 136 GLN B C 1
ATOM 3053 O O . GLN B 1 136 ? -12.258 15.562 4.406 1 96 136 GLN B O 1
ATOM 3058 N N . CYS B 1 137 ? -13.445 15.438 2.473 1 97.44 137 CYS B N 1
ATOM 3059 C CA . CYS B 1 137 ? -14.281 14.336 2.949 1 97.44 137 CYS B CA 1
ATOM 3060 C C . CYS B 1 137 ? -14.031 13.07 2.135 1 97.44 137 CYS B C 1
ATOM 3062 O O . CYS B 1 137 ? -14.891 12.188 2.084 1 97.44 137 CYS B O 1
ATOM 3064 N N . ARG B 1 138 ? -12.906 13.07 1.407 1 97.81 138 ARG B N 1
ATOM 3065 C CA . ARG B 1 138 ? -12.57 11.953 0.532 1 97.81 138 ARG B CA 1
ATOM 3066 C C . ARG B 1 138 ? -11.086 11.641 0.589 1 97.81 138 ARG B C 1
ATOM 3068 O O . ARG B 1 138 ? -10.281 12.266 -0.107 1 97.81 138 ARG B O 1
ATOM 3075 N N . ASN B 1 139 ? -10.727 10.656 1.375 1 98.25 139 ASN B N 1
ATOM 3076 C CA . ASN B 1 139 ? -9.359 10.164 1.444 1 98.25 139 ASN B CA 1
ATOM 3077 C C . ASN B 1 139 ? -8.352 11.305 1.572 1 98.25 139 ASN B C 1
ATOM 3079 O O . ASN B 1 139 ? -7.352 11.344 0.856 1 98.25 139 ASN B O 1
ATOM 3083 N N . PHE B 1 140 ? -8.648 12.281 2.441 1 98.5 140 PHE B N 1
ATOM 3084 C CA . PHE B 1 140 ? -7.832 13.469 2.66 1 98.5 140 PHE B CA 1
ATOM 3085 C C . PHE B 1 140 ? -6.426 13.086 3.098 1 98.5 140 PHE B C 1
ATOM 3087 O O . PHE B 1 140 ? -5.441 13.578 2.549 1 98.5 140 PHE B O 1
ATOM 3094 N N . GLN B 1 141 ? -6.293 12.156 4.02 1 98.75 141 GLN B N 1
ATOM 3095 C CA . GLN B 1 141 ? -5.004 11.805 4.602 1 98.75 141 GLN B CA 1
ATOM 3096 C C . GLN B 1 141 ? -4.16 11 3.617 1 98.75 141 GLN B C 1
ATOM 3098 O O . GLN B 1 141 ? -2.947 11.211 3.518 1 98.75 141 GLN B O 1
ATOM 3103 N N . THR B 1 142 ? -4.832 10.102 2.889 1 98.69 142 THR B N 1
ATOM 3104 C CA . THR B 1 142 ? -4.156 9.352 1.831 1 98.69 142 THR B CA 1
ATOM 3105 C C . THR B 1 142 ? -3.592 10.305 0.778 1 98.69 142 THR B C 1
ATOM 3107 O O . THR B 1 142 ? -2.449 10.148 0.345 1 98.69 142 THR B O 1
ATOM 3110 N N . HIS B 1 143 ? -4.383 11.289 0.44 1 98.06 143 HIS B N 1
ATOM 3111 C CA . HIS B 1 143 ? -3.975 12.273 -0.552 1 98.06 143 HIS B CA 1
ATOM 3112 C C . HIS B 1 143 ? -2.746 13.047 -0.086 1 98.06 143 HIS B C 1
ATOM 3114 O O . HIS B 1 143 ? -1.803 13.242 -0.854 1 98.06 143 HIS B O 1
ATOM 3120 N N . ARG B 1 144 ? -2.736 13.438 1.1 1 98.19 144 ARG B N 1
ATOM 3121 C CA . ARG B 1 144 ? -1.631 14.211 1.656 1 98.19 144 ARG B CA 1
ATOM 3122 C C . ARG B 1 144 ? -0.368 13.367 1.763 1 98.19 144 ARG B C 1
ATOM 3124 O O . ARG B 1 144 ? 0.724 13.82 1.417 1 98.19 144 ARG B O 1
ATOM 3131 N N . LEU B 1 145 ? -0.519 12.117 2.178 1 98.62 145 LEU B N 1
ATOM 3132 C CA . LEU B 1 145 ? 0.618 11.211 2.283 1 98.62 145 LEU B CA 1
ATOM 3133 C C . LEU B 1 145 ? 1.196 10.906 0.906 1 98.62 145 LEU B C 1
ATOM 3135 O O . LEU B 1 145 ? 2.416 10.805 0.75 1 98.62 145 LEU B O 1
ATOM 3139 N N . ALA B 1 146 ? 0.33 10.805 -0.037 1 98.12 146 ALA B N 1
ATOM 3140 C CA . ALA B 1 146 ? 0.758 10.445 -1.385 1 98.12 146 ALA B CA 1
ATOM 3141 C C . ALA B 1 146 ? 1.627 11.539 -1.998 1 98.12 146 ALA B C 1
ATOM 3143 O O . ALA B 1 146 ? 2.42 11.273 -2.906 1 98.12 146 ALA B O 1
ATOM 3144 N N . SER B 1 147 ? 1.513 12.75 -1.493 1 97.62 147 SER B N 1
ATOM 3145 C CA . SER B 1 147 ? 2.232 13.883 -2.07 1 97.62 147 SER B CA 1
ATOM 3146 C C . SER B 1 147 ? 3.736 13.75 -1.853 1 97.62 147 SER B C 1
ATOM 3148 O O . SER B 1 147 ? 4.527 14.383 -2.551 1 97.62 147 SER B O 1
ATOM 3150 N N . PHE B 1 148 ? 4.172 12.906 -0.945 1 98 148 PHE B N 1
ATOM 3151 C CA . PHE B 1 148 ? 5.59 12.742 -0.644 1 98 148 PHE B CA 1
ATOM 3152 C C . PHE B 1 148 ? 6.301 12.008 -1.771 1 98 148 PHE B C 1
ATOM 3154 O O . PHE B 1 148 ? 7.531 12.016 -1.846 1 98 148 PHE B O 1
ATOM 3161 N N . SER B 1 149 ? 5.484 11.273 -2.512 1 95.69 149 SER B N 1
ATOM 3162 C CA . SER B 1 149 ? 6.027 10.5 -3.625 1 95.69 149 SER B CA 1
ATOM 3163 C C . SER B 1 149 ? 5.484 11 -4.961 1 95.69 149 SER B C 1
ATOM 3165 O O . SER B 1 149 ? 4.27 11.062 -5.156 1 95.69 149 SER B O 1
ATOM 3167 N N . GLN B 1 150 ? 6.359 11.32 -5.895 1 92.12 150 GLN B N 1
ATOM 3168 C CA . GLN B 1 150 ? 5.934 11.906 -7.16 1 92.12 150 GLN B CA 1
ATOM 3169 C C . GLN B 1 150 ? 5.984 10.883 -8.289 1 92.12 150 GLN B C 1
ATOM 3171 O O . GLN B 1 150 ? 5.891 11.234 -9.461 1 92.12 150 GLN B O 1
ATOM 3176 N N . ASN B 1 151 ? 6.086 9.664 -7.934 1 90.62 151 ASN B N 1
ATOM 3177 C CA . ASN B 1 151 ? 6.102 8.656 -8.992 1 90.62 151 ASN B CA 1
ATOM 3178 C C . ASN B 1 151 ? 4.715 8.469 -9.602 1 90.62 151 ASN B C 1
ATOM 3180 O O . ASN B 1 151 ? 3.76 9.141 -9.211 1 90.62 151 ASN B O 1
ATOM 3184 N N . LYS B 1 152 ? 4.535 7.656 -10.602 1 90.69 152 LYS B N 1
ATOM 3185 C CA . LYS B 1 152 ? 3.303 7.527 -11.375 1 90.69 152 LYS B CA 1
ATOM 3186 C C . LYS B 1 152 ? 2.438 6.387 -10.852 1 90.69 152 LYS B C 1
ATOM 3188 O O . LYS B 1 152 ? 1.465 5.988 -11.492 1 90.69 152 LYS B O 1
ATOM 3193 N N . GLN B 1 153 ? 2.723 5.926 -9.711 1 93.88 153 GLN B N 1
ATOM 3194 C CA . GLN B 1 153 ? 1.963 4.828 -9.117 1 93.88 153 GLN B CA 1
ATOM 3195 C C . GLN B 1 153 ? 0.618 5.312 -8.586 1 93.88 153 GLN B C 1
ATOM 3197 O O . GLN B 1 153 ? 0.407 6.516 -8.422 1 93.88 153 GLN B O 1
ATOM 3202 N N . PRO B 1 154 ? -0.315 4.406 -8.328 1 95.5 154 PRO B N 1
ATOM 3203 C CA . PRO B 1 154 ? -1.604 4.789 -7.746 1 95.5 154 PRO B CA 1
ATOM 3204 C C . PRO B 1 154 ? -1.456 5.512 -6.41 1 95.5 154 PRO B C 1
ATOM 3206 O O . PRO B 1 154 ? -0.494 5.27 -5.676 1 95.5 154 PRO B O 1
ATOM 3209 N N . GLU B 1 155 ? -2.391 6.328 -6.094 1 96.94 155 GLU B N 1
ATOM 3210 C CA . GLU B 1 155 ? -2.35 7.215 -4.934 1 96.94 155 GLU B CA 1
ATOM 3211 C C . GLU B 1 155 ? -2.105 6.434 -3.646 1 96.94 155 GLU B C 1
ATOM 3213 O O . GLU B 1 155 ? -1.295 6.844 -2.812 1 96.94 155 GLU B O 1
ATOM 3218 N N . LEU B 1 156 ? -2.795 5.297 -3.479 1 97.69 156 LEU B N 1
ATOM 3219 C CA . LEU B 1 156 ? -2.656 4.527 -2.246 1 97.69 156 LEU B CA 1
ATOM 3220 C C . LEU B 1 156 ? -1.232 4.008 -2.09 1 97.69 156 LEU B C 1
ATOM 3222 O O . LEU B 1 156 ? -0.675 4.031 -0.99 1 97.69 156 LEU B O 1
ATOM 3226 N N . MET B 1 157 ? -0.627 3.506 -3.156 1 96.31 157 MET B N 1
ATOM 3227 C CA . MET B 1 157 ? 0.755 3.037 -3.104 1 96.31 157 MET B CA 1
ATOM 3228 C C . MET B 1 157 ? 1.702 4.176 -2.742 1 96.31 157 MET B C 1
ATOM 3230 O O . MET B 1 157 ? 2.617 3.998 -1.936 1 96.31 157 MET B O 1
ATOM 3234 N N . ARG B 1 158 ? 1.48 5.355 -3.373 1 97.5 158 ARG B N 1
ATOM 3235 C CA . ARG B 1 158 ? 2.293 6.523 -3.049 1 97.5 158 ARG B CA 1
ATOM 3236 C C . ARG B 1 158 ? 2.105 6.934 -1.592 1 97.5 158 ARG B C 1
ATOM 3238 O O . ARG B 1 158 ? 3.049 7.395 -0.945 1 97.5 158 ARG B O 1
ATOM 3245 N N . ALA B 1 159 ? 0.87 6.773 -1.096 1 98.44 159 ALA B N 1
ATOM 3246 C CA . ALA B 1 159 ? 0.611 7.086 0.307 1 98.44 159 ALA B CA 1
ATOM 3247 C C . ALA B 1 159 ? 1.449 6.203 1.229 1 98.44 159 ALA B C 1
ATOM 3249 O O . ALA B 1 159 ? 1.989 6.68 2.23 1 98.44 159 ALA B O 1
ATOM 3250 N N . PHE B 1 160 ? 1.58 4.938 0.874 1 97.69 160 PHE B N 1
ATOM 3251 C CA . PHE B 1 160 ? 2.385 4.035 1.688 1 97.69 160 PHE B CA 1
ATOM 3252 C C . PHE B 1 160 ? 3.863 4.391 1.59 1 97.69 160 PHE B C 1
ATOM 3254 O O . PHE B 1 160 ? 4.609 4.238 2.561 1 97.69 160 PHE B O 1
ATOM 3261 N N . ASP B 1 161 ? 4.297 4.887 0.415 1 97.25 161 ASP B N 1
ATOM 3262 C CA . ASP B 1 161 ? 5.645 5.438 0.324 1 97.25 161 ASP B CA 1
ATOM 3263 C C . ASP B 1 161 ? 5.84 6.57 1.328 1 97.25 161 ASP B C 1
ATOM 3265 O O . ASP B 1 161 ? 6.891 6.664 1.97 1 97.25 16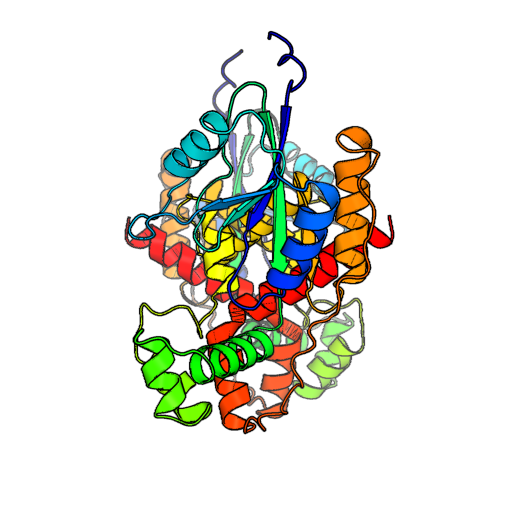1 ASP B O 1
ATOM 3269 N N . GLY B 1 162 ? 4.824 7.426 1.407 1 98.19 162 GLY B N 1
ATOM 3270 C CA . GLY B 1 162 ? 4.871 8.516 2.365 1 98.19 162 GLY B CA 1
ATOM 3271 C C . GLY B 1 162 ? 4.957 8.047 3.805 1 98.19 162 GLY B C 1
ATOM 3272 O O . GLY B 1 162 ? 5.758 8.562 4.586 1 98.19 162 GLY B O 1
ATOM 3273 N N . VAL B 1 163 ? 4.137 7.02 4.113 1 98.25 163 VAL B N 1
ATOM 3274 C CA . VAL B 1 163 ? 4.156 6.445 5.453 1 98.25 163 VAL B CA 1
ATOM 3275 C C . VAL B 1 163 ? 5.555 5.926 5.777 1 98.25 163 VAL B C 1
ATOM 3277 O O . VAL B 1 163 ? 6.105 6.219 6.84 1 98.25 163 VAL B O 1
ATOM 3280 N N . ARG B 1 164 ? 6.133 5.207 4.883 1 96.44 164 ARG B N 1
ATOM 3281 C CA . ARG B 1 164 ? 7.461 4.633 5.066 1 96.44 164 ARG B CA 1
ATOM 3282 C C . ARG B 1 164 ? 8.508 5.723 5.266 1 96.44 164 ARG B C 1
ATOM 3284 O O . ARG B 1 164 ? 9.352 5.625 6.156 1 96.44 164 ARG B O 1
ATOM 3291 N N . LEU B 1 165 ? 8.438 6.711 4.441 1 97.44 165 LEU B N 1
ATOM 3292 C CA . LEU B 1 165 ? 9.406 7.801 4.461 1 97.44 165 LEU B CA 1
ATOM 3293 C C . LEU B 1 165 ? 9.367 8.539 5.797 1 97.44 165 LEU B C 1
ATOM 3295 O O . LEU B 1 165 ? 10.406 8.734 6.43 1 97.44 165 LEU B O 1
ATOM 3299 N N . ILE B 1 166 ? 8.188 8.867 6.211 1 98.25 166 ILE B N 1
ATOM 3300 C CA . ILE B 1 166 ? 8.055 9.641 7.441 1 98.25 166 ILE B CA 1
ATOM 3301 C C . ILE B 1 166 ? 8.445 8.781 8.641 1 98.25 166 ILE B C 1
ATOM 3303 O O . ILE B 1 166 ? 9.109 9.25 9.562 1 98.25 166 ILE B O 1
ATOM 3307 N N . ASN B 1 167 ? 8.008 7.555 8.57 1 97 167 ASN B N 1
ATOM 3308 C CA . ASN B 1 167 ? 8.367 6.652 9.656 1 97 167 ASN B CA 1
ATOM 3309 C C . ASN B 1 167 ? 9.883 6.465 9.758 1 97 167 ASN B C 1
ATOM 3311 O O . ASN B 1 167 ? 10.43 6.379 10.859 1 97 167 ASN B O 1
ATOM 3315 N N . ALA B 1 168 ? 10.562 6.41 8.688 1 96.31 168 ALA B N 1
ATOM 3316 C CA . ALA B 1 168 ? 12 6.164 8.648 1 96.31 168 ALA B CA 1
ATOM 3317 C C . ALA B 1 168 ? 12.781 7.406 9.07 1 96.31 168 ALA B C 1
ATOM 3319 O O . ALA B 1 168 ? 13.82 7.297 9.727 1 96.31 168 ALA B O 1
ATOM 3320 N N . THR B 1 169 ? 12.328 8.586 8.734 1 97.25 169 THR B N 1
ATOM 3321 C CA . THR B 1 169 ? 13.133 9.789 8.898 1 97.25 169 THR B CA 1
ATOM 3322 C C . THR B 1 169 ? 12.594 10.664 10.023 1 97.25 169 THR B C 1
ATOM 3324 O O . THR B 1 169 ? 13.273 11.578 10.484 1 97.25 169 THR B O 1
ATOM 3327 N N . GLY B 1 170 ? 11.383 10.406 10.43 1 98.12 170 GLY B N 1
ATOM 3328 C CA . GLY B 1 170 ? 10.727 11.211 11.445 1 98.12 170 GLY B CA 1
ATOM 3329 C C . GLY B 1 170 ? 9.766 10.414 12.305 1 98.12 170 GLY B C 1
ATOM 3330 O O . GLY B 1 170 ? 10.133 9.383 12.875 1 98.12 170 GLY B O 1
ATOM 3331 N N . VAL B 1 171 ? 8.523 10.992 12.414 1 98.06 171 VAL B N 1
ATOM 3332 C CA . VAL B 1 171 ? 7.523 10.344 13.25 1 98.06 171 VAL B CA 1
ATOM 3333 C C . VAL B 1 171 ? 6.148 10.461 12.602 1 98.06 171 VAL B C 1
ATOM 3335 O O . VAL B 1 171 ? 5.711 11.562 12.25 1 98.06 171 VAL B O 1
ATOM 3338 N N . ILE B 1 172 ? 5.527 9.367 12.414 1 98.44 172 ILE B N 1
ATOM 3339 C CA . ILE B 1 172 ? 4.117 9.305 12.031 1 98.44 172 ILE B CA 1
ATOM 3340 C C . ILE B 1 172 ? 3.322 8.586 13.117 1 98.44 172 ILE B C 1
ATOM 3342 O O . ILE B 1 172 ? 3.688 7.484 13.539 1 98.44 172 ILE B O 1
ATOM 3346 N N . GLY B 1 173 ? 2.316 9.266 13.594 1 97.62 173 GLY B N 1
ATOM 3347 C CA . GLY B 1 173 ? 1.587 8.703 14.719 1 97.62 173 GLY B CA 1
ATOM 3348 C C . GLY B 1 173 ? 0.081 8.766 14.547 1 97.62 173 GLY B C 1
ATOM 3349 O O . GLY B 1 173 ? -0.411 9.078 13.461 1 97.62 173 GLY B O 1
ATOM 3350 N N . LEU B 1 174 ? -0.619 8.367 15.594 1 97.38 174 LEU B N 1
ATOM 3351 C CA . LEU B 1 174 ? -2.076 8.312 15.609 1 97.38 174 LEU B CA 1
ATOM 3352 C C . LEU B 1 174 ? -2.643 9.312 16.609 1 97.38 174 LEU B C 1
ATOM 3354 O O . LEU B 1 174 ? -2.158 9.398 17.75 1 97.38 174 LEU B O 1
ATOM 3358 N N . VAL B 1 175 ? -3.691 10.023 16.125 1 96.88 175 VAL B N 1
ATOM 3359 C CA . VAL B 1 175 ? -4.371 10.922 17.047 1 96.88 175 VAL B CA 1
ATOM 3360 C C . VAL B 1 175 ? -4.938 10.117 18.219 1 96.88 175 VAL B C 1
ATOM 3362 O O . VAL B 1 175 ? -4.914 10.57 19.359 1 96.88 175 VAL B O 1
ATOM 3365 N N . SER B 1 176 ? -5.402 8.875 17.969 1 95.62 176 SER B N 1
ATOM 3366 C CA . SER B 1 176 ? -5.98 8.016 18.984 1 95.62 176 SER B CA 1
ATOM 3367 C C . SER B 1 176 ? -4.93 7.582 20 1 95.62 176 SER B C 1
ATOM 3369 O O . SER B 1 176 ? -5.266 7.086 21.078 1 95.62 176 SER B O 1
ATOM 3371 N N . ASP B 1 177 ? -3.719 7.695 19.703 1 94.31 177 ASP B N 1
ATOM 3372 C CA . ASP B 1 177 ? -2.604 7.434 20.594 1 94.31 177 ASP B CA 1
ATOM 3373 C C . ASP B 1 177 ? -1.612 8.594 20.609 1 94.31 177 ASP B C 1
ATOM 3375 O O . ASP B 1 177 ? -0.423 8.406 20.344 1 94.31 177 ASP B O 1
ATOM 3379 N N . PHE B 1 178 ? -2.092 9.727 20.969 1 94 178 PHE B N 1
ATOM 3380 C CA . PHE B 1 178 ? -1.33 10.969 20.922 1 94 178 PHE B CA 1
ATOM 3381 C C . PHE B 1 178 ? -0.105 10.883 21.828 1 94 178 PHE B C 1
ATOM 3383 O O . PHE B 1 178 ? 0.995 11.273 21.422 1 94 178 PHE B O 1
ATOM 3390 N N . ASN B 1 179 ? -0.282 10.305 22.984 1 91.12 179 ASN B N 1
ATOM 3391 C CA . ASN B 1 179 ? 0.834 10.18 23.922 1 91.12 179 ASN B CA 1
ATOM 3392 C C . ASN B 1 179 ? 1.945 9.305 23.359 1 91.12 179 ASN B C 1
ATOM 3394 O O . ASN B 1 179 ? 3.127 9.617 23.5 1 91.12 179 ASN B O 1
ATOM 3398 N N . GLY B 1 180 ? 1.543 8.25 22.75 1 92.12 180 GLY B N 1
ATOM 3399 C CA . GLY B 1 180 ? 2.533 7.402 22.109 1 92.12 180 GLY B CA 1
ATOM 3400 C C . GLY B 1 180 ? 3.316 8.117 21.031 1 92.12 180 GLY B C 1
ATOM 3401 O O . GLY B 1 180 ? 4.52 7.891 20.875 1 92.12 180 GLY B O 1
ATOM 3402 N N . THR B 1 181 ? 2.623 8.961 20.297 1 93.44 181 THR B N 1
ATOM 3403 C CA . THR B 1 181 ? 3.27 9.734 19.25 1 93.44 181 THR B CA 1
ATOM 3404 C C . THR B 1 181 ? 4.312 10.68 19.828 1 93.44 181 THR B C 1
ATOM 3406 O O . THR B 1 181 ? 5.418 10.797 19.297 1 93.44 181 THR B O 1
ATOM 3409 N N . ILE B 1 182 ? 3.961 11.305 20.906 1 93.25 182 ILE B N 1
ATOM 3410 C CA . ILE B 1 182 ? 4.875 12.258 21.531 1 93.25 182 ILE B CA 1
ATOM 3411 C C . ILE B 1 182 ? 6.082 11.516 22.094 1 93.25 182 ILE B C 1
ATOM 3413 O O . ILE B 1 182 ? 7.207 12.023 22.047 1 93.25 182 ILE B O 1
ATOM 3417 N N . GLN B 1 183 ? 5.863 10.383 22.609 1 91.69 183 GLN B N 1
ATOM 3418 C CA . GLN B 1 183 ? 6.977 9.57 23.094 1 91.69 183 GLN B CA 1
ATOM 3419 C C . GLN B 1 183 ? 7.934 9.219 21.953 1 91.69 183 GLN B C 1
ATOM 3421 O O . GLN B 1 183 ? 9.156 9.297 22.125 1 91.69 183 GLN B O 1
ATOM 3426 N N . LEU B 1 184 ? 7.367 8.859 20.875 1 93.19 184 LEU B N 1
ATOM 3427 C CA . LEU B 1 184 ? 8.18 8.547 19.703 1 93.19 184 LEU B CA 1
ATOM 3428 C C . LEU B 1 184 ? 8.961 9.773 19.234 1 93.19 184 LEU B C 1
ATOM 3430 O O . LEU B 1 184 ? 10.125 9.664 18.859 1 93.19 184 LEU B O 1
ATOM 3434 N N . LEU B 1 185 ? 8.281 10.883 19.25 1 95 185 LEU B N 1
ATOM 3435 C CA . LEU B 1 185 ? 8.922 12.125 18.844 1 95 185 LEU B CA 1
ATOM 3436 C C . LEU B 1 185 ? 10.07 12.484 19.781 1 95 185 LEU B C 1
ATOM 3438 O O . LEU B 1 185 ? 11.148 12.867 19.328 1 95 185 LEU B O 1
ATOM 3442 N N . SER B 1 186 ? 9.828 12.328 21.031 1 93.38 186 SER B N 1
ATOM 3443 C CA . SER B 1 186 ? 10.867 12.594 22.016 1 93.38 186 SER B CA 1
ATOM 3444 C C . SER B 1 186 ? 12.086 11.703 21.797 1 93.38 186 SER B C 1
ATOM 3446 O O . SER B 1 186 ? 13.227 12.18 21.859 1 93.38 186 SER B O 1
ATOM 3448 N N . LYS B 1 187 ? 11.82 10.484 21.562 1 93 187 LYS B N 1
ATOM 3449 C CA . LYS B 1 187 ? 12.914 9.555 21.297 1 93 187 LYS B CA 1
ATOM 3450 C C . LYS B 1 187 ? 13.695 9.961 20.047 1 93 187 LYS B C 1
ATOM 3452 O O . LYS B 1 187 ? 14.922 9.938 20.031 1 93 187 LYS B O 1
ATOM 3457 N N . ARG B 1 188 ? 12.945 10.375 19.016 1 94.81 188 ARG B N 1
ATOM 3458 C CA . ARG B 1 188 ? 13.547 10.758 17.75 1 94.81 188 ARG B CA 1
ATOM 3459 C C . ARG B 1 188 ? 14.406 12.008 17.906 1 94.81 188 ARG B C 1
ATOM 3461 O O . ARG B 1 188 ? 15.445 12.141 17.25 1 94.81 188 ARG B O 1
ATOM 3468 N N . LEU B 1 189 ? 14.031 12.875 18.781 1 94.94 189 LEU B N 1
ATOM 3469 C CA . LEU B 1 189 ? 14.664 14.188 18.891 1 94.94 189 LEU B CA 1
ATOM 3470 C C . LEU B 1 189 ? 15.734 14.18 19.984 1 94.94 189 LEU B C 1
ATOM 3472 O O . LEU B 1 189 ? 16.438 15.164 20.156 1 94.94 189 LEU B O 1
ATOM 3476 N N . ARG B 1 190 ? 15.883 13.141 20.656 1 91.06 190 ARG B N 1
ATOM 3477 C CA . ARG B 1 190 ? 16.688 13.062 21.875 1 91.06 190 ARG B CA 1
ATOM 3478 C C . ARG B 1 190 ? 18.109 13.523 21.625 1 91.06 190 ARG B C 1
ATOM 3480 O O . ARG B 1 190 ? 18.688 14.25 22.438 1 91.06 190 ARG B O 1
ATOM 3487 N N . THR B 1 191 ? 18.672 13.047 20.5 1 90.5 191 THR B N 1
ATOM 3488 C CA . THR B 1 191 ? 20.062 13.344 20.203 1 90.5 191 THR B CA 1
ATOM 3489 C C . THR B 1 191 ? 20.234 14.805 19.797 1 90.5 191 THR B C 1
ATOM 3491 O O . THR B 1 191 ? 21.141 15.484 20.266 1 90.5 191 THR B O 1
ATOM 3494 N N . ASP B 1 192 ? 19.312 15.352 19.094 1 92.5 192 ASP B N 1
ATOM 3495 C CA . ASP B 1 192 ? 19.422 16.688 18.516 1 92.5 192 ASP B CA 1
ATOM 3496 C C . ASP B 1 192 ? 18.875 17.75 19.484 1 92.5 192 ASP B C 1
ATOM 3498 O O . ASP B 1 192 ? 19.312 18.891 19.484 1 92.5 192 ASP B O 1
ATOM 3502 N N . PHE B 1 193 ? 17.906 17.312 20.234 1 93.38 193 PHE B N 1
ATOM 3503 C CA . PHE B 1 193 ? 17.234 18.203 21.188 1 93.38 193 PHE B CA 1
ATOM 3504 C C . PHE B 1 193 ? 17.062 17.5 22.531 1 93.38 193 PHE B C 1
ATOM 3506 O O . PHE B 1 193 ? 15.938 17.172 22.922 1 93.38 193 PHE B O 1
ATOM 3513 N N . PRO B 1 194 ? 18.078 17.422 23.297 1 89.62 194 PRO B N 1
ATOM 3514 C CA . PRO B 1 194 ? 18.031 16.656 24.531 1 89.62 194 PRO B CA 1
ATOM 3515 C C . PRO B 1 194 ? 17.062 17.25 25.562 1 89.62 194 PRO B C 1
ATOM 3517 O O . PRO B 1 194 ? 16.578 16.531 26.438 1 89.62 194 PRO B O 1
ATOM 3520 N N . ASP B 1 195 ? 16.766 18.5 25.375 1 88.69 195 ASP B N 1
ATOM 3521 C CA . ASP B 1 195 ? 15.906 19.172 26.359 1 88.69 195 ASP B CA 1
ATOM 3522 C C . ASP B 1 195 ? 14.43 19.078 25.953 1 88.69 195 ASP B C 1
ATOM 3524 O O . ASP B 1 195 ? 13.555 19.562 26.672 1 88.69 195 ASP B O 1
ATOM 3528 N N . PHE B 1 196 ? 14.219 18.422 24.828 1 90.62 196 PHE B N 1
ATOM 3529 C CA . PHE B 1 196 ? 12.836 18.266 24.391 1 90.62 196 PHE B CA 1
ATOM 3530 C C . PHE B 1 196 ? 12.055 17.422 25.391 1 90.62 196 PHE B C 1
ATOM 3532 O O . PHE B 1 196 ? 12.492 16.328 25.75 1 90.62 196 PHE B O 1
ATOM 3539 N N . HIS B 1 197 ? 11.023 17.938 25.922 1 81.5 197 HIS B N 1
ATOM 3540 C CA . HIS B 1 197 ? 10.25 17.172 26.891 1 81.5 197 HIS B CA 1
ATOM 3541 C C . HIS B 1 197 ? 8.758 17.266 26.594 1 81.5 197 HIS B C 1
ATOM 3543 O O . HIS B 1 197 ? 8.297 18.219 25.969 1 81.5 197 HIS B O 1
ATOM 3549 N N . TRP B 1 198 ? 8.188 16.219 27.062 1 74.31 198 TRP B N 1
ATOM 3550 C CA . TRP B 1 198 ? 6.734 16.109 26.938 1 74.31 198 TRP B CA 1
ATOM 3551 C C . TRP B 1 198 ? 6.035 17.125 27.828 1 74.31 198 TRP B C 1
ATOM 3553 O O . TRP B 1 198 ? 6.453 17.359 28.969 1 74.31 198 TRP B O 1
ATOM 3563 N N . VAL B 1 199 ? 5.27 17.984 27.219 1 66.81 199 VAL B N 1
ATOM 3564 C CA . VAL B 1 199 ? 4.402 18.859 28 1 66.81 199 VAL B CA 1
ATOM 3565 C C . VAL B 1 199 ? 2.941 18.453 27.797 1 66.81 199 VAL B C 1
ATOM 3567 O O . VAL B 1 199 ? 2.543 18.109 26.672 1 66.81 199 VAL B O 1
ATOM 3570 N N . HIS B 1 200 ? 2.297 18 28.891 1 61.47 200 HIS B N 1
ATOM 3571 C CA . HIS B 1 200 ? 0.876 17.688 28.797 1 61.47 200 HIS B CA 1
ATOM 3572 C C . HIS B 1 200 ? 0.12 18.797 28.078 1 61.47 200 HIS B C 1
ATOM 3574 O O . HIS B 1 200 ? 0.18 19.969 28.484 1 61.47 200 HIS B O 1
ATOM 3580 N N . ALA B 1 201 ? 0.053 18.734 26.781 1 56.09 201 ALA B N 1
ATOM 3581 C CA . ALA B 1 201 ? -0.786 19.688 26.078 1 56.09 201 ALA B CA 1
ATOM 3582 C C . ALA B 1 201 ? -2.256 19.516 26.453 1 56.09 201 ALA B C 1
ATOM 3584 O O . ALA B 1 201 ? -2.701 18.406 26.734 1 56.09 201 ALA B O 1
ATOM 3585 N N . ARG B 1 202 ? -2.875 20.578 26.984 1 51.25 202 ARG B N 1
ATOM 3586 C CA . ARG B 1 202 ? -4.309 20.531 27.25 1 51.25 202 ARG B CA 1
ATOM 3587 C C . ARG B 1 202 ? -5.062 19.891 26.094 1 51.25 202 ARG B C 1
ATOM 3589 O O . ARG B 1 202 ? -4.859 20.266 24.922 1 51.25 202 ARG B O 1
ATOM 3596 N N . GLU B 1 203 ? -5.328 18.672 26.203 1 50.19 203 GLU B N 1
ATOM 3597 C CA . GLU B 1 203 ? -6.168 18 25.219 1 50.19 203 GLU B CA 1
ATOM 3598 C C . GLU B 1 203 ? -7.402 18.828 24.875 1 50.19 203 GLU B C 1
ATOM 3600 O O . GLU B 1 203 ? -8.195 19.156 25.766 1 50.19 203 GLU B O 1
ATOM 3605 N N . ASN B 1 204 ? -7.234 19.906 24.125 1 47.66 204 ASN B N 1
ATOM 3606 C CA . ASN B 1 204 ? -8.492 20.531 23.734 1 47.66 204 ASN B CA 1
ATOM 3607 C C . ASN B 1 204 ? -9.477 19.5 23.188 1 47.66 204 ASN B C 1
ATOM 3609 O O . ASN B 1 204 ? -9.422 19.141 22 1 47.66 204 ASN B O 1
ATOM 3613 N N . SER B 1 205 ? -9.734 18.516 23.969 1 49.47 205 SER B N 1
ATOM 3614 C CA . SER B 1 205 ? -10.805 17.625 23.547 1 49.47 205 SER B CA 1
ATOM 3615 C C . SER B 1 205 ? -12.07 18.406 23.219 1 49.47 205 SER B C 1
ATOM 3617 O O . SER B 1 205 ? -12.648 19.047 24.078 1 49.47 205 SER B O 1
ATOM 3619 N N . SER B 1 206 ? -12.055 19.203 22.156 1 48.25 206 SER B N 1
ATOM 3620 C CA . SER B 1 206 ? -13.398 19.703 21.875 1 48.25 206 SER B CA 1
ATOM 3621 C C . SER B 1 206 ? -14.461 18.719 22.328 1 48.25 206 SER B C 1
ATOM 3623 O O . SER B 1 206 ? -14.258 17.5 22.281 1 48.25 206 SER B O 1
ATOM 3625 N N . LYS B 1 207 ? -15.203 19.156 23.188 1 48.41 207 LYS B N 1
ATOM 3626 C CA . LYS B 1 207 ? -16.359 18.375 23.609 1 48.41 207 LYS B CA 1
ATOM 3627 C C . LYS B 1 207 ? -16.969 17.625 22.422 1 48.41 207 LYS B C 1
ATOM 3629 O O . LYS B 1 207 ? -17.281 18.234 21.391 1 48.41 207 LYS B O 1
ATOM 3634 N N . SER B 1 208 ? -16.5 16.484 22.109 1 47.94 208 SER B N 1
ATOM 3635 C CA . SER B 1 208 ? -17.234 15.617 21.188 1 47.94 208 SER B CA 1
ATOM 3636 C C . SER B 1 208 ? -18.719 15.969 21.156 1 47.94 208 SER B C 1
ATOM 3638 O O . SER B 1 208 ? -19.469 15.555 22.031 1 47.94 208 SER B O 1
ATOM 3640 N N . ASN B 1 209 ? -18.969 17.141 20.984 1 52.09 209 ASN B N 1
ATOM 3641 C CA . ASN B 1 209 ? -20.406 17.125 20.734 1 52.09 209 ASN B CA 1
ATOM 3642 C C . ASN B 1 209 ? -20.797 16.047 19.734 1 52.09 209 ASN B C 1
ATOM 3644 O O . ASN B 1 209 ? -20.328 16.047 18.594 1 52.09 209 ASN B O 1
ATOM 3648 N N . SER B 1 210 ? -21.094 14.898 20.234 1 61.12 210 SER B N 1
ATOM 3649 C CA . SER B 1 210 ? -21.453 13.633 19.609 1 61.12 210 SER B CA 1
ATOM 3650 C C . SER B 1 210 ? -22.484 13.852 18.5 1 61.12 210 SER B C 1
ATOM 3652 O O . SER B 1 210 ? -23.672 14.047 18.781 1 61.12 210 SER B O 1
ATOM 3654 N N . ILE B 1 211 ? -22.047 14.664 17.469 1 67.31 211 ILE B N 1
ATOM 3655 C CA . ILE B 1 211 ? -22.969 14.609 16.344 1 67.31 211 ILE B CA 1
ATOM 3656 C C . ILE B 1 211 ? -23.297 13.156 16.016 1 67.31 211 ILE B C 1
ATOM 3658 O O . ILE B 1 211 ? -22.391 12.352 15.781 1 67.31 211 ILE B O 1
ATOM 3662 N N . LEU B 1 212 ? -24.469 12.867 16.25 1 74.44 212 LEU B N 1
ATOM 3663 C CA . LEU B 1 212 ? -24.938 11.539 15.883 1 74.44 212 LEU B CA 1
ATOM 3664 C C . LEU B 1 212 ? -24.875 11.344 14.367 1 74.44 212 LEU B C 1
ATOM 3666 O O . LEU B 1 212 ? -25.391 12.188 13.617 1 74.44 212 LEU B O 1
ATOM 3670 N N . VAL B 1 213 ? -24.078 10.531 13.938 1 82.75 213 VAL B N 1
ATOM 3671 C CA . VAL B 1 213 ? -23.969 10.203 12.516 1 82.75 213 VAL B CA 1
ATOM 3672 C C . VAL B 1 213 ? -24.844 8.984 12.203 1 82.75 213 VAL B C 1
ATOM 3674 O O . VAL B 1 213 ? -24.719 7.945 12.852 1 82.75 213 VAL B O 1
ATOM 3677 N N . SER B 1 214 ? -25.766 9.172 11.258 1 90.75 214 SER B N 1
ATOM 3678 C CA . SER B 1 214 ? -26.594 8.039 10.836 1 90.75 214 SER B CA 1
ATOM 3679 C C . SER B 1 214 ? -25.719 6.902 10.312 1 90.75 214 SER B C 1
ATOM 3681 O O . SER B 1 214 ? -24.609 7.129 9.859 1 90.75 214 SER B O 1
ATOM 3683 N N . GLU B 1 215 ? -26.234 5.746 10.438 1 91.88 215 GLU B N 1
ATOM 3684 C CA . GLU B 1 215 ? -25.516 4.57 9.945 1 91.88 215 GLU B CA 1
ATOM 3685 C C . GLU B 1 215 ? -25.234 4.691 8.445 1 91.88 215 GLU B C 1
ATOM 3687 O O . GLU B 1 215 ? -24.156 4.309 7.984 1 91.88 215 GLU B O 1
ATOM 3692 N N . ASN B 1 216 ? -26.203 5.238 7.75 1 93.62 216 ASN B N 1
ATOM 3693 C CA . ASN B 1 216 ? -26.047 5.406 6.309 1 93.62 216 ASN B CA 1
ATOM 3694 C C . ASN B 1 216 ? -24.938 6.391 5.977 1 93.62 216 ASN B C 1
ATOM 3696 O O . ASN B 1 216 ? -24.125 6.145 5.078 1 93.62 216 ASN B O 1
ATOM 3700 N N . LEU B 1 217 ? -24.922 7.492 6.711 1 94.88 217 LEU B N 1
ATOM 3701 C CA . LEU B 1 217 ? -23.891 8.484 6.469 1 94.88 217 LEU B CA 1
ATOM 3702 C C . LEU B 1 217 ? -22.516 7.945 6.859 1 94.88 217 LEU B C 1
ATOM 3704 O O . LEU B 1 217 ? -21.531 8.188 6.16 1 94.88 217 LEU B O 1
ATOM 3708 N N . ASN B 1 218 ? -22.531 7.238 7.984 1 95.38 218 ASN B N 1
ATOM 3709 C CA . ASN B 1 218 ? -21.281 6.613 8.406 1 95.38 218 ASN B CA 1
ATOM 3710 C C . ASN B 1 218 ? -20.734 5.652 7.352 1 95.38 218 ASN B C 1
ATOM 3712 O O . ASN B 1 218 ? -19.547 5.645 7.066 1 95.38 218 ASN B O 1
ATOM 3716 N N . GLN B 1 219 ? -21.594 4.832 6.797 1 94.62 219 GLN B N 1
ATOM 3717 C CA . GLN B 1 219 ? -21.203 3.9 5.742 1 94.62 219 GLN B CA 1
ATOM 3718 C C . GLN B 1 219 ? -20.688 4.641 4.512 1 94.62 219 GLN B C 1
ATOM 3720 O O . GLN B 1 219 ? -19.688 4.238 3.908 1 94.62 219 GLN B O 1
ATOM 3725 N N . LEU B 1 220 ? -21.391 5.707 4.176 1 96 220 LEU B N 1
ATOM 3726 C CA . LEU B 1 220 ? -20.969 6.52 3.041 1 96 220 LEU B CA 1
ATOM 3727 C C . LEU B 1 220 ? -19.578 7.105 3.279 1 96 220 LEU B C 1
ATOM 3729 O O . LEU B 1 220 ? -18.719 7.047 2.398 1 96 220 LEU B O 1
ATOM 3733 N N . LEU B 1 221 ? -19.375 7.652 4.469 1 97.19 221 LEU B N 1
ATOM 3734 C CA . LEU B 1 221 ? -18.094 8.266 4.812 1 97.19 221 LEU B CA 1
ATOM 3735 C C . LEU B 1 221 ? -16.969 7.23 4.797 1 97.19 221 LEU B C 1
ATOM 3737 O O . LEU B 1 221 ? -15.875 7.508 4.316 1 97.19 221 LEU B O 1
ATOM 3741 N N . ARG B 1 222 ? -17.266 6.047 5.301 1 96.38 222 ARG B N 1
ATOM 3742 C CA . ARG B 1 222 ? -16.266 4.996 5.312 1 96.38 222 ARG B CA 1
ATOM 3743 C C . ARG B 1 222 ? -15.93 4.535 3.896 1 96.38 222 ARG B C 1
ATOM 3745 O O . ARG B 1 222 ? -14.766 4.277 3.58 1 96.38 222 ARG B O 1
ATOM 3752 N N . GLU B 1 223 ? -16.906 4.48 3.074 1 96.06 223 GLU B N 1
ATOM 3753 C CA . GLU B 1 223 ? -16.703 4.105 1.678 1 96.06 223 GLU B CA 1
ATOM 3754 C C . GLU B 1 223 ? -15.867 5.148 0.942 1 96.06 223 GLU B C 1
ATOM 3756 O O . GLU B 1 223 ? -14.953 4.805 0.193 1 96.06 223 GLU B O 1
ATOM 3761 N N . LYS B 1 224 ? -16.219 6.438 1.184 1 97.75 224 LYS B N 1
ATOM 3762 C CA . LYS B 1 224 ? -15.547 7.523 0.475 1 97.75 224 LYS B CA 1
ATOM 3763 C C . LYS B 1 224 ? -14.156 7.773 1.041 1 97.75 224 LYS B C 1
ATOM 3765 O O . LYS B 1 224 ? -13.359 8.508 0.447 1 97.75 224 LYS B O 1
ATOM 3770 N N . ASN B 1 225 ? -13.867 7.168 2.182 1 98.38 225 ASN B N 1
ATOM 3771 C CA . ASN B 1 225 ? -12.555 7.293 2.812 1 98.38 225 ASN B CA 1
ATOM 3772 C C . ASN B 1 225 ? -11.922 5.93 3.061 1 98.38 225 ASN B C 1
ATOM 3774 O O . ASN B 1 225 ? -11.25 5.727 4.074 1 98.38 225 ASN B O 1
ATOM 3778 N N . ALA B 1 226 ? -12.188 5.008 2.174 1 97.56 226 ALA B N 1
ATOM 3779 C CA . ALA B 1 226 ? -11.719 3.631 2.316 1 97.56 226 ALA B CA 1
ATOM 3780 C C . ALA B 1 226 ? -10.195 3.57 2.357 1 97.56 226 ALA B C 1
ATOM 3782 O O . ALA B 1 226 ? -9.617 2.811 3.137 1 97.56 226 ALA B O 1
ATOM 3783 N N . ASP B 1 227 ? -9.523 4.352 1.545 1 98.44 227 ASP B N 1
ATOM 3784 C CA . ASP B 1 227 ? -8.07 4.34 1.523 1 98.44 227 ASP B CA 1
ATOM 3785 C C . ASP B 1 227 ? -7.492 4.914 2.818 1 98.44 227 ASP B C 1
ATOM 3787 O O . ASP B 1 227 ? -6.484 4.422 3.326 1 98.44 227 ASP B O 1
ATOM 3791 N N . ASP B 1 228 ? -8.094 5.945 3.357 1 98.69 228 ASP B N 1
ATOM 3792 C CA . ASP B 1 228 ? -7.668 6.453 4.66 1 98.69 228 ASP B CA 1
ATOM 3793 C C . ASP B 1 228 ? -7.734 5.359 5.723 1 98.69 228 ASP B C 1
ATOM 3795 O O . ASP B 1 228 ? -6.84 5.246 6.562 1 98.69 228 ASP B O 1
ATOM 3799 N N . LEU B 1 229 ? -8.836 4.609 5.668 1 98.31 229 LEU B N 1
ATOM 3800 C CA . LEU B 1 229 ? -9.016 3.549 6.652 1 98.31 229 LEU B CA 1
ATOM 3801 C C . LEU B 1 229 ? -7.945 2.471 6.488 1 98.31 229 LEU B C 1
ATOM 3803 O O . LEU B 1 229 ? -7.43 1.949 7.48 1 98.31 229 LEU B O 1
ATOM 3807 N N . VAL B 1 230 ? -7.613 2.145 5.258 1 98.25 230 VAL B N 1
ATOM 3808 C CA . VAL B 1 230 ? -6.574 1.161 4.965 1 98.25 230 VAL B CA 1
ATOM 3809 C C . VAL B 1 230 ? -5.227 1.663 5.48 1 98.25 230 VAL B C 1
ATOM 3811 O O . VAL B 1 230 ? -4.496 0.925 6.145 1 98.25 230 VAL B O 1
ATOM 3814 N N . VAL B 1 231 ? -4.883 2.91 5.234 1 98.56 231 VAL B N 1
ATOM 3815 C CA . VAL B 1 231 ? -3.621 3.508 5.66 1 98.56 231 VAL B CA 1
ATOM 3816 C C . VAL B 1 231 ? -3.541 3.514 7.188 1 98.56 231 VAL B C 1
ATOM 3818 O O . VAL B 1 231 ? -2.51 3.156 7.762 1 98.56 231 VAL B O 1
ATOM 3821 N N . LEU B 1 232 ? -4.621 3.869 7.793 1 98.12 232 LEU B N 1
ATOM 3822 C CA . LEU B 1 232 ? -4.664 3.953 9.25 1 98.12 232 LEU B CA 1
ATOM 3823 C C . LEU B 1 232 ? -4.441 2.582 9.875 1 98.12 232 LEU B C 1
ATOM 3825 O O . LEU B 1 232 ? -3.652 2.445 10.812 1 98.12 232 LEU B O 1
ATOM 3829 N N . ARG B 1 233 ? -5.156 1.616 9.391 1 96.88 233 ARG B N 1
ATOM 3830 C CA . ARG B 1 233 ? -5.016 0.266 9.93 1 96.88 233 ARG B CA 1
ATOM 3831 C C . ARG B 1 233 ? -3.598 -0.258 9.734 1 96.88 233 ARG B C 1
ATOM 3833 O O . ARG B 1 233 ? -3.037 -0.896 10.625 1 96.88 233 ARG B O 1
ATOM 3840 N N . THR B 1 234 ? -3.084 -0.021 8.594 1 96.38 234 THR B N 1
ATOM 3841 C CA . THR B 1 234 ? -1.732 -0.474 8.281 1 96.38 234 THR B CA 1
ATOM 3842 C C . THR B 1 234 ? -0.713 0.223 9.18 1 96.38 234 THR B C 1
ATOM 3844 O O . THR B 1 234 ? 0.243 -0.402 9.648 1 96.38 234 THR B O 1
ATOM 3847 N N . LEU B 1 235 ? -0.883 1.514 9.391 1 97.19 235 LEU B N 1
ATOM 3848 C CA . LEU B 1 235 ? 0.006 2.242 10.289 1 97.19 235 LEU B CA 1
ATOM 3849 C C . LEU B 1 235 ? -0.061 1.672 11.703 1 97.19 235 LEU B C 1
ATOM 3851 O O . LEU B 1 235 ? 0.965 1.543 12.375 1 97.19 235 LEU B O 1
ATOM 3855 N N . ARG B 1 236 ? -1.274 1.355 12.148 1 96.19 236 ARG B N 1
ATOM 3856 C CA . ARG B 1 236 ? -1.423 0.75 13.469 1 96.19 236 ARG B CA 1
ATOM 3857 C C . ARG B 1 236 ? -0.599 -0.528 13.578 1 96.19 236 ARG B C 1
ATOM 3859 O O . ARG B 1 236 ? 0.091 -0.742 14.578 1 96.19 236 ARG B O 1
ATOM 3866 N N . ASP B 1 237 ? -0.681 -1.338 12.547 1 94.25 237 ASP B N 1
ATOM 3867 C CA . ASP B 1 237 ? 0.094 -2.574 12.516 1 94.25 237 ASP B CA 1
ATOM 3868 C C . ASP B 1 237 ? 1.593 -2.283 12.531 1 94.25 237 ASP B C 1
ATOM 3870 O O . ASP B 1 237 ? 2.357 -2.975 13.211 1 94.25 237 ASP B O 1
ATOM 3874 N N . LEU B 1 238 ? 1.989 -1.318 11.797 1 95.19 238 LEU B N 1
ATOM 3875 C CA . LEU B 1 238 ? 3.395 -0.937 11.711 1 95.19 238 LEU B CA 1
ATOM 3876 C C . LEU B 1 238 ? 3.926 -0.509 13.078 1 95.19 238 LEU B C 1
ATOM 3878 O O . LEU B 1 238 ? 4.977 -0.979 13.516 1 95.19 238 LEU B O 1
ATOM 3882 N N . LEU B 1 239 ? 3.168 0.332 13.742 1 94.56 239 LEU B N 1
ATOM 3883 C CA . LEU B 1 239 ? 3.598 0.873 15.023 1 94.56 239 LEU B CA 1
ATOM 3884 C C . LEU B 1 239 ? 3.586 -0.207 16.094 1 94.56 239 LEU B C 1
ATOM 3886 O O . LEU B 1 239 ? 4.422 -0.195 17 1 94.56 239 LEU B O 1
ATOM 3890 N N . GLN B 1 240 ? 2.637 -1.095 16.016 1 90.88 240 GLN B N 1
ATOM 3891 C CA . GLN B 1 240 ? 2.58 -2.203 16.953 1 90.88 240 GLN B CA 1
ATOM 3892 C C . GLN B 1 240 ? 3.805 -3.104 16.828 1 90.88 240 GLN B C 1
ATOM 3894 O O . GLN B 1 240 ? 4.359 -3.559 17.828 1 90.88 240 GLN B O 1
ATOM 3899 N N . THR B 1 241 ? 4.195 -3.354 15.602 1 88.38 241 THR B N 1
ATOM 3900 C CA . THR B 1 241 ? 5.367 -4.184 15.336 1 88.38 241 THR B CA 1
ATOM 3901 C C . THR B 1 241 ? 6.633 -3.514 15.867 1 88.38 241 THR B C 1
ATOM 3903 O O . THR B 1 241 ? 7.527 -4.188 16.391 1 88.38 241 THR B O 1
ATOM 3906 N N . GLN B 1 242 ? 6.75 -2.291 15.797 1 87.56 242 GLN B N 1
ATOM 3907 C CA . GLN B 1 242 ? 7.93 -1.539 16.219 1 87.56 242 GLN B CA 1
ATOM 3908 C C . GLN B 1 242 ? 8.008 -1.442 17.734 1 87.56 242 GLN B C 1
ATOM 3910 O O . GLN B 1 242 ? 9.094 -1.325 18.297 1 87.56 242 GLN B O 1
ATOM 3915 N N . ARG B 1 243 ? 6.832 -1.441 18.375 1 81.69 243 ARG B N 1
ATOM 3916 C CA . ARG B 1 243 ? 6.816 -1.415 19.844 1 81.69 243 ARG B CA 1
ATOM 3917 C C . ARG B 1 243 ? 7.305 -2.74 20.422 1 81.69 243 ARG B C 1
ATOM 3919 O O . ARG B 1 243 ? 7.891 -2.773 21.5 1 81.69 243 ARG B O 1
ATOM 3926 N N . GLY B 1 244 ? 6.945 -3.861 19.688 1 71.31 244 GLY B N 1
ATOM 3927 C CA . GLY B 1 244 ? 7.371 -5.172 20.156 1 71.31 244 GLY B CA 1
ATOM 3928 C C . GLY B 1 244 ? 8.836 -5.445 19.906 1 71.31 244 GLY B C 1
ATOM 3929 O O . GLY B 1 244 ? 9.391 -6.418 20.422 1 71.31 244 GLY B O 1
ATOM 3930 N N . GLU B 1 245 ? 9.57 -4.734 19.094 1 60.97 245 GLU B N 1
ATOM 3931 C CA . GLU B 1 245 ? 11 -4.867 18.859 1 60.97 245 GLU B CA 1
ATOM 3932 C C . GLU B 1 245 ? 11.805 -4.043 19.859 1 60.97 245 GLU B C 1
ATOM 3934 O O . GLU B 1 245 ? 11.367 -2.979 20.297 1 60.97 245 GLU B O 1
#